Protein AF-0000000076550957 (afdb_homodimer)

InterPro domains:
  IPR011251 Luciferase-like domain [PF00296] (14-310)
  IPR024011 Natural product biosynthesis luciferase-like monooxygenase domain [TIGR04020] (5-344)
  IPR036661 Luciferase-like domain superfamily [G3DSA:3.20.20.30] (4-346)
  IPR036661 Luciferase-like domain superfamily [SSF51679] (14-345)
  IPR050766 Bacterial Luciferase Oxidoreductase [PTHR30137] (19-344)

pLDDT: mean 90.53, std 11.71, range [45.31, 98.94]

Organism: NCBI:txid570835

Secondary structure (DSSP, 8-state):
-PPEEEEE-----GGG-SS-TTHHHHHHHHHHHHTT--EEEE----SSSTTTT-S-HHHHHHHHHHH-SSSEEEEEEEEGGGS-HHHHHHHHHHHHHHTTS-EEEEEE----GGGGGGSGGGSTTHHHHHHHHHHHHHHHHTT--EEEE-TTS-EEEE--SSPPSSSS--EEEE--SHHHHHHHHHHT-EEEEETGGGTT-HHHHHHHHHHHHHHHHHHHSS---EEEEEEEEEESSHHHHHHHHHHHHHHHHHHHHHHHHHHHHHSS---SGGG--HHHHHHHHHHHHHHHHHSTT-EEEEHHHHHHHHHHHHHTT--EEEEE--SS--HHHHHHHHHHHGGG--/-PPEEEEE-----GGG-SS-TTHHHHHHHHHHHHTT--EEEE----SSSTTTT-S-HHHHHHHHHHH-SSSEEEEEEEEGGGS-HHHHHHHHHHHHHHTTS-EEEEEE----GGGGGGSGGGSTTHHHHHHHHHHHHHHHHTT--EEEE-TTS-EEEE--SSPPSSSS--EEEE--SHHHHHHHHHHT-EEEEETGGGTT-HHHHHHHHHHHHHHHHHHHSS---EEEEEEEEEESSHHHHHHHHHHHHHHHHHHHHHHHHHHHHHSS--SSGGG--HHHHHHHHHHHHHHHHHSTT-EEEEHHHHHHHHHHHHHTT--EEEEE--SS--HHHHHHHHHHHGGG--

Nearest PDB structures (foldseek):
  6ket-assembly1_B  TM=9.264E-01  e=2.697E-32  Cylindrospermum alatosporum CCALA 988
  8cbb-assembly1_A  TM=8.678E-01  e=4.699E-19  Enhygromyxa salina
  8cbb-assembly1_B  TM=8.399E-01  e=1.023E-19  Enhygromyxa salina
  8cbb-assembly2_C  TM=8.301E-01  e=1.764E-19  Enhygromyxa salina
  8cbb-assembly2_D  TM=8.377E-01  e=3.579E-19  Enhygromyxa salina

Sequence (692 aa):
MAPEISLFFFSADSSERQDHKYQLLLESSKFADEHNFSAVWTPERHFQQFGGLYGSPSVTGAALAMITKHLSIRAGSVVLPLQNPLRVAEEWAMIDNLSDGRVAIAAASGWHVNDFVLSPGTYKNRYDDMYEKIALIQRLWRGEKIPLVNGEGVTIDVGILPAPIQKELPVWITGQSDDSFLNAGKLGFNVLTANFALKHDLKEFTRKAQIYRDSIQAHHGRRGHITLMAHTFVGENAEEIKTIARPAMAKYLKVNIGMQKDHSLGAKQSKGFSQISERESEIMINIQVNNDLHSELSFIGTLDQCAHQAEFLSEHEVDEIACLIDFGIGMEDVMASLRRLSTLVTMAPEISLFFFSADSSERQDHKYQLLLESSKFADEHNFSAVWTPERHFQQFGGLYGSPSVTGAALAMITKHLSIRAGSVVLPLQNPLRVAEEWAMIDNLSDGRVAIAAASGWHVNDFVLSPGTYKNRYDDMYEKIALIQRLWRGEKIPLVNGEGVTIDVGILPAPIQKELPVWITGQSDDSFLNAGKLGFNVLTANFALKHDLKEFTRKAQIYRDSIQAHHGRRGHITLMAHTFVGENAEEIKTIARPAMAKYLKVNIGMQKDHSLGAKQSKGFSQISERESEIMINIQVNNDLHSELSFIGTLDQCAHQAEFLSEHEVDEIACLIDFGIGMEDVMASLRRLSTLVT

Radius of gyration: 26.56 Å; Cα contacts (8 Å, |Δi|>4): 1456; chains: 2; bounding box: 53×76×66 Å

Foldseek 3Di:
DFFAEAAEEWFQLCVVPPPPSCVLVLVVLLVCQVLQHAAYEAEADDDDSGRHVGNDLLVVLQVSLQRHQHHQREYPAPQQLLDDLLVVLQSVLVSLVSNVRRYAHEYELDDQQVSCVSPNPCNVVSPVSRVVSVVVSFCLLQPAWDWDQDPVRDTDTDHYDDRHNDNGHAYEYEDLDLVSLQVCLQVQHAYEYECVSNVLDLVSVLVSLVNNQVSNCVRPNDRHAYEYEAAAAADAAPVRLCVFVLVLQLVLVVVVLVSVQNSLVVPPNNPDSVPQDPVNSSVVSNVSSVCRCPRLRHNGYHLVSNLVSSVVVVVSNHNYYHHHQSSGGDSVRSVVRVVSNSVSRD/DFFAEAAEEWFQLCVVPPPPSCVLVLVVLLVCQVLFHAAYEAEADDDDSGRNVGNDLLVVLQVSLQRHQHHQREYPAPQQLLDDLLVVLQSVLVSLVSNVRRYAHEYELDDQQVSCVSPNPCNVVSPVSRVVSVVVSFCLLQPAWDWDQDPVRDTDTDHYDDRHNDNGHAYEYEDLDLVSLQVCLQVQHAYEYECVSNVLDLVSVLVSLVNNQVSNCVRPNDRHAYEYEAAAAADAAPVCLCVFVLVLQLVLVVVVLVSVQNSLVVPPNNPDSVPQDPVNSSVVSNVSSVCQCPRLCHNGYHLVSNLVSSVVVVVSNHNYYHHHQSSGGDSVRSVVRVVSNSVSHD

Solvent-accessible surface area (backbone atoms only — not comparable to full-atom values): 34092 Å² total; per-residue (Å²): 120,79,40,43,45,27,39,26,42,63,29,51,65,38,81,79,48,90,63,68,70,54,48,59,63,53,53,51,46,38,50,34,32,78,48,56,31,51,30,41,28,34,22,48,31,66,64,33,63,74,10,12,68,27,48,41,30,58,37,54,41,20,28,47,30,66,63,42,83,67,37,29,40,28,25,52,25,42,42,41,36,57,51,60,47,69,56,52,43,22,48,51,17,40,36,12,48,65,38,72,47,31,53,35,38,20,42,22,41,70,83,57,41,68,55,19,49,65,28,31,87,34,49,88,50,10,62,62,43,23,57,52,37,52,54,50,30,54,43,36,53,64,64,42,62,44,80,40,47,16,31,73,69,40,75,42,77,45,40,62,25,38,74,44,66,44,73,66,77,51,44,27,34,47,43,79,47,66,64,46,31,34,50,20,9,60,71,65,34,20,40,34,34,41,33,73,70,45,70,51,34,64,68,62,48,44,53,38,50,47,45,18,36,54,30,14,34,74,65,65,71,42,74,75,48,35,32,37,33,23,60,39,44,40,30,92,40,73,66,51,34,56,67,47,50,46,58,18,45,39,53,42,49,52,51,52,50,51,48,51,48,51,36,31,68,54,35,94,75,57,80,75,77,84,73,67,50,73,68,57,47,49,54,52,39,52,51,49,41,54,49,47,57,66,26,81,56,34,40,50,34,32,61,68,53,39,52,52,32,42,48,52,38,26,76,58,66,34,46,23,42,26,29,31,46,39,50,64,54,54,62,70,59,43,53,53,13,47,60,58,50,40,74,76,44,117,121,78,39,44,45,27,40,26,45,63,31,50,66,37,80,77,47,87,64,69,71,54,46,59,63,53,54,50,46,38,50,33,32,77,46,56,30,52,30,39,28,33,22,49,30,65,64,34,62,73,9,12,68,28,48,40,31,58,36,55,41,18,27,48,31,66,64,42,84,68,36,28,40,28,26,54,26,42,41,42,36,57,50,59,47,69,56,53,42,22,47,50,18,40,36,11,50,65,38,71,47,31,52,35,40,20,41,23,41,68,84,56,42,66,57,19,49,67,29,31,88,33,50,88,49,12,61,62,43,24,56,53,38,54,53,50,30,53,43,36,54,63,66,42,62,45,80,40,49,17,30,74,71,41,74,42,76,45,40,63,24,37,73,42,65,45,73,66,77,50,44,27,33,48,42,78,48,64,62,46,31,34,49,20,9,60,71,66,33,21,38,33,34,42,34,71,72,46,70,52,35,66,67,61,49,44,52,38,51,48,45,18,37,52,30,14,33,74,66,64,70,42,73,74,48,35,33,38,33,24,60,40,43,40,29,91,39,72,65,51,34,55,67,47,49,47,57,17,45,38,52,44,50,52,51,53,50,50,50,53,46,51,36,32,68,53,34,92,74,51,84,71,76,81,74,67,49,73,68,58,47,50,53,52,39,52,51,48,42,52,49,46,58,66,27,81,57,34,41,48,33,34,61,69,53,37,53,50,33,41,49,51,38,26,75,58,67,33,45,23,43,27,30,31,47,40,50,64,53,55,62,69,60,44,52,53,14,46,61,57,50,41,74,75,46,118

Structure (mmCIF, N/CA/C/O backbone):
data_AF-0000000076550957-model_v1
#
loop_
_entity.id
_entity.type
_entity.pdbx_description
1 polymer 'Natural product biosynthesis luciferase-like monooxygenase protein'
#
loop_
_atom_site.group_PDB
_atom_site.id
_atom_site.type_symbol
_atom_site.label_atom_id
_atom_site.label_alt_id
_atom_site.label_comp_id
_atom_site.label_asym_id
_atom_site.label_entity_id
_atom_site.label_seq_id
_atom_site.pdbx_PDB_ins_code
_atom_site.Cartn_x
_atom_site.Cartn_y
_atom_site.Cartn_z
_atom_site.occupancy
_atom_site.B_iso_or_equiv
_atom_site.auth_seq_id
_atom_site.auth_comp_id
_atom_site.auth_asym_id
_atom_site.auth_atom_id
_atom_site.pdbx_PDB_model_num
ATOM 1 N N . MET A 1 1 ? -16.297 22.234 23.984 1 67.19 1 MET A N 1
ATOM 2 C CA . MET A 1 1 ? -15.945 20.828 24.047 1 67.19 1 MET A CA 1
ATOM 3 C C . MET A 1 1 ? -14.492 20.609 23.609 1 67.19 1 MET A C 1
ATOM 5 O O . MET A 1 1 ? -13.961 21.344 22.797 1 67.19 1 MET A O 1
ATOM 9 N N . ALA A 1 2 ? -13.758 19.75 24.234 1 84.81 2 ALA A N 1
ATOM 10 C CA . ALA A 1 2 ? -12.352 19.5 23.969 1 84.81 2 ALA A CA 1
ATOM 11 C C . ALA A 1 2 ? -12.148 18.953 22.562 1 84.81 2 ALA A C 1
ATOM 13 O O . ALA A 1 2 ? -12.953 18.156 22.078 1 84.81 2 ALA A O 1
ATOM 14 N N . PRO A 1 3 ? -11.203 19.562 21.859 1 94.06 3 PRO A N 1
ATOM 15 C CA . PRO A 1 3 ? -10.938 19.062 20.516 1 94.06 3 PRO A CA 1
ATOM 16 C C . PRO A 1 3 ? -10.484 17.609 20.516 1 94.06 3 PRO A C 1
ATOM 18 O O . PRO A 1 3 ? -10 17.109 21.531 1 94.06 3 PRO A O 1
ATOM 21 N N . GLU A 1 4 ? -10.789 16.984 19.422 1 96.94 4 GLU A N 1
ATOM 22 C CA . GLU A 1 4 ? -10.172 15.672 19.234 1 96.94 4 GLU A CA 1
ATOM 23 C C . GLU A 1 4 ? -8.656 15.781 19.156 1 96.94 4 GLU A C 1
ATOM 25 O O . GLU A 1 4 ? -8.117 16.812 18.75 1 96.94 4 GLU A O 1
ATOM 30 N N . ILE A 1 5 ? -8 14.82 19.641 1 98 5 ILE A N 1
ATOM 31 C CA . ILE A 1 5 ? -6.543 14.758 19.578 1 98 5 ILE A CA 1
ATOM 32 C C . ILE A 1 5 ? -6.109 13.539 18.766 1 98 5 ILE A C 1
ATOM 34 O O . ILE A 1 5 ? -6.547 12.422 19.031 1 98 5 ILE A O 1
ATOM 38 N N . SER A 1 6 ? -5.355 13.742 17.766 1 98.44 6 SER A N 1
ATOM 39 C CA . SER A 1 6 ? -4.828 12.695 16.906 1 98.44 6 SER A CA 1
ATOM 40 C C . SER A 1 6 ? -3.316 12.812 16.75 1 98.44 6 SER A C 1
ATOM 42 O O . SER A 1 6 ? -2.709 13.766 17.25 1 98.44 6 SER A O 1
ATOM 44 N N . LEU A 1 7 ? -2.703 11.836 16.156 1 98.25 7 LEU A N 1
ATOM 45 C CA . LEU A 1 7 ? -1.274 11.859 15.867 1 98.25 7 LEU A CA 1
ATOM 46 C C . LEU A 1 7 ? -1.024 12.18 14.398 1 98.25 7 LEU A C 1
ATOM 48 O O . LEU A 1 7 ? -1.806 11.781 13.531 1 98.25 7 LEU A O 1
ATOM 52 N N . PHE A 1 8 ? 0.02 12.852 14.188 1 97.19 8 PHE A N 1
ATOM 53 C CA . PHE A 1 8 ? 0.46 13.164 12.836 1 97.19 8 PHE A CA 1
ATOM 54 C C . PHE A 1 8 ? 1.954 12.906 12.68 1 97.19 8 PHE A C 1
ATOM 56 O O . PHE A 1 8 ? 2.742 13.234 13.57 1 97.19 8 PHE A O 1
ATOM 63 N N . PHE A 1 9 ? 2.27 12.273 11.531 1 94.56 9 PHE A N 1
ATOM 64 C CA . PHE A 1 9 ? 3.666 12.031 11.195 1 94.56 9 PHE A CA 1
ATOM 65 C C . PHE A 1 9 ? 4.051 12.758 9.906 1 94.56 9 PHE A C 1
ATOM 67 O O . PHE A 1 9 ? 3.232 12.891 9 1 94.56 9 PHE A O 1
ATOM 74 N N . PHE A 1 10 ? 5.312 13.227 9.82 1 80.81 10 PHE A N 1
ATOM 75 C CA . PHE A 1 10 ? 5.77 13.945 8.641 1 80.81 10 PHE A CA 1
ATOM 76 C C . PHE A 1 10 ? 7.25 13.688 8.383 1 80.81 10 PHE A C 1
ATOM 78 O O . PHE A 1 10 ? 7.715 13.766 7.246 1 80.81 10 PHE A O 1
ATOM 85 N N . SER A 1 11 ? 8.156 13.734 9.398 1 65.81 11 SER A N 1
ATOM 86 C CA . SER A 1 11 ? 9.547 14.156 9.289 1 65.81 11 SER A CA 1
ATOM 87 C C . SER A 1 11 ? 10.492 12.977 9.484 1 65.81 11 SER A C 1
ATOM 89 O O . SER A 1 11 ? 11.703 13.102 9.273 1 65.81 11 SER A O 1
ATOM 91 N N . ALA A 1 12 ? 10.102 11.703 9.883 1 56.44 12 ALA A N 1
ATOM 92 C CA . ALA A 1 12 ? 11.148 10.969 10.602 1 56.44 12 ALA A CA 1
ATOM 93 C C . ALA A 1 12 ? 12.438 10.922 9.789 1 56.44 12 ALA A C 1
ATOM 95 O O . ALA A 1 12 ? 12.438 10.477 8.633 1 56.44 12 ALA A O 1
ATOM 96 N N . ASP A 1 13 ? 13.422 12.109 9.984 1 53.75 13 ASP A N 1
ATOM 97 C CA . ASP A 1 13 ? 14.766 11.984 9.414 1 53.75 13 ASP A CA 1
ATOM 98 C C . ASP A 1 13 ? 15.352 10.602 9.695 1 53.75 13 ASP A C 1
ATOM 100 O O . ASP A 1 13 ? 15.703 10.289 10.836 1 53.75 13 ASP A O 1
ATOM 104 N N . SER A 1 14 ? 14.711 9.578 9.211 1 54.19 14 SER A N 1
ATOM 105 C CA . SER A 1 14 ? 15.211 8.25 9.547 1 54.19 14 SER A CA 1
ATOM 106 C C . SER A 1 14 ? 16.594 8.016 8.953 1 54.19 14 SER A C 1
ATOM 108 O O . SER A 1 14 ? 17.094 6.891 8.969 1 54.19 14 SER A O 1
ATOM 110 N N . SER A 1 15 ? 17.125 9.125 8.297 1 50.94 15 SER A N 1
ATOM 111 C CA . SER A 1 15 ? 18.359 8.852 7.586 1 50.94 15 SER A CA 1
ATOM 112 C C . SER A 1 15 ? 19.422 8.289 8.523 1 50.94 15 SER A C 1
ATOM 114 O O . SER A 1 15 ? 20.344 7.582 8.086 1 50.94 15 SER A O 1
ATOM 116 N N . GLU A 1 16 ? 19.172 8.625 9.758 1 54.09 16 GLU A N 1
ATOM 117 C CA . GLU A 1 16 ? 20.312 8.188 10.555 1 54.09 16 GLU A CA 1
ATOM 118 C C . GLU A 1 16 ? 20.078 6.793 11.125 1 54.09 16 GLU A C 1
ATOM 120 O O . GLU A 1 16 ? 21.031 6.145 11.586 1 54.09 16 GLU A O 1
ATOM 125 N N . ARG A 1 17 ? 18.844 6.387 11.062 1 59.69 17 ARG A N 1
ATOM 126 C CA . ARG A 1 17 ? 18.688 5.078 11.688 1 59.69 17 ARG A CA 1
ATOM 127 C C . ARG A 1 17 ? 18.734 3.965 10.641 1 59.69 17 ARG A C 1
ATOM 129 O O . ARG A 1 17 ? 18.188 4.109 9.547 1 59.69 17 ARG A O 1
ATOM 136 N N . GLN A 1 18 ? 19.562 3.043 11.008 1 62.25 18 GLN A N 1
ATOM 137 C CA . GLN A 1 18 ? 19.703 1.893 10.117 1 62.25 18 GLN A CA 1
ATOM 138 C C . GLN A 1 18 ? 18.578 0.889 10.344 1 62.25 18 GLN A C 1
ATOM 140 O O . GLN A 1 18 ? 18.125 0.234 9.398 1 62.25 18 GLN A O 1
ATOM 145 N N . ASP A 1 19 ? 18.078 0.82 11.57 1 72.69 19 ASP A N 1
ATOM 146 C CA . ASP A 1 19 ? 17.109 -0.225 11.852 1 72.69 19 ASP A CA 1
ATOM 147 C C . ASP A 1 19 ? 15.898 0.334 12.609 1 72.69 19 ASP A C 1
ATOM 149 O O . ASP A 1 19 ? 15.945 1.458 13.109 1 72.69 19 ASP A O 1
ATOM 153 N N . HIS A 1 20 ? 14.781 -0.344 12.438 1 85.88 20 HIS A N 1
ATOM 154 C CA . HIS A 1 20 ? 13.547 -0.057 13.156 1 85.88 20 HIS A CA 1
ATOM 155 C C . HIS A 1 20 ? 13.07 1.37 12.898 1 85.88 20 HIS A C 1
ATOM 157 O O . HIS A 1 20 ? 12.719 2.088 13.836 1 85.88 20 HIS A O 1
ATOM 163 N N . LYS A 1 21 ? 13.172 1.718 11.641 1 88.56 21 LYS A N 1
ATOM 164 C CA . LYS A 1 21 ? 12.852 3.076 11.211 1 88.56 21 LYS A CA 1
ATOM 165 C C . LYS A 1 21 ? 11.414 3.443 11.578 1 88.56 21 LYS A C 1
ATOM 167 O O . LYS A 1 21 ? 11.109 4.613 11.828 1 88.56 21 LYS A O 1
ATOM 172 N N . TYR A 1 22 ? 10.586 2.434 11.703 1 94.81 22 TYR A N 1
ATOM 173 C CA . TYR A 1 22 ? 9.164 2.705 11.875 1 94.81 22 TYR A CA 1
ATOM 174 C C . TYR A 1 22 ? 8.734 2.471 13.312 1 94.81 22 TYR A C 1
ATOM 176 O O . TYR A 1 22 ? 7.539 2.479 13.625 1 94.81 22 TYR A O 1
ATOM 184 N N . GLN A 1 23 ? 9.656 2.312 14.219 1 94.12 23 GLN A N 1
ATOM 185 C CA . GLN A 1 23 ? 9.328 1.966 15.602 1 94.12 23 GLN A CA 1
ATOM 186 C C . GLN A 1 23 ? 8.484 3.055 16.25 1 94.12 23 GLN A C 1
ATOM 188 O O . GLN A 1 23 ? 7.512 2.76 16.953 1 94.12 23 GLN A O 1
ATOM 193 N N . LEU A 1 24 ? 8.828 4.312 16.031 1 94.56 24 LEU A N 1
ATOM 194 C CA . LEU A 1 24 ? 8.062 5.398 16.609 1 94.56 24 LEU A CA 1
ATOM 195 C C . LEU A 1 24 ? 6.625 5.391 16.094 1 94.56 24 LEU A C 1
ATOM 197 O O . LEU A 1 24 ? 5.68 5.527 16.875 1 94.56 24 LEU A O 1
ATOM 201 N N . LEU A 1 25 ? 6.469 5.246 14.805 1 96.44 25 LEU A N 1
ATOM 202 C CA . LEU A 1 25 ? 5.141 5.203 14.203 1 96.44 25 LEU A CA 1
ATOM 203 C C . LEU A 1 25 ? 4.301 4.09 14.82 1 96.44 25 LEU A C 1
ATOM 205 O O . LEU A 1 25 ? 3.164 4.324 15.242 1 96.44 25 LEU A O 1
ATOM 209 N N . LEU A 1 26 ? 4.875 2.914 14.906 1 97.31 26 LEU A N 1
ATOM 210 C CA . LEU A 1 26 ? 4.145 1.732 15.352 1 97.31 26 LEU A CA 1
ATOM 211 C C . LEU A 1 26 ? 3.811 1.822 16.828 1 97.31 26 LEU A C 1
ATOM 213 O O . LEU A 1 26 ? 2.656 1.65 17.234 1 97.31 26 LEU A O 1
ATOM 217 N N . GLU A 1 27 ? 4.758 2.188 17.656 1 97.38 27 GLU A N 1
ATOM 218 C CA . GLU A 1 27 ? 4.57 2.205 19.109 1 97.38 27 GLU A CA 1
ATOM 219 C C . GLU A 1 27 ? 3.645 3.344 19.531 1 97.38 27 GLU A C 1
ATOM 221 O O . GLU A 1 27 ? 2.801 3.17 20.406 1 97.38 27 GLU A O 1
ATOM 226 N N . SER A 1 28 ? 3.82 4.457 18.906 1 98 28 SER A N 1
ATOM 227 C CA . SER A 1 28 ? 2.969 5.59 19.266 1 98 28 SER A CA 1
ATOM 228 C C . SER A 1 28 ? 1.531 5.359 18.812 1 98 28 SER A C 1
ATOM 230 O O . SER A 1 28 ? 0.587 5.766 19.484 1 98 28 SER A O 1
ATOM 232 N N . SER A 1 29 ? 1.354 4.723 17.703 1 98.56 29 SER A N 1
ATOM 233 C CA . SER A 1 29 ? 0.009 4.441 17.203 1 98.56 29 SER A CA 1
ATOM 234 C C . SER A 1 29 ? -0.703 3.43 18.094 1 98.56 29 SER A C 1
ATOM 236 O O . SER A 1 29 ? -1.897 3.564 18.375 1 98.56 29 SER A O 1
ATOM 238 N N . LYS A 1 30 ? 0.014 2.391 18.5 1 98.56 30 LYS A N 1
ATOM 239 C CA . LYS A 1 30 ? -0.56 1.444 19.453 1 98.56 30 LYS A CA 1
ATOM 240 C C . LYS A 1 30 ? -0.997 2.148 20.734 1 98.56 30 LYS A C 1
ATOM 242 O O . LYS A 1 30 ? -2.096 1.908 21.234 1 98.56 30 LYS A O 1
ATOM 247 N N . PHE A 1 31 ? -0.095 3.014 21.234 1 98.62 31 PHE A N 1
ATOM 248 C CA . PHE A 1 31 ? -0.401 3.771 22.438 1 98.62 31 PHE A CA 1
ATOM 249 C C . PHE A 1 31 ? -1.648 4.625 22.234 1 98.62 31 PHE A C 1
ATOM 251 O O . PHE A 1 31 ? -2.541 4.637 23.094 1 98.62 31 PHE A O 1
ATOM 258 N N . ALA A 1 32 ? -1.662 5.344 21.125 1 98.69 32 ALA A N 1
ATOM 259 C CA . ALA A 1 32 ? -2.797 6.211 20.812 1 98.69 32 ALA A CA 1
ATOM 260 C C . ALA A 1 32 ? -4.098 5.414 20.75 1 98.69 32 ALA A C 1
ATOM 262 O O . ALA A 1 32 ? -5.137 5.875 21.219 1 98.69 32 ALA A O 1
ATOM 263 N N . ASP A 1 33 ? -4.008 4.262 20.172 1 98.62 33 ASP A N 1
ATOM 264 C CA . ASP A 1 33 ? -5.168 3.387 20.047 1 98.62 33 ASP A CA 1
ATOM 265 C C . ASP A 1 33 ? -5.699 2.973 21.406 1 98.62 33 ASP A C 1
ATOM 267 O O . ASP A 1 33 ? -6.914 2.906 21.609 1 98.62 33 ASP A O 1
ATOM 271 N N . GLU A 1 34 ? -4.828 2.713 22.328 1 97.94 34 GLU A N 1
ATOM 272 C CA . GLU A 1 34 ? -5.168 2.25 23.672 1 97.94 34 GLU A CA 1
ATOM 273 C C . GLU A 1 34 ? -5.645 3.404 24.547 1 97.94 34 GLU A C 1
ATOM 275 O O . GLU A 1 34 ? -6.242 3.184 25.594 1 97.94 34 GLU A O 1
ATOM 280 N N . HIS A 1 35 ? -5.379 4.656 24.141 1 97.88 35 HIS A N 1
ATOM 281 C CA . HIS A 1 35 ? -5.66 5.793 25.016 1 97.88 35 HIS A CA 1
ATOM 282 C C . HIS A 1 35 ? -6.648 6.754 24.359 1 97.88 35 HIS A C 1
ATOM 284 O O . HIS A 1 35 ? -6.605 7.961 24.609 1 97.88 35 HIS A O 1
ATOM 290 N N . ASN A 1 36 ? -7.422 6.297 23.359 1 96.06 36 ASN A N 1
ATOM 291 C CA . ASN A 1 36 ? -8.625 6.93 22.812 1 96.06 36 ASN A CA 1
ATOM 292 C C . ASN A 1 36 ? -8.281 8.141 21.969 1 96.06 36 ASN A C 1
ATOM 294 O O . ASN A 1 36 ? -9.07 9.086 21.875 1 96.06 36 ASN A O 1
ATOM 298 N N . PHE A 1 37 ? -7.043 8.219 21.453 1 98.38 37 PHE A N 1
ATOM 299 C CA . PHE A 1 37 ? -6.805 9.195 20.391 1 98.38 37 PHE A CA 1
ATOM 300 C C . PHE A 1 37 ? -7.73 8.945 19.203 1 98.38 37 PHE A C 1
ATOM 302 O O . PHE A 1 37 ? -8.211 7.828 19.016 1 98.38 37 PHE A O 1
ATOM 309 N N . SER A 1 38 ? -7.957 9.961 18.469 1 98.25 38 SER A N 1
ATOM 310 C CA . SER A 1 38 ? -9.016 9.875 17.469 1 98.25 38 SER A CA 1
ATOM 311 C C . SER A 1 38 ? -8.484 9.289 16.156 1 98.25 38 SER A C 1
ATOM 313 O O . SER A 1 38 ? -9.227 8.625 15.43 1 98.25 38 SER A O 1
ATOM 315 N N . ALA A 1 39 ? -7.227 9.57 15.852 1 98.81 39 ALA A N 1
ATOM 316 C CA . ALA A 1 39 ? -6.742 9.18 14.531 1 98.81 39 ALA A CA 1
ATOM 317 C C . ALA A 1 39 ? -5.219 9.203 14.477 1 98.81 39 ALA A C 1
ATOM 319 O O . ALA A 1 39 ? -4.566 9.703 15.391 1 98.81 39 ALA A O 1
ATOM 320 N N . VAL A 1 40 ? -4.676 8.602 13.484 1 98.81 40 VAL A N 1
ATOM 321 C CA . VAL A 1 40 ? -3.273 8.703 13.094 1 98.81 40 VAL A CA 1
ATOM 322 C C . VAL A 1 40 ? -3.172 9.102 11.625 1 98.81 40 VAL A C 1
ATOM 324 O O . VAL A 1 40 ? -3.805 8.477 10.766 1 98.81 40 VAL A O 1
ATOM 327 N N . TRP A 1 41 ? -2.432 10.211 11.375 1 98.69 41 TRP A N 1
ATOM 328 C CA . TRP A 1 41 ? -2.213 10.742 10.031 1 98.69 41 TRP A CA 1
ATOM 329 C C . TRP A 1 41 ? -0.808 10.406 9.539 1 98.69 41 TRP A C 1
ATOM 331 O O . TRP A 1 41 ? 0.18 10.695 10.211 1 98.69 41 TRP A O 1
ATOM 341 N N . THR A 1 42 ? -0.704 9.742 8.398 1 97.75 42 THR A N 1
ATOM 342 C CA . THR A 1 42 ? 0.594 9.539 7.77 1 97.75 42 THR A CA 1
ATOM 343 C C . THR A 1 42 ? 0.639 10.195 6.395 1 97.75 42 THR A C 1
ATOM 345 O O . THR A 1 42 ? -0.347 10.172 5.656 1 97.75 42 THR A O 1
ATOM 348 N N . PRO A 1 43 ? 1.761 10.773 6.027 1 96.25 43 PRO A N 1
ATOM 349 C CA . PRO A 1 43 ? 1.849 11.586 4.809 1 96.25 43 PRO A CA 1
ATOM 350 C C . PRO A 1 43 ? 2.258 10.766 3.588 1 96.25 43 PRO A C 1
ATOM 352 O O . PRO A 1 43 ? 2.43 9.547 3.688 1 96.25 43 PRO A O 1
ATOM 355 N N . GLU A 1 44 ? 2.254 11.367 2.479 1 96.62 44 GLU A N 1
ATOM 356 C CA . GLU A 1 44 ? 2.939 10.961 1.255 1 96.62 44 GLU A CA 1
ATOM 357 C C . GLU A 1 44 ? 4.074 11.922 0.914 1 96.62 44 GLU A C 1
ATOM 359 O O . GLU A 1 44 ? 3.84 13.094 0.625 1 96.62 44 GLU A O 1
ATOM 364 N N . ARG A 1 45 ? 5.289 11.406 0.98 1 93.06 45 ARG A N 1
ATOM 365 C CA . ARG A 1 45 ? 6.488 12.172 0.667 1 93.06 45 ARG A CA 1
ATOM 366 C C . ARG A 1 45 ? 7.426 11.375 -0.24 1 93.06 45 ARG A C 1
ATOM 368 O O . ARG A 1 45 ? 7.5 10.148 -0.142 1 93.06 45 ARG A O 1
ATOM 375 N N . HIS A 1 46 ? 8.094 12.195 -1.096 1 93.25 46 HIS A N 1
ATOM 376 C CA . HIS A 1 46 ? 8.914 11.469 -2.062 1 93.25 46 HIS A CA 1
ATOM 377 C C . HIS A 1 46 ? 10.305 12.086 -2.178 1 93.25 46 HIS A C 1
ATOM 379 O O . HIS A 1 46 ? 10.445 13.312 -2.217 1 93.25 46 HIS A O 1
ATOM 385 N N . PHE A 1 47 ? 11.32 11.25 -2.207 1 90.06 47 PHE A N 1
ATOM 386 C CA . PHE A 1 47 ? 12.648 11.445 -2.773 1 90.06 47 PHE A CA 1
ATOM 387 C C . PHE A 1 47 ? 13.453 12.422 -1.924 1 90.06 47 PHE A C 1
ATOM 389 O O . PHE A 1 47 ? 14.516 12.883 -2.344 1 90.06 47 PHE A O 1
ATOM 396 N N . GLN A 1 48 ? 12.883 12.875 -0.823 1 82.69 48 GLN A N 1
ATOM 397 C CA . GLN A 1 48 ? 13.602 13.734 0.104 1 82.69 48 GLN A CA 1
ATOM 398 C C . GLN A 1 48 ? 13.789 13.055 1.458 1 82.69 48 GLN A C 1
ATOM 400 O O . GLN A 1 48 ? 12.93 12.297 1.9 1 82.69 48 GLN A O 1
ATOM 405 N N . GLN A 1 49 ? 14.867 13.422 1.99 1 76.25 49 GLN A N 1
ATOM 406 C CA . GLN A 1 49 ? 15.195 12.805 3.273 1 76.25 49 GLN A CA 1
ATOM 407 C C . GLN A 1 49 ? 14.164 13.172 4.336 1 76.25 49 GLN A C 1
ATOM 409 O O . GLN A 1 49 ? 13.789 12.336 5.16 1 76.25 49 GLN A O 1
ATOM 414 N N . PHE A 1 50 ? 13.836 14.43 4.254 1 71.5 50 PHE A N 1
ATOM 415 C CA . PHE A 1 50 ? 12.797 14.859 5.176 1 71.5 50 PHE A CA 1
ATOM 416 C C . PHE A 1 50 ? 11.453 14.227 4.812 1 71.5 50 PHE A C 1
ATOM 418 O O . PHE A 1 50 ? 10.867 14.562 3.783 1 71.5 50 PHE A O 1
ATOM 425 N N . GLY A 1 51 ? 11.016 13.25 5.656 1 73.25 51 GLY A N 1
ATOM 426 C CA . GLY A 1 51 ? 9.797 12.508 5.379 1 73.25 51 GLY A CA 1
ATOM 427 C C . GLY A 1 51 ? 10.039 11.273 4.527 1 73.25 51 GLY A C 1
ATOM 428 O O . GLY A 1 51 ? 9.094 10.688 3.996 1 73.25 51 GLY A O 1
ATOM 429 N N . GLY A 1 52 ? 11.242 10.891 4.422 1 81.56 52 GLY A N 1
ATOM 430 C CA . GLY A 1 52 ? 11.633 9.828 3.506 1 81.56 52 GLY A CA 1
ATOM 431 C C . GLY A 1 52 ? 11.078 8.477 3.891 1 81.56 52 GLY A C 1
ATOM 432 O O . GLY A 1 52 ? 11.07 7.547 3.078 1 81.56 52 GLY A O 1
ATOM 433 N N . LEU A 1 53 ? 10.477 8.383 5.043 1 89.5 53 LEU A N 1
ATOM 434 C CA . LEU A 1 53 ? 9.906 7.117 5.508 1 89.5 53 LEU A CA 1
ATOM 435 C C . LEU A 1 53 ? 8.492 6.926 4.969 1 89.5 53 LEU A C 1
ATOM 437 O O . LEU A 1 53 ? 7.945 5.824 5.031 1 89.5 53 LEU A O 1
ATOM 441 N N . TYR A 1 54 ? 7.961 7.992 4.418 1 94.44 54 TYR A N 1
ATOM 442 C CA . TYR A 1 54 ? 6.52 7.996 4.195 1 94.44 54 TYR A CA 1
ATOM 443 C C . TYR A 1 54 ? 6.195 8.195 2.721 1 94.44 54 TYR A C 1
ATOM 445 O O . TYR A 1 54 ? 5.441 9.102 2.359 1 94.44 54 TYR A O 1
ATOM 453 N N . GLY A 1 55 ? 6.629 7.266 1.93 1 94.75 55 GLY A N 1
ATOM 454 C CA . GLY A 1 55 ? 6.418 7.359 0.494 1 94.75 55 GLY A CA 1
ATOM 455 C C . GLY A 1 55 ? 5.008 6.996 0.075 1 94.75 55 GLY A C 1
ATOM 456 O O . GLY A 1 55 ? 4.543 7.414 -0.99 1 94.75 55 GLY A O 1
ATOM 457 N N . SER A 1 56 ? 4.324 6.215 0.925 1 97.5 56 SER A N 1
ATOM 458 C CA . SER A 1 56 ? 2.988 5.734 0.585 1 97.5 56 SER A CA 1
ATOM 459 C C . SER A 1 56 ? 2.113 5.613 1.827 1 97.5 56 SER A C 1
ATOM 461 O O . SER A 1 56 ? 2.281 4.688 2.623 1 97.5 56 SER A O 1
ATOM 463 N N . PRO A 1 57 ? 1.138 6.477 1.916 1 98.31 57 PRO A N 1
ATOM 464 C CA . PRO A 1 57 ? 0.258 6.371 3.082 1 98.31 57 PRO A CA 1
ATOM 465 C C . PRO A 1 57 ? -0.593 5.105 3.068 1 98.31 57 PRO A C 1
ATOM 467 O O . PRO A 1 57 ? -1.053 4.652 4.121 1 98.31 57 PRO A O 1
ATOM 470 N N . SER A 1 58 ? -0.813 4.492 1.885 1 98.69 58 SER A N 1
ATOM 471 C CA . SER A 1 58 ? -1.555 3.234 1.846 1 98.69 58 SER A CA 1
ATOM 472 C C . SER A 1 58 ? -0.768 2.109 2.508 1 98.69 58 SER A C 1
ATOM 474 O O . SER A 1 58 ? -1.346 1.255 3.182 1 98.69 58 SER A O 1
ATOM 476 N N . VAL A 1 59 ? 0.543 2.117 2.338 1 98.69 59 VAL A N 1
ATOM 477 C CA . VAL A 1 59 ? 1.397 1.107 2.955 1 98.69 59 VAL A CA 1
ATOM 478 C C . VAL A 1 59 ? 1.364 1.26 4.473 1 98.69 59 VAL A C 1
ATOM 480 O O . VAL A 1 59 ? 1.113 0.292 5.195 1 98.69 59 VAL A O 1
ATOM 483 N N . THR A 1 60 ? 1.548 2.492 4.996 1 98.56 60 THR A N 1
ATOM 484 C CA . THR A 1 60 ? 1.491 2.697 6.441 1 98.56 60 THR A CA 1
ATOM 485 C C . THR A 1 60 ? 0.083 2.441 6.969 1 98.56 60 THR A C 1
ATOM 487 O O . THR A 1 60 ? -0.087 1.889 8.055 1 98.56 60 THR A O 1
ATOM 490 N N . GLY A 1 61 ? -0.896 2.855 6.172 1 98.88 61 GLY A N 1
ATOM 491 C CA . GLY A 1 61 ? -2.27 2.613 6.582 1 98.88 61 GLY A CA 1
ATOM 492 C C . GLY A 1 61 ? -2.588 1.141 6.766 1 98.88 61 GLY A C 1
ATOM 493 O O . GLY A 1 61 ? -3.225 0.754 7.75 1 98.88 61 GLY A O 1
ATOM 494 N N . ALA A 1 62 ? -2.129 0.349 5.824 1 98.88 62 ALA A N 1
ATOM 495 C CA . ALA A 1 62 ? -2.344 -1.094 5.91 1 98.88 62 ALA A CA 1
ATOM 496 C C . ALA A 1 62 ? -1.656 -1.678 7.141 1 98.88 62 ALA A C 1
ATOM 498 O O . ALA A 1 62 ? -2.232 -2.51 7.844 1 98.88 62 ALA A O 1
ATOM 499 N N . ALA A 1 63 ? -0.446 -1.262 7.391 1 98.88 63 ALA A N 1
ATOM 500 C CA . ALA A 1 63 ? 0.295 -1.719 8.562 1 98.88 63 ALA A CA 1
ATOM 501 C C . ALA A 1 63 ? -0.44 -1.357 9.852 1 98.88 63 ALA A C 1
ATOM 503 O O . ALA A 1 63 ? -0.638 -2.209 10.719 1 98.88 63 ALA A O 1
ATOM 504 N N . LEU A 1 64 ? -0.897 -0.122 9.93 1 98.88 64 LEU A N 1
ATOM 505 C CA . LEU A 1 64 ? -1.533 0.381 11.141 1 98.88 64 LEU A CA 1
ATOM 506 C C . LEU A 1 64 ? -2.879 -0.297 11.367 1 98.88 64 LEU A C 1
ATOM 508 O O . LEU A 1 64 ? -3.291 -0.501 12.516 1 98.88 64 LEU A O 1
ATOM 512 N N . ALA A 1 65 ? -3.537 -0.66 10.273 1 98.81 65 ALA A N 1
ATOM 513 C CA . ALA A 1 65 ? -4.816 -1.358 10.391 1 98.81 65 ALA A CA 1
ATOM 514 C C . ALA A 1 65 ? -4.664 -2.66 11.172 1 98.81 65 ALA A C 1
ATOM 516 O O . ALA A 1 65 ? -5.594 -3.096 11.852 1 98.81 65 ALA A O 1
ATOM 517 N N . MET A 1 66 ? -3.48 -3.254 11.156 1 98.69 66 MET A N 1
ATOM 518 C CA . MET A 1 66 ? -3.271 -4.574 11.742 1 98.69 66 MET A CA 1
ATOM 519 C C . MET A 1 66 ? -2.9 -4.457 13.219 1 98.69 66 MET A C 1
ATOM 521 O O . MET A 1 66 ? -2.99 -5.438 13.961 1 98.69 66 MET A O 1
ATOM 525 N N . ILE A 1 67 ? -2.531 -3.227 13.656 1 98.56 67 ILE A N 1
ATOM 526 C CA . ILE A 1 67 ? -1.997 -3.164 15.008 1 98.56 67 ILE A CA 1
ATOM 527 C C . ILE A 1 67 ? -2.83 -2.197 15.852 1 98.56 67 ILE A C 1
ATOM 529 O O . ILE A 1 67 ? -2.453 -1.857 16.969 1 98.56 67 ILE A O 1
ATOM 533 N N . THR A 1 68 ? -3.938 -1.633 15.266 1 98.69 68 THR A N 1
ATOM 534 C CA . THR A 1 68 ? -4.871 -0.773 15.984 1 98.69 68 THR A CA 1
ATOM 535 C C . THR A 1 68 ? -6.305 -1.277 15.828 1 98.69 68 THR A C 1
ATOM 537 O O . THR A 1 68 ? -6.605 -2.016 14.883 1 98.69 68 THR A O 1
ATOM 540 N N . LYS A 1 69 ? -7.16 -0.846 16.688 1 97.94 69 LYS A N 1
ATOM 541 C CA . LYS A 1 69 ? -8.531 -1.343 16.672 1 97.94 69 LYS A CA 1
ATOM 542 C C . LYS A 1 69 ? -9.531 -0.192 16.609 1 97.94 69 LYS A C 1
ATOM 544 O O . LYS A 1 69 ? -10.672 -0.372 16.172 1 97.94 69 LYS A O 1
ATOM 549 N N . HIS A 1 70 ? -9.117 0.987 17.047 1 97.75 70 HIS A N 1
ATOM 550 C CA . HIS A 1 70 ? -10.102 2.049 17.234 1 97.75 70 HIS A CA 1
ATOM 551 C C . HIS A 1 70 ? -9.719 3.301 16.453 1 97.75 70 HIS A C 1
ATOM 553 O O . HIS A 1 70 ? -10.594 4.031 15.984 1 97.75 70 HIS A O 1
ATOM 559 N N . LEU A 1 71 ? -8.438 3.529 16.281 1 98.31 71 LEU A N 1
ATOM 560 C CA . LEU A 1 71 ? -7.949 4.742 15.633 1 98.31 71 LEU A CA 1
ATOM 561 C C . LEU A 1 71 ? -8.469 4.84 14.203 1 98.31 71 LEU A C 1
ATOM 563 O O . LEU A 1 71 ? -8.484 3.848 13.469 1 98.31 71 LEU A O 1
ATOM 567 N N . SER A 1 72 ? -8.992 6.012 13.852 1 98.81 72 SER A N 1
ATOM 568 C CA . SER A 1 72 ? -9.125 6.277 12.422 1 98.81 72 SER A CA 1
ATOM 569 C C . SER A 1 72 ? -7.754 6.328 11.75 1 98.81 72 SER A C 1
ATOM 571 O O . SER A 1 72 ? -6.82 6.934 12.273 1 98.81 72 SER A O 1
ATOM 573 N N . ILE A 1 73 ? -7.617 5.609 10.695 1 98.94 73 ILE A N 1
ATOM 574 C CA . ILE A 1 73 ? -6.379 5.547 9.922 1 98.94 73 ILE A CA 1
ATOM 575 C C . ILE A 1 73 ? -6.473 6.48 8.719 1 98.94 73 ILE A C 1
ATOM 577 O O . ILE A 1 73 ? -7.246 6.234 7.789 1 98.94 73 ILE A O 1
ATOM 581 N N . ARG A 1 74 ? -5.637 7.582 8.695 1 98.94 74 ARG A N 1
ATOM 582 C CA . ARG A 1 74 ? -5.895 8.641 7.727 1 98.94 74 ARG A CA 1
ATOM 583 C C . ARG A 1 74 ? -4.637 8.977 6.938 1 98.94 74 ARG A C 1
ATOM 585 O O . ARG A 1 74 ? -3.541 9.039 7.5 1 98.94 74 ARG A O 1
ATOM 592 N N . ALA A 1 75 ? -4.836 9.117 5.617 1 98.69 75 ALA A N 1
ATOM 593 C CA . ALA A 1 75 ? -3.766 9.734 4.836 1 98.69 75 ALA A CA 1
ATOM 594 C C . ALA A 1 75 ? -3.73 11.242 5.051 1 98.69 75 ALA A C 1
ATOM 596 O O . ALA A 1 75 ? -4.738 11.93 4.859 1 98.69 75 ALA A O 1
ATOM 597 N N . GLY A 1 76 ? -2.658 11.805 5.504 1 97.44 76 GLY A N 1
ATOM 598 C CA . GLY A 1 76 ? -2.441 13.227 5.688 1 97.44 76 GLY A CA 1
ATOM 599 C C . GLY A 1 76 ? -1.184 13.734 5.004 1 97.44 76 GLY A C 1
ATOM 600 O O . GLY A 1 76 ? -0.205 14.078 5.672 1 97.44 76 GLY A O 1
ATOM 601 N N . SER A 1 77 ? -1.223 13.57 3.711 1 97.12 77 SER A N 1
ATOM 602 C CA . SER A 1 77 ? -2.293 13.508 2.721 1 97.12 77 SER A CA 1
ATOM 603 C C . SER A 1 77 ? -1.89 12.664 1.519 1 97.12 77 SER A C 1
ATOM 605 O O . SER A 1 77 ? -0.7 12.461 1.27 1 97.12 77 SER A O 1
ATOM 607 N N . VAL A 1 78 ? -2.824 12.133 0.806 1 98.44 78 VAL A N 1
ATOM 608 C CA . VAL A 1 78 ? -2.559 11.617 -0.535 1 98.44 78 VAL A CA 1
ATOM 609 C C . VAL A 1 78 ? -2.363 12.789 -1.502 1 98.44 78 VAL A C 1
ATOM 611 O O . VAL A 1 78 ? -3.211 13.68 -1.591 1 98.44 78 VAL A O 1
ATOM 614 N N . VAL A 1 79 ? -1.207 12.805 -2.199 1 98.19 79 VAL A N 1
ATOM 615 C CA . VAL A 1 79 ? -0.998 13.797 -3.248 1 98.19 79 VAL A CA 1
ATOM 616 C C . VAL A 1 79 ? -1.635 13.32 -4.551 1 98.19 79 VAL A C 1
ATOM 618 O O . VAL A 1 79 ? -0.965 12.703 -5.387 1 98.19 79 VAL A O 1
ATOM 621 N N . LEU A 1 80 ? -2.844 13.625 -4.746 1 98.56 80 LEU A N 1
ATOM 622 C CA . LEU A 1 80 ? -3.693 12.977 -5.742 1 98.56 80 LEU A CA 1
ATOM 623 C C . LEU A 1 80 ? -3.148 13.203 -7.148 1 98.56 80 LEU A C 1
ATOM 625 O O . LEU A 1 80 ? -3.176 12.297 -7.98 1 98.56 80 LEU A O 1
ATOM 629 N N . PRO A 1 81 ? -2.582 14.414 -7.453 1 98.44 81 PRO A N 1
ATOM 630 C CA . PRO A 1 81 ? -2.076 14.617 -8.812 1 98.44 81 PRO A CA 1
ATOM 631 C C . PRO A 1 81 ? -0.939 13.664 -9.172 1 98.44 81 PRO A C 1
ATOM 633 O O . PRO A 1 81 ? -0.65 13.453 -10.352 1 98.44 81 PRO A O 1
ATOM 636 N N . LEU A 1 82 ? -0.308 13.094 -8.164 1 98.06 82 LEU A N 1
ATOM 637 C CA . LEU A 1 82 ? 0.793 12.172 -8.406 1 98.06 82 LEU A CA 1
ATOM 638 C C . LEU A 1 82 ? 0.277 10.75 -8.594 1 98.06 82 LEU A C 1
ATOM 640 O O . LEU A 1 82 ? 1.045 9.844 -8.93 1 98.06 82 LEU A O 1
ATOM 644 N N . GLN A 1 83 ? -1.045 10.539 -8.414 1 97.31 83 GLN A N 1
ATOM 645 C CA . GLN A 1 83 ? -1.583 9.195 -8.266 1 97.31 83 GLN A CA 1
ATOM 646 C C . GLN A 1 83 ? -2.629 8.898 -9.344 1 97.31 83 GLN A C 1
ATOM 648 O O . GLN A 1 83 ? -3.197 9.82 -9.93 1 97.31 83 GLN A O 1
ATOM 653 N N . ASN A 1 84 ? -2.793 7.578 -9.641 1 97.12 84 ASN A N 1
ATOM 654 C CA . ASN A 1 84 ? -3.988 7.098 -10.328 1 97.12 84 ASN A CA 1
ATOM 655 C C . ASN A 1 84 ? -5.168 6.965 -9.367 1 97.12 84 ASN A C 1
ATOM 657 O O . ASN A 1 84 ? -5.098 6.215 -8.391 1 97.12 84 ASN A O 1
ATOM 661 N N . PRO A 1 85 ? -6.238 7.707 -9.633 1 97.88 85 PRO A N 1
ATOM 662 C CA . PRO A 1 85 ? -7.348 7.699 -8.68 1 97.88 85 PRO A CA 1
ATOM 663 C C . PRO A 1 85 ? -7.973 6.312 -8.516 1 97.88 85 PRO A C 1
ATOM 665 O O . PRO A 1 85 ? -8.5 5.992 -7.453 1 97.88 85 PRO A O 1
ATOM 668 N N . LEU A 1 86 ? -7.934 5.445 -9.57 1 98.06 86 LEU A N 1
ATOM 669 C CA . LEU A 1 86 ? -8.438 4.082 -9.445 1 98.06 86 LEU A CA 1
ATOM 670 C C . LEU A 1 86 ? -7.633 3.297 -8.414 1 98.06 86 LEU A C 1
ATOM 672 O O . LEU A 1 86 ? -8.203 2.58 -7.59 1 98.06 86 LEU A O 1
ATOM 676 N N . ARG A 1 87 ? -6.363 3.496 -8.461 1 98 87 ARG A N 1
ATOM 677 C CA . ARG A 1 87 ? -5.484 2.799 -7.527 1 98 87 ARG A CA 1
ATOM 678 C C . ARG A 1 87 ? -5.695 3.291 -6.102 1 98 87 ARG A C 1
ATOM 680 O O . ARG A 1 87 ? -5.723 2.494 -5.16 1 98 87 ARG A O 1
ATOM 687 N N . VAL A 1 88 ? -5.82 4.598 -5.977 1 98.69 88 VAL A N 1
ATOM 688 C CA . VAL A 1 88 ? -6.066 5.16 -4.652 1 98.69 88 VAL A CA 1
ATOM 689 C C . VAL A 1 88 ? -7.359 4.578 -4.082 1 98.69 88 VAL A C 1
ATOM 691 O O . VAL A 1 88 ? -7.391 4.133 -2.932 1 98.69 88 VAL A O 1
ATOM 694 N N . ALA A 1 89 ? -8.391 4.535 -4.883 1 98.62 89 ALA A N 1
ATOM 695 C CA . ALA A 1 89 ? -9.688 4.02 -4.434 1 98.62 89 ALA A CA 1
ATOM 696 C C . ALA A 1 89 ? -9.586 2.549 -4.047 1 98.62 89 ALA A C 1
ATOM 698 O O . ALA A 1 89 ? -10.094 2.141 -2.998 1 98.62 89 ALA A O 1
ATOM 699 N N . GLU A 1 90 ? -8.938 1.736 -4.828 1 98 90 GLU A N 1
ATOM 700 C CA . GLU A 1 90 ? -8.781 0.313 -4.543 1 98 90 GLU A CA 1
ATOM 701 C C . GLU A 1 90 ? -7.988 0.089 -3.26 1 98 90 GLU A C 1
ATOM 703 O O . GLU A 1 90 ? -8.391 -0.698 -2.402 1 98 90 GLU A O 1
ATOM 708 N N . GLU A 1 91 ? -6.887 0.782 -3.162 1 98.69 91 GLU A N 1
ATOM 709 C CA . GLU A 1 91 ? -6.008 0.597 -2.01 1 98.69 91 GLU A CA 1
ATOM 710 C C . GLU A 1 91 ? -6.715 0.975 -0.711 1 98.69 91 GLU A C 1
ATOM 712 O O . GLU A 1 91 ? -6.648 0.238 0.274 1 98.69 91 GLU A O 1
ATOM 717 N N . TRP A 1 92 ? -7.355 2.051 -0.749 1 98.81 92 TRP A N 1
ATOM 718 C CA . TRP A 1 92 ? -7.98 2.504 0.489 1 98.81 92 TRP A CA 1
ATOM 719 C C . TRP A 1 92 ? -9.258 1.716 0.775 1 98.81 92 TRP A C 1
ATOM 721 O O . TRP A 1 92 ? -9.648 1.559 1.933 1 98.81 92 TRP A O 1
ATOM 731 N N . ALA A 1 93 ? -9.914 1.194 -0.271 1 97.81 93 ALA A N 1
ATOM 732 C CA . ALA A 1 93 ? -11 0.238 -0.036 1 97.81 93 ALA A CA 1
ATOM 733 C C . ALA A 1 93 ? -10.477 -1.021 0.65 1 97.81 93 ALA A C 1
ATOM 735 O O . ALA A 1 93 ? -11.133 -1.565 1.542 1 97.81 93 ALA A O 1
ATOM 736 N N . MET A 1 94 ? -9.344 -1.506 0.231 1 97.69 94 MET A N 1
ATOM 737 C CA . MET A 1 94 ? -8.711 -2.643 0.891 1 97.69 94 MET A CA 1
ATOM 738 C C . MET A 1 94 ? -8.43 -2.334 2.357 1 97.69 94 MET A C 1
ATOM 740 O O . MET A 1 94 ? -8.742 -3.139 3.236 1 97.69 94 MET A O 1
ATOM 744 N N . ILE A 1 95 ? -7.879 -1.163 2.639 1 98.81 95 ILE A N 1
ATOM 745 C CA . ILE A 1 95 ? -7.535 -0.799 4.012 1 98.81 95 ILE A CA 1
ATOM 746 C C . ILE A 1 95 ? -8.812 -0.614 4.828 1 98.81 95 ILE A C 1
ATOM 748 O O . ILE A 1 95 ? -8.852 -0.946 6.016 1 98.81 95 ILE A O 1
ATOM 752 N N . ASP A 1 96 ? -9.812 -0.064 4.18 1 98.44 96 ASP A N 1
ATOM 753 C CA . ASP A 1 96 ? -11.109 0.049 4.832 1 98.44 96 ASP A CA 1
ATOM 754 C C . ASP A 1 96 ? -11.602 -1.314 5.316 1 98.44 96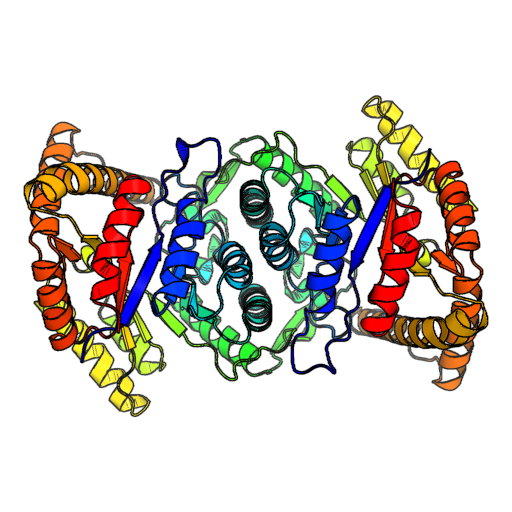 ASP A C 1
ATOM 756 O O . ASP A 1 96 ? -12.094 -1.439 6.441 1 98.44 96 ASP A O 1
ATOM 760 N N . ASN A 1 97 ? -11.461 -2.299 4.5 1 97.06 97 ASN A N 1
ATOM 761 C CA . ASN A 1 97 ? -11.852 -3.656 4.867 1 97.06 97 ASN A CA 1
ATOM 762 C C . ASN A 1 97 ? -10.922 -4.234 5.934 1 97.06 97 ASN A C 1
ATOM 764 O O . ASN A 1 97 ? -11.383 -4.875 6.883 1 97.06 97 ASN A O 1
ATOM 768 N N . LEU A 1 98 ? -9.633 -4.004 5.82 1 97.75 98 LEU A N 1
ATOM 769 C CA . LEU A 1 98 ? -8.656 -4.52 6.773 1 97.75 98 LEU A CA 1
ATOM 770 C C . LEU A 1 98 ? -8.852 -3.887 8.148 1 97.75 98 LEU A C 1
ATOM 772 O O . LEU A 1 98 ? -8.555 -4.508 9.172 1 97.75 98 LEU A O 1
ATOM 776 N N . SER A 1 99 ? -9.391 -2.648 8.203 1 98.25 99 SER A N 1
ATOM 777 C CA . SER A 1 99 ? -9.508 -1.894 9.445 1 98.25 99 SER A CA 1
ATOM 778 C C . SER A 1 99 ? -10.938 -1.915 9.969 1 98.25 99 SER A C 1
ATOM 780 O O . SER A 1 99 ? -11.234 -1.319 11.008 1 98.25 99 SER A O 1
ATOM 782 N N . ASP A 1 100 ? -11.82 -2.555 9.227 1 97 100 ASP A N 1
ATOM 783 C CA . ASP A 1 100 ? -13.234 -2.637 9.578 1 97 100 ASP A CA 1
ATOM 784 C C . ASP A 1 100 ? -13.883 -1.256 9.555 1 97 100 ASP A C 1
ATOM 786 O O . ASP A 1 100 ? -14.57 -0.872 10.508 1 97 100 ASP A O 1
ATOM 790 N N . GLY A 1 101 ? -13.547 -0.472 8.539 1 97.88 101 GLY A N 1
ATOM 791 C CA . GLY A 1 101 ? -14.266 0.761 8.258 1 97.88 101 GLY A CA 1
ATOM 792 C C . GLY A 1 101 ? -13.719 1.956 9.016 1 97.88 101 GLY A C 1
ATOM 793 O O . GLY A 1 101 ? -14.484 2.789 9.508 1 97.88 101 GLY A O 1
ATOM 794 N N . ARG A 1 102 ? -12.391 2.117 9.086 1 98.5 102 ARG A N 1
ATOM 795 C CA . ARG A 1 102 ? -11.844 3.182 9.922 1 98.5 102 ARG A CA 1
ATOM 796 C C . ARG A 1 102 ? -10.93 4.094 9.109 1 98.5 102 ARG A C 1
ATOM 798 O O . ARG A 1 102 ? -10.016 4.711 9.664 1 98.5 102 ARG A O 1
ATOM 805 N N . VAL A 1 103 ? -11.117 4.215 7.781 1 98.88 103 VAL A N 1
ATOM 806 C CA . VAL A 1 103 ? -10.141 4.957 7 1 98.88 103 VAL A CA 1
ATOM 807 C C . VAL A 1 103 ? -10.711 6.32 6.613 1 98.88 103 VAL A C 1
ATOM 809 O O . VAL A 1 103 ? -11.93 6.504 6.59 1 98.88 103 VAL A O 1
ATOM 812 N N . ALA A 1 104 ? -9.859 7.277 6.348 1 98.88 104 ALA A N 1
ATOM 813 C CA . ALA A 1 104 ? -10.133 8.57 5.73 1 98.88 104 ALA A CA 1
ATOM 814 C C . ALA A 1 104 ? -8.922 9.07 4.945 1 98.88 104 ALA A C 1
ATOM 816 O O . ALA A 1 104 ? -7.812 8.547 5.102 1 98.88 104 ALA A O 1
ATOM 817 N N . ILE A 1 105 ? -9.164 10 4.051 1 98.75 105 ILE A N 1
ATOM 818 C CA . ILE A 1 105 ? -8.016 10.531 3.326 1 98.75 105 ILE A CA 1
ATOM 819 C C . ILE A 1 105 ? -8.094 12.062 3.279 1 98.75 105 ILE A C 1
ATOM 821 O O . ILE A 1 105 ? -9.188 12.625 3.176 1 98.75 105 ILE A O 1
ATOM 825 N N . ALA A 1 106 ? -6.984 12.703 3.471 1 98.81 106 ALA A N 1
ATOM 826 C CA . ALA A 1 106 ? -6.828 14.094 3.033 1 98.81 106 ALA A CA 1
ATOM 827 C C . ALA A 1 106 ? -6.227 14.164 1.635 1 98.81 106 ALA A C 1
ATOM 829 O O . ALA A 1 106 ? -5.312 13.398 1.307 1 98.81 106 ALA A O 1
ATOM 830 N N . ALA A 1 107 ? -6.773 14.984 0.815 1 98.56 107 ALA A N 1
ATOM 831 C CA . ALA A 1 107 ? -6.262 15.211 -0.533 1 98.56 107 ALA A CA 1
ATOM 832 C C . ALA A 1 107 ? -5.375 16.453 -0.58 1 98.56 107 ALA A C 1
ATOM 834 O O . ALA A 1 107 ? -5.754 17.516 -0.081 1 98.56 107 ALA A O 1
ATOM 835 N N . ALA A 1 108 ? -4.242 16.281 -1.15 1 97.81 108 ALA A N 1
ATOM 836 C CA . ALA A 1 108 ? -3.326 17.406 -1.369 1 97.81 108 ALA A CA 1
ATOM 837 C C . ALA A 1 108 ? -3.006 17.562 -2.852 1 97.81 108 ALA A C 1
ATOM 839 O O . ALA A 1 108 ? -3.004 16.594 -3.605 1 97.81 108 ALA A O 1
ATOM 840 N N . SER A 1 109 ? -2.686 18.766 -3.242 1 96.75 109 SER A N 1
ATOM 841 C CA . SER A 1 109 ? -2.326 19.062 -4.629 1 96.75 109 SER A CA 1
ATOM 842 C C . SER A 1 109 ? -0.849 18.781 -4.887 1 96.75 109 SER A C 1
ATOM 844 O O . SER A 1 109 ? -0.441 18.562 -6.031 1 96.75 109 SER A O 1
ATOM 846 N N . GLY A 1 110 ? -0.145 18.719 -3.811 1 93.38 110 GLY A N 1
ATOM 847 C CA . GLY A 1 110 ? 1.299 18.641 -3.971 1 93.38 110 GLY A CA 1
ATOM 848 C C . GLY A 1 110 ? 1.926 19.984 -4.301 1 93.38 110 GLY A C 1
ATOM 849 O O . GLY A 1 110 ? 1.339 20.797 -5.027 1 93.38 110 GLY A O 1
ATOM 850 N N . TRP A 1 111 ? 3.191 20.25 -3.693 1 85.5 111 TRP A N 1
ATOM 851 C CA . TRP A 1 111 ? 3.809 21.562 -3.928 1 85.5 111 TRP A CA 1
ATOM 852 C C . TRP A 1 111 ? 5.238 21.406 -4.434 1 85.5 111 TRP A C 1
ATOM 854 O O . TRP A 1 111 ? 5.746 22.266 -5.16 1 85.5 111 TRP A O 1
ATOM 864 N N . HIS A 1 112 ? 5.871 20.328 -4.047 1 89.25 112 HIS A N 1
ATOM 865 C CA . HIS A 1 112 ? 7.27 20.156 -4.426 1 89.25 112 HIS A CA 1
ATOM 866 C C . HIS A 1 112 ? 7.395 19.688 -5.875 1 89.25 112 HIS A C 1
ATOM 868 O O . HIS A 1 112 ? 7.031 18.562 -6.203 1 89.25 112 HIS A O 1
ATOM 874 N N . VAL A 1 113 ? 8.008 20.5 -6.668 1 93 113 VAL A N 1
ATOM 875 C CA . VAL A 1 113 ? 8.031 20.328 -8.117 1 93 113 VAL A CA 1
ATOM 876 C C . VAL A 1 113 ? 8.734 19.016 -8.469 1 93 113 VAL A C 1
ATOM 878 O O . VAL A 1 113 ? 8.359 18.344 -9.43 1 93 113 VAL A O 1
ATOM 881 N N . ASN A 1 114 ? 9.703 18.594 -7.688 1 93 114 ASN A N 1
ATOM 882 C CA . ASN A 1 114 ? 10.492 17.391 -7.977 1 93 114 ASN A CA 1
ATOM 883 C C . ASN A 1 114 ? 9.68 16.125 -7.77 1 93 114 ASN A C 1
ATOM 885 O O . ASN A 1 114 ? 9.922 15.109 -8.422 1 93 114 ASN A O 1
ATOM 889 N N . ASP A 1 115 ? 8.672 16.156 -6.914 1 95 115 ASP A N 1
ATOM 890 C CA . ASP A 1 115 ? 7.824 14.992 -6.691 1 95 115 ASP A CA 1
ATOM 891 C C . ASP A 1 115 ? 7.051 14.625 -7.957 1 95 115 ASP A C 1
ATOM 893 O O . ASP A 1 115 ? 6.637 13.477 -8.125 1 95 115 ASP A O 1
ATOM 897 N N . PHE A 1 116 ? 6.961 15.609 -8.844 1 97.19 116 PHE A N 1
ATOM 898 C CA . PHE A 1 116 ? 6.105 15.445 -10.008 1 97.19 116 PHE A CA 1
ATOM 899 C C . PHE A 1 116 ? 6.836 14.688 -11.117 1 97.19 116 PHE A C 1
ATOM 901 O O . PHE A 1 116 ? 6.285 14.484 -12.203 1 97.19 116 PHE A O 1
ATOM 908 N N . VAL A 1 117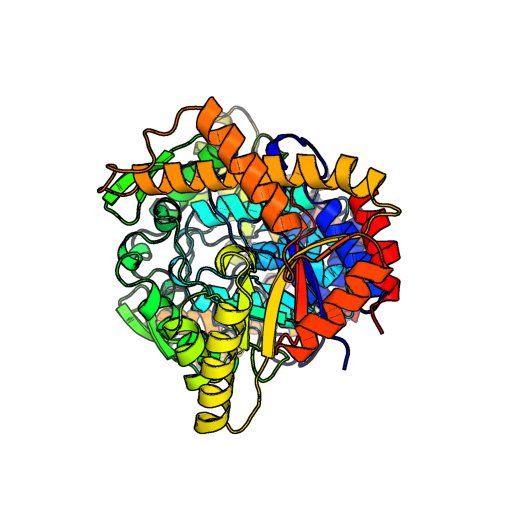 ? 8.016 14.195 -10.781 1 96.81 117 VAL A N 1
ATOM 909 C CA . VAL A 1 117 ? 8.594 13.195 -11.672 1 96.81 117 VAL A CA 1
ATOM 910 C C . VAL A 1 117 ? 7.641 12.008 -11.812 1 96.81 117 VAL A C 1
ATOM 912 O O . VAL A 1 117 ? 7.66 11.305 -12.82 1 96.81 117 VAL A O 1
ATOM 915 N N . LEU A 1 118 ? 6.758 11.828 -10.836 1 97.38 118 LEU A N 1
ATOM 916 C CA . LEU A 1 118 ? 5.766 10.758 -10.836 1 97.38 118 LEU A CA 1
ATOM 917 C C . LEU A 1 118 ? 4.633 11.07 -11.805 1 97.38 118 LEU A C 1
ATOM 919 O O . LEU A 1 118 ? 3.906 10.164 -12.234 1 97.38 118 LEU A O 1
ATOM 923 N N . SER A 1 119 ? 4.418 12.281 -12.117 1 96.62 119 SER A N 1
ATOM 924 C CA . SER A 1 119 ? 3.379 12.758 -13.031 1 96.62 119 SER A CA 1
ATOM 925 C C . SER A 1 119 ? 3.688 14.164 -13.539 1 96.62 119 SER A C 1
ATOM 927 O O . SER A 1 119 ? 2.977 15.117 -13.211 1 96.62 119 SER A O 1
ATOM 929 N N . PRO A 1 120 ? 4.645 14.312 -14.367 1 94.69 120 PRO A N 1
ATOM 930 C CA . PRO A 1 120 ? 5.117 15.641 -14.758 1 94.69 120 PRO A CA 1
ATOM 931 C C . PRO A 1 120 ? 4.027 16.484 -15.406 1 94.69 120 PRO A C 1
ATOM 933 O O . PRO A 1 120 ? 3.965 17.703 -15.18 1 94.69 120 PRO A O 1
ATOM 936 N N . GLY A 1 121 ? 3.135 15.891 -16.078 1 94.81 121 GLY A N 1
ATOM 937 C CA . GLY A 1 121 ? 2.135 16.609 -16.859 1 94.81 121 GLY A CA 1
ATOM 938 C C . GLY A 1 121 ? 1.039 17.219 -16.016 1 94.81 121 GLY A C 1
ATOM 939 O O . GLY A 1 121 ? 0.247 18.031 -16.5 1 94.81 121 GLY A O 1
ATOM 940 N N . THR A 1 122 ? 1.016 16.938 -14.75 1 96.38 122 THR A N 1
ATOM 941 C CA . THR A 1 122 ? -0.106 17.375 -13.922 1 96.38 122 THR A CA 1
ATOM 942 C C . THR A 1 122 ? 0.296 18.547 -13.031 1 96.38 122 THR A C 1
ATOM 944 O O . THR A 1 122 ? -0.55 19.141 -12.359 1 96.38 122 THR A O 1
ATOM 947 N N . TYR A 1 123 ? 1.497 18.984 -13.062 1 96.5 123 TYR A N 1
ATOM 948 C CA . TYR A 1 123 ? 1.997 19.953 -12.109 1 96.5 123 TYR A CA 1
ATOM 949 C C . TYR A 1 123 ? 1.283 21.297 -12.273 1 96.5 123 TYR A C 1
ATOM 951 O O . TYR A 1 123 ? 0.826 21.891 -11.297 1 96.5 123 TYR A O 1
ATOM 959 N N . LYS A 1 124 ? 1.141 21.734 -13.477 1 95.56 124 LYS A N 1
ATOM 960 C CA . LYS A 1 124 ? 0.579 23.047 -13.75 1 95.56 124 LYS A CA 1
ATOM 961 C C . LYS A 1 124 ? -0.882 23.125 -13.312 1 95.56 124 LYS A C 1
ATOM 963 O O . LYS A 1 124 ? -1.325 24.156 -12.789 1 95.56 124 LYS A O 1
ATOM 968 N N . ASN A 1 125 ? -1.6 22.047 -13.5 1 96.94 125 ASN A N 1
ATOM 969 C CA . ASN A 1 125 ? -3.023 22.016 -13.188 1 96.94 125 ASN A CA 1
ATOM 970 C C . ASN A 1 125 ? -3.309 21.156 -11.961 1 96.94 125 ASN A C 1
ATOM 972 O O . ASN A 1 125 ? -4.375 20.547 -11.859 1 96.94 125 ASN A O 1
ATOM 976 N N . ARG A 1 126 ? -2.365 21.125 -11.07 1 97 126 ARG A N 1
ATOM 977 C CA . ARG A 1 126 ? -2.398 20.172 -9.977 1 97 126 ARG A CA 1
ATOM 978 C C . ARG A 1 126 ? -3.605 20.406 -9.07 1 97 126 ARG A C 1
ATOM 980 O O . ARG A 1 126 ? -4.188 19.453 -8.547 1 97 126 ARG A O 1
ATOM 987 N N . TYR A 1 127 ? -4.062 21.641 -8.93 1 96.56 127 TYR A N 1
ATOM 988 C CA . TYR A 1 127 ? -5.203 21.906 -8.07 1 96.56 127 TYR A CA 1
ATOM 989 C C . TYR A 1 127 ? -6.488 21.359 -8.672 1 96.56 127 TYR A C 1
ATOM 991 O O . TYR A 1 127 ? -7.23 20.625 -8.008 1 96.56 127 TYR A O 1
ATOM 999 N N . ASP A 1 128 ? -6.707 21.656 -9.914 1 97.31 128 ASP A N 1
ATOM 1000 C CA . ASP A 1 128 ? -7.879 21.141 -10.609 1 97.31 128 ASP A CA 1
ATOM 1001 C C . ASP A 1 128 ? -7.859 19.609 -10.664 1 97.31 128 ASP A C 1
ATOM 1003 O O . ASP A 1 128 ? -8.891 18.969 -10.469 1 97.31 128 ASP A O 1
ATOM 1007 N N . ASP A 1 129 ? -6.68 19.141 -10.93 1 98.06 129 ASP A N 1
ATOM 1008 C CA . ASP A 1 129 ? -6.52 17.703 -11 1 98.06 129 ASP A CA 1
ATOM 1009 C C . ASP A 1 129 ? -6.891 17.047 -9.672 1 98.06 129 ASP A C 1
ATOM 1011 O O . ASP A 1 129 ? -7.547 15.992 -9.648 1 98.06 129 ASP A O 1
ATOM 1015 N N . MET A 1 130 ? -6.496 17.625 -8.594 1 98.31 130 MET A N 1
ATOM 1016 C CA . MET A 1 130 ? -6.805 17.094 -7.262 1 98.31 130 MET A CA 1
ATOM 1017 C C . MET A 1 130 ? -8.312 16.984 -7.059 1 98.31 130 MET A C 1
ATOM 1019 O O . MET A 1 130 ? -8.812 15.938 -6.645 1 98.31 130 MET A O 1
ATOM 1023 N N . TYR A 1 131 ? -9.062 18 -7.367 1 98 131 TYR A N 1
ATOM 1024 C CA . TYR A 1 131 ? -10.5 18.031 -7.137 1 98 131 TYR A CA 1
ATOM 1025 C C . TYR A 1 131 ? -11.219 17.062 -8.07 1 98 131 TYR A C 1
ATOM 1027 O O . TYR A 1 131 ? -12.188 16.406 -7.676 1 98 131 TYR A O 1
ATOM 1035 N N . GLU A 1 132 ? -10.734 16.938 -9.297 1 97.81 132 GLU A N 1
ATOM 1036 C CA . GLU A 1 132 ? -11.312 15.984 -10.227 1 97.81 132 GLU A CA 1
ATOM 1037 C C . GLU A 1 132 ? -11.125 14.555 -9.742 1 97.81 132 GLU A C 1
ATOM 1039 O O . GLU A 1 132 ? -12.055 13.742 -9.781 1 97.81 132 GLU A O 1
ATOM 1044 N N . LYS A 1 133 ? -9.977 14.289 -9.281 1 98.31 133 LYS A N 1
ATOM 1045 C CA . LYS A 1 133 ? -9.648 12.93 -8.852 1 98.31 133 LYS A CA 1
ATOM 1046 C C . LYS A 1 133 ? -10.398 12.562 -7.574 1 98.31 133 LYS A C 1
ATOM 1048 O O . LYS A 1 133 ? -10.844 11.422 -7.414 1 98.31 133 LYS A O 1
ATOM 1053 N N . ILE A 1 134 ? -10.5 13.484 -6.641 1 97.88 134 ILE A N 1
ATOM 1054 C CA . ILE A 1 134 ? -11.203 13.156 -5.406 1 97.88 134 ILE A CA 1
ATOM 1055 C C . ILE A 1 134 ? -12.68 12.898 -5.707 1 97.88 134 ILE A C 1
ATOM 1057 O O . ILE A 1 134 ? -13.297 12.031 -5.094 1 97.88 134 ILE A O 1
ATOM 1061 N N . ALA A 1 135 ? -13.266 13.664 -6.637 1 97.38 135 ALA A N 1
ATOM 1062 C CA . ALA A 1 135 ? -14.641 13.422 -7.051 1 97.38 135 ALA A CA 1
ATOM 1063 C C . ALA A 1 135 ? -14.805 12.016 -7.637 1 97.38 135 ALA A C 1
ATOM 1065 O O . ALA A 1 135 ? -15.766 11.312 -7.328 1 97.38 135 ALA A O 1
ATOM 1066 N N . LEU A 1 136 ? -13.883 11.68 -8.469 1 98.12 136 LEU A N 1
ATOM 1067 C CA . LEU A 1 136 ? -13.898 10.352 -9.07 1 98.12 136 LEU A CA 1
ATOM 1068 C C . LEU A 1 136 ? -13.789 9.266 -8 1 98.12 136 LEU A C 1
ATOM 1070 O O . LEU A 1 136 ? -14.523 8.273 -8.039 1 98.12 136 LEU A O 1
ATOM 1074 N N . ILE A 1 137 ? -12.922 9.43 -7.07 1 98.62 137 ILE A N 1
ATOM 1075 C CA . ILE A 1 137 ? -12.711 8.469 -5.996 1 98.62 137 ILE A CA 1
ATOM 1076 C C . ILE A 1 137 ? -14 8.297 -5.195 1 98.62 137 ILE A C 1
ATOM 1078 O O . ILE A 1 137 ? -14.375 7.18 -4.848 1 98.62 137 ILE A O 1
ATOM 1082 N N . GLN A 1 138 ? -14.68 9.359 -4.914 1 98.12 138 GLN A N 1
ATOM 1083 C CA . GLN A 1 138 ? -15.93 9.297 -4.168 1 98.12 138 GLN A CA 1
ATOM 1084 C C . GLN A 1 138 ? -16.984 8.484 -4.926 1 98.12 138 GLN A C 1
ATOM 1086 O O . GLN A 1 138 ? -17.719 7.699 -4.324 1 98.12 138 GLN A O 1
ATOM 1091 N N . ARG A 1 139 ? -17.047 8.664 -6.219 1 98.06 139 ARG A N 1
ATOM 1092 C CA . ARG A 1 139 ? -17.984 7.91 -7.039 1 98.06 139 ARG A CA 1
ATOM 1093 C C . ARG A 1 139 ? -17.656 6.422 -7.02 1 98.06 139 ARG A C 1
ATOM 1095 O O . ARG A 1 139 ? -18.547 5.59 -6.832 1 98.06 139 ARG A O 1
ATOM 1102 N N . LEU A 1 140 ? -16.438 6.137 -7.227 1 98.31 140 LEU A N 1
ATOM 1103 C CA . LEU A 1 140 ? -15.992 4.746 -7.195 1 98.31 140 LEU A CA 1
ATOM 1104 C C . LEU A 1 140 ? -16.281 4.113 -5.84 1 98.31 140 LEU A C 1
ATOM 1106 O O . LEU A 1 140 ? -16.703 2.963 -5.766 1 98.31 140 LEU A O 1
ATOM 1110 N N . TRP A 1 141 ? -16.062 4.902 -4.785 1 98.38 141 TRP A N 1
ATOM 1111 C CA . TRP A 1 141 ? -16.25 4.438 -3.418 1 98.38 141 TRP A CA 1
ATOM 1112 C C . TRP A 1 141 ? -17.703 4.02 -3.191 1 98.38 141 TRP A C 1
ATOM 1114 O O . TRP A 1 141 ? -17.969 3.029 -2.506 1 98.38 141 TRP A O 1
ATOM 1124 N N . ARG A 1 142 ? -18.609 4.68 -3.828 1 97.56 142 ARG A N 1
ATOM 1125 C CA . ARG A 1 142 ? -20.031 4.434 -3.676 1 97.56 142 ARG A CA 1
ATOM 1126 C C . ARG A 1 142 ? -20.484 3.283 -4.566 1 97.56 142 ARG A C 1
ATOM 1128 O O . ARG A 1 142 ? -21.672 2.939 -4.59 1 97.56 142 ARG A O 1
ATOM 1135 N N . GLY A 1 143 ? -19.625 2.75 -5.395 1 96.38 143 GLY A N 1
ATOM 1136 C CA . GLY A 1 143 ? -19.953 1.571 -6.18 1 96.38 143 GLY A CA 1
ATOM 1137 C C . GLY A 1 143 ? -20.25 1.889 -7.633 1 96.38 143 GLY A C 1
ATOM 1138 O O . GLY A 1 143 ? -20.594 0.997 -8.414 1 96.38 143 GLY A O 1
ATOM 1139 N N . GLU A 1 144 ? -20.062 3.131 -8.023 1 97.31 144 GLU A N 1
ATOM 1140 C CA . GLU A 1 144 ? -20.297 3.512 -9.414 1 97.31 144 GLU A CA 1
ATOM 1141 C C . GLU A 1 144 ? -19.219 2.941 -10.328 1 97.31 144 GLU A C 1
ATOM 1143 O O . GLU A 1 144 ? -18.062 2.832 -9.945 1 97.31 144 GLU A O 1
ATOM 1148 N N . LYS A 1 145 ? -19.641 2.543 -11.516 1 97.31 145 LYS A N 1
ATOM 1149 C CA . LYS A 1 145 ? -18.703 2.186 -12.586 1 97.31 145 LYS A CA 1
ATOM 1150 C C . LYS A 1 145 ? -18.516 3.35 -13.555 1 97.31 145 LYS A C 1
ATOM 1152 O O . LYS A 1 145 ? -19.453 4.078 -13.859 1 97.31 145 LYS A O 1
ATOM 1157 N N . ILE A 1 146 ? -17.328 3.508 -13.992 1 96.88 146 ILE A N 1
ATOM 1158 C CA . ILE A 1 146 ? -17.031 4.617 -14.891 1 96.88 146 ILE A CA 1
ATOM 1159 C C . ILE A 1 146 ? -16.438 4.086 -16.203 1 96.88 146 ILE A C 1
ATOM 1161 O O . ILE A 1 146 ? -15.711 3.092 -16.203 1 96.88 146 ILE A O 1
ATOM 1165 N N . PRO A 1 147 ? -16.719 4.723 -17.297 1 97.44 147 PRO A N 1
ATOM 1166 C CA . PRO A 1 147 ? -16.156 4.316 -18.578 1 97.44 147 PRO A CA 1
ATOM 1167 C C . PRO A 1 147 ? -14.688 4.73 -18.734 1 97.44 147 PRO A C 1
ATOM 1169 O O . PRO A 1 147 ? -14.344 5.891 -18.5 1 97.44 147 PRO A O 1
ATOM 1172 N N . LEU A 1 148 ? -13.859 3.789 -19.062 1 96.88 148 LEU A N 1
ATOM 1173 C CA . LEU A 1 148 ? -12.445 4.043 -19.328 1 96.88 148 LEU A CA 1
ATOM 1174 C C . LEU A 1 148 ? -11.961 3.225 -20.516 1 96.88 148 LEU A C 1
ATOM 1176 O O . LEU A 1 148 ? -12.531 2.176 -20.828 1 96.88 148 LEU A O 1
ATOM 1180 N N . VAL A 1 149 ? -10.891 3.688 -21.141 1 96.56 149 VAL A N 1
ATOM 1181 C CA . VAL A 1 149 ? -10.336 3.029 -22.312 1 96.56 149 VAL A CA 1
ATOM 1182 C C . VAL A 1 149 ? -9.305 1.981 -21.891 1 96.56 149 VAL A C 1
ATOM 1184 O O . VAL A 1 149 ? -8.383 2.283 -21.141 1 96.56 149 VAL A O 1
ATOM 1187 N N . ASN A 1 150 ? -9.461 0.771 -22.375 1 95.94 150 ASN A N 1
ATOM 1188 C CA . ASN A 1 150 ? -8.57 -0.312 -21.969 1 95.94 150 ASN A CA 1
ATOM 1189 C C . ASN A 1 150 ? -7.34 -0.391 -22.875 1 95.94 150 ASN A C 1
ATOM 1191 O O . ASN A 1 150 ? -7.051 0.548 -23.625 1 95.94 150 ASN A O 1
ATOM 1195 N N . GLY A 1 151 ? -6.617 -1.412 -22.844 1 94.75 151 GLY A N 1
ATOM 1196 C CA . GLY A 1 151 ? -5.34 -1.541 -23.531 1 94.75 151 GLY A CA 1
ATOM 1197 C C . GLY A 1 151 ? -5.477 -1.665 -25.031 1 94.75 151 GLY A C 1
ATOM 1198 O O . GLY A 1 151 ? -4.5 -1.487 -25.766 1 94.75 151 GLY A O 1
ATOM 1199 N N . GLU A 1 152 ? -6.672 -1.957 -25.469 1 95 152 GLU A N 1
ATOM 1200 C CA . GLU A 1 152 ? -6.895 -2.105 -26.906 1 95 152 GLU A CA 1
ATOM 1201 C C . GLU A 1 152 ? -7.75 -0.968 -27.453 1 95 152 GLU A C 1
ATOM 1203 O O . GLU A 1 152 ? -8.273 -1.059 -28.562 1 95 152 GLU A O 1
ATOM 1208 N N . GLY A 1 153 ? -7.969 -0.047 -26.656 1 94.5 153 GLY A N 1
ATOM 1209 C CA . GLY A 1 153 ? -8.688 1.135 -27.109 1 94.5 153 GLY A CA 1
ATOM 1210 C C . GLY A 1 153 ? -10.188 1.007 -26.984 1 94.5 153 GLY A C 1
ATOM 1211 O O . GLY A 1 153 ? -10.938 1.808 -27.547 1 94.5 153 GLY A O 1
ATOM 1212 N N . VAL A 1 154 ? -10.664 0.01 -26.297 1 94.81 154 VAL A N 1
ATOM 1213 C CA . VAL A 1 154 ? -12.086 -0.218 -26.109 1 94.81 154 VAL A CA 1
ATOM 1214 C C . VAL A 1 154 ? -12.547 0.417 -24.797 1 94.81 154 VAL A C 1
ATOM 1216 O O . VAL A 1 154 ? -11.875 0.292 -23.766 1 94.81 154 VAL A O 1
ATOM 1219 N N . THR A 1 155 ? -13.664 1.118 -24.844 1 96 155 THR A N 1
ATOM 1220 C CA . THR A 1 155 ? -14.227 1.69 -23.625 1 96 155 THR A CA 1
ATOM 1221 C C . THR A 1 155 ? -14.984 0.631 -22.844 1 96 155 THR A C 1
ATOM 1223 O O . THR A 1 155 ? -15.852 -0.057 -23.391 1 96 155 THR A O 1
ATOM 1226 N N . ILE A 1 156 ? -14.594 0.51 -21.594 1 94.38 156 ILE A N 1
ATOM 1227 C CA . ILE A 1 156 ? -15.266 -0.45 -20.719 1 94.38 156 ILE A CA 1
ATOM 1228 C C . ILE A 1 156 ? -15.672 0.231 -19.422 1 94.38 156 ILE A C 1
ATOM 1230 O O . ILE A 1 156 ? -15.062 1.229 -19.016 1 94.38 156 ILE A O 1
ATOM 1234 N N . ASP A 1 157 ? -16.688 -0.33 -18.766 1 95.38 157 ASP A N 1
ATOM 1235 C CA . ASP A 1 157 ? -17.109 0.153 -17.453 1 95.38 157 ASP A CA 1
ATOM 1236 C C . ASP A 1 157 ? -16.281 -0.493 -16.344 1 95.38 157 ASP A C 1
ATOM 1238 O O . ASP A 1 157 ? -16.219 -1.721 -16.234 1 95.38 157 ASP A O 1
ATOM 1242 N N . VAL A 1 158 ? -15.711 0.391 -15.539 1 95.31 158 VAL A N 1
ATOM 1243 C CA . VAL A 1 158 ? -14.797 -0.107 -14.516 1 95.31 158 VAL A CA 1
ATOM 1244 C C . VAL A 1 158 ? -15.266 0.336 -13.133 1 95.31 158 VAL A C 1
ATOM 1246 O O . VAL A 1 158 ? -15.641 1.494 -12.945 1 95.31 158 VAL A O 1
ATOM 1249 N N . GLY A 1 159 ? -15.344 -0.615 -12.195 1 95.56 159 GLY A N 1
ATOM 1250 C CA . GLY A 1 159 ? -15.555 -0.376 -10.781 1 95.56 159 GLY A CA 1
ATOM 1251 C C . GLY A 1 159 ? -14.461 -0.973 -9.906 1 95.56 159 GLY A C 1
ATOM 1252 O O . GLY A 1 159 ? -13.664 -1.792 -10.375 1 95.56 159 GLY A O 1
ATOM 1253 N N . ILE A 1 160 ? -14.438 -0.551 -8.688 1 95.12 160 ILE A N 1
ATOM 1254 C CA . ILE A 1 160 ? -13.328 -0.999 -7.852 1 95.12 160 ILE A CA 1
ATOM 1255 C C . ILE A 1 160 ? -13.789 -2.16 -6.973 1 95.12 160 ILE A C 1
ATOM 1257 O O . ILE A 1 160 ? -14.984 -2.334 -6.73 1 95.12 160 ILE A O 1
ATOM 1261 N N . LEU A 1 161 ? -12.891 -2.949 -6.621 1 92.75 161 LEU A N 1
ATOM 1262 C CA . LEU A 1 161 ? -13.008 -4.008 -5.625 1 92.75 161 LEU A CA 1
ATOM 1263 C C . LEU A 1 161 ? -11.828 -3.979 -4.66 1 92.75 161 LEU A C 1
ATOM 1265 O O . LEU A 1 161 ? -10.734 -3.533 -5.02 1 92.75 161 LEU A O 1
ATOM 1269 N N . PRO A 1 162 ? -12.016 -4.492 -3.41 1 93.88 162 PRO A N 1
ATOM 1270 C CA . PRO A 1 162 ? -13.281 -4.887 -2.783 1 93.88 162 PRO A CA 1
ATOM 1271 C C . PRO A 1 162 ? -14.203 -3.697 -2.521 1 93.88 162 PRO A C 1
ATOM 1273 O O . PRO A 1 162 ? -13.75 -2.555 -2.475 1 93.88 162 PRO A O 1
ATOM 1276 N N . ALA A 1 163 ? -15.422 -3.965 -2.4 1 93.69 163 ALA A N 1
ATOM 1277 C CA . ALA A 1 163 ? -16.344 -2.92 -1.945 1 93.69 163 ALA A CA 1
ATOM 1278 C C . ALA A 1 163 ? -15.969 -2.439 -0.545 1 93.69 163 ALA A C 1
ATOM 1280 O O . ALA A 1 163 ? -15.695 -3.248 0.344 1 93.69 163 ALA A O 1
ATOM 1281 N N . PRO A 1 164 ? -15.914 -1.091 -0.365 1 95.75 164 PRO A N 1
ATOM 1282 C CA . PRO A 1 164 ? -15.625 -0.575 0.975 1 95.75 164 PRO A CA 1
ATOM 1283 C C . PRO A 1 164 ? -16.703 -0.939 1.994 1 95.75 164 PRO A C 1
ATOM 1285 O O . PRO A 1 164 ? -17.828 -1.249 1.616 1 95.75 164 PRO A O 1
ATOM 1288 N N . ILE A 1 165 ? -16.328 -0.935 3.25 1 96.44 165 ILE A N 1
ATOM 1289 C CA . ILE A 1 165 ? -17.266 -1.127 4.352 1 96.44 165 ILE A CA 1
ATOM 1290 C C . ILE A 1 165 ? -18.047 0.16 4.586 1 96.44 165 ILE A C 1
ATOM 1292 O O . ILE A 1 165 ? -19.281 0.132 4.688 1 96.44 165 ILE A O 1
ATOM 1296 N N . GLN A 1 166 ? -17.312 1.261 4.633 1 97.56 166 GLN A N 1
ATOM 1297 C CA . GLN A 1 166 ? -17.969 2.551 4.844 1 97.56 166 GLN A CA 1
ATOM 1298 C C . GLN A 1 166 ? -18.766 2.971 3.615 1 97.56 166 GLN A C 1
ATOM 1300 O O . GLN A 1 166 ? -18.297 2.826 2.482 1 97.56 166 GLN A O 1
ATOM 1305 N N . LYS A 1 167 ? -19.844 3.492 3.842 1 96.94 167 LYS A N 1
ATOM 1306 C CA . LYS A 1 167 ? -20.703 3.943 2.742 1 96.94 167 LYS A CA 1
ATOM 1307 C C . LYS A 1 167 ? -20.062 5.129 2.016 1 96.94 167 LYS A C 1
ATOM 1309 O O . LYS A 1 167 ? -20.156 5.227 0.789 1 96.94 167 LYS A O 1
ATOM 1314 N N . GLU A 1 168 ? -19.5 6.051 2.832 1 97.69 168 GLU A N 1
ATOM 1315 C CA . GLU A 1 168 ? -18.812 7.223 2.305 1 97.69 168 GLU A CA 1
ATOM 1316 C C . GLU A 1 168 ? -17.375 7.289 2.814 1 97.69 168 GLU A C 1
ATOM 1318 O O . GLU A 1 168 ? -17.094 6.945 3.967 1 97.69 168 GLU A O 1
ATOM 1323 N N . LEU A 1 169 ? -16.516 7.676 1.946 1 98.5 169 LEU A N 1
ATOM 1324 C CA . LEU A 1 169 ? -15.148 7.953 2.363 1 98.5 169 LEU A CA 1
ATOM 1325 C C . LEU A 1 169 ? -15.039 9.352 2.971 1 98.5 169 LEU A C 1
ATOM 1327 O O . LEU A 1 169 ? -15.281 10.352 2.291 1 98.5 169 LEU A O 1
ATOM 1331 N N . PRO A 1 170 ? -14.711 9.469 4.262 1 98.62 170 PRO A N 1
ATOM 1332 C CA . PRO A 1 170 ? -14.43 10.812 4.785 1 98.62 170 PRO A CA 1
ATOM 1333 C C . PRO A 1 170 ? -13.219 11.461 4.129 1 98.62 170 PRO A C 1
ATOM 1335 O O . PRO A 1 170 ? -12.172 10.82 3.986 1 98.62 170 PRO A O 1
ATOM 1338 N N . VAL A 1 171 ? -13.406 12.719 3.744 1 98.69 171 VAL A N 1
ATOM 1339 C CA . VAL A 1 171 ? -12.359 13.375 2.977 1 98.69 171 VAL A CA 1
ATOM 1340 C C . VAL A 1 171 ? -12.047 14.734 3.592 1 98.69 171 VAL A C 1
ATOM 1342 O O . VAL A 1 171 ? -12.953 15.461 4.02 1 98.69 171 VAL A O 1
ATOM 1345 N N . TRP A 1 172 ? -10.789 15.023 3.705 1 98.81 172 TRP A N 1
ATOM 1346 C CA . TRP A 1 172 ? -10.258 16.344 4.012 1 98.81 172 TRP A CA 1
ATOM 1347 C C . TRP A 1 172 ? -9.57 16.953 2.793 1 98.81 172 TRP A C 1
ATOM 1349 O O . TRP A 1 172 ? -9.094 16.234 1.917 1 98.81 172 TRP A O 1
ATOM 1359 N N . ILE A 1 173 ? -9.586 18.25 2.689 1 98.44 173 ILE A N 1
ATOM 1360 C CA . ILE A 1 173 ? -8.727 18.984 1.768 1 98.44 173 ILE A CA 1
ATOM 1361 C C . ILE A 1 173 ? -7.582 19.641 2.537 1 98.44 173 ILE A C 1
ATOM 1363 O O . ILE A 1 173 ? -7.816 20.406 3.48 1 98.44 173 ILE A O 1
ATOM 1367 N N . THR A 1 174 ? -6.387 19.25 2.143 1 97.25 174 THR A N 1
ATOM 1368 C CA . THR A 1 174 ? -5.223 19.906 2.725 1 97.25 174 THR A CA 1
ATOM 1369 C C . THR A 1 174 ? -4.996 21.281 2.078 1 97.25 174 THR A C 1
ATOM 1371 O O . THR A 1 174 ? -4.844 21.375 0.859 1 97.25 174 THR A O 1
ATOM 1374 N N . GLY A 1 175 ? -5.004 22.266 2.92 1 92.19 175 GLY A N 1
ATOM 1375 C CA . GLY A 1 175 ? -4.797 23.562 2.322 1 92.19 175 GLY A CA 1
ATOM 1376 C C . GLY A 1 175 ? -4.523 24.656 3.344 1 92.19 175 GLY A C 1
ATOM 1377 O O . GLY A 1 175 ? -4.688 24.438 4.547 1 92.19 175 GLY A O 1
ATOM 1378 N N . GLN A 1 176 ? -4.055 25.797 2.75 1 90.12 176 GLN A N 1
ATOM 1379 C CA . GLN A 1 176 ? -3.742 26.953 3.582 1 90.12 176 GLN A CA 1
ATOM 1380 C C . GLN A 1 176 ? -4.293 28.25 2.969 1 90.12 176 GLN A C 1
ATOM 1382 O O . GLN A 1 176 ? -4.172 29.328 3.557 1 90.12 176 GLN A O 1
ATOM 1387 N N . SER A 1 177 ? -4.887 28.203 1.81 1 92.81 177 SER A N 1
ATOM 1388 C CA . SER A 1 177 ? -5.398 29.375 1.127 1 92.81 177 SER A CA 1
ATOM 1389 C C . SER A 1 177 ? -6.887 29.562 1.384 1 92.81 177 SER A C 1
ATOM 1391 O O . SER A 1 177 ? -7.578 28.625 1.784 1 92.81 177 SER A O 1
ATOM 1393 N N . ASP A 1 178 ? -7.297 30.797 1.146 1 95.5 178 ASP A N 1
ATOM 1394 C CA . ASP A 1 178 ? -8.734 31.062 1.228 1 95.5 178 ASP A CA 1
ATOM 1395 C C . ASP A 1 178 ? -9.516 30.156 0.278 1 95.5 178 ASP A C 1
ATOM 1397 O O . ASP A 1 178 ? -10.57 29.641 0.637 1 95.5 178 ASP A O 1
ATOM 1401 N N . ASP A 1 179 ? -8.945 29.953 -0.831 1 95.81 179 ASP A N 1
ATOM 1402 C CA . ASP A 1 179 ? -9.602 29.156 -1.855 1 95.81 179 ASP A CA 1
ATOM 1403 C C . ASP A 1 179 ? -9.758 27.703 -1.398 1 95.81 179 ASP A C 1
ATOM 1405 O O . ASP A 1 179 ? -10.797 27.078 -1.635 1 95.81 179 ASP A O 1
ATOM 1409 N N . SER A 1 180 ? -8.727 27.156 -0.798 1 95.94 180 SER A N 1
ATOM 1410 C CA . SER A 1 180 ? -8.805 25.781 -0.327 1 95.94 180 SER A CA 1
ATOM 1411 C C . SER A 1 180 ? -9.891 25.625 0.732 1 95.94 180 SER A C 1
ATOM 1413 O O . SER A 1 180 ? -10.625 24.625 0.734 1 95.94 180 SER A O 1
ATOM 1415 N N . PHE A 1 181 ? -10.016 26.641 1.639 1 97.56 181 PHE A N 1
ATOM 1416 C CA . PHE A 1 181 ? -11.055 26.594 2.664 1 97.56 181 PHE A CA 1
ATOM 1417 C C . PHE A 1 181 ? -12.438 26.734 2.043 1 97.56 181 PHE A C 1
ATOM 1419 O O . PHE A 1 181 ? -13.359 25.984 2.387 1 97.56 181 PHE A O 1
ATOM 1426 N N . LEU A 1 182 ? -12.523 27.656 1.134 1 98.12 182 LEU A N 1
ATOM 1427 C CA . LEU A 1 182 ? -13.789 27.891 0.448 1 98.12 182 LEU A CA 1
ATOM 1428 C C . LEU A 1 182 ? -14.227 26.656 -0.324 1 98.12 182 LEU A C 1
ATOM 1430 O O . LEU A 1 182 ? -15.383 26.219 -0.217 1 98.12 182 LEU A O 1
ATOM 1434 N N . ASN A 1 183 ? -13.352 26.094 -1.072 1 97.81 183 ASN A N 1
ATOM 1435 C CA . ASN A 1 183 ? -13.672 24.953 -1.933 1 97.81 183 ASN A CA 1
ATOM 1436 C C . ASN A 1 183 ? -13.969 23.703 -1.119 1 97.81 183 ASN A C 1
ATOM 1438 O O . ASN A 1 183 ? -14.812 22.891 -1.501 1 97.81 183 ASN A O 1
ATOM 1442 N N . ALA A 1 184 ? -13.242 23.5 -0.017 1 98.25 184 ALA A N 1
ATOM 1443 C CA . ALA A 1 184 ? -13.555 22.375 0.872 1 98.25 184 ALA A CA 1
ATOM 1444 C C . ALA A 1 184 ? -15.008 22.453 1.339 1 98.25 184 ALA A C 1
ATOM 1446 O O . ALA A 1 184 ? -15.734 21.453 1.276 1 98.25 184 ALA A O 1
ATOM 1447 N N . GLY A 1 185 ? -15.391 23.641 1.733 1 98.38 185 GLY A N 1
ATOM 1448 C CA . GLY A 1 185 ? -16.766 23.828 2.174 1 98.38 185 GLY A CA 1
ATOM 1449 C C . GLY A 1 185 ? -17.781 23.594 1.071 1 98.38 185 GLY A C 1
ATOM 1450 O O . GLY A 1 185 ? -18.766 22.891 1.275 1 98.38 185 GLY A O 1
ATOM 1451 N N . LYS A 1 186 ? -17.484 24.172 -0.07 1 98.06 186 LYS A N 1
ATOM 1452 C CA . LYS A 1 186 ? -18.375 24.062 -1.22 1 98.06 186 LYS A CA 1
ATOM 1453 C C . LYS A 1 186 ? -18.625 22.609 -1.603 1 98.06 186 LYS A C 1
ATOM 1455 O O . LYS A 1 186 ? -19.734 22.219 -1.962 1 98.06 186 LYS A O 1
ATOM 1460 N N . LEU A 1 187 ? -17.609 21.797 -1.464 1 97.38 187 LEU A N 1
ATOM 1461 C CA . LEU A 1 187 ? -17.672 20.422 -1.932 1 97.38 187 LEU A CA 1
ATOM 1462 C C . LEU A 1 187 ? -18.047 19.484 -0.798 1 97.38 187 LEU A C 1
ATOM 1464 O O . LEU A 1 187 ? -18.203 18.266 -1.011 1 97.38 187 LEU A O 1
ATOM 1468 N N . GLY A 1 188 ? -18.141 19.984 0.36 1 97.69 188 GLY A N 1
ATOM 1469 C CA . GLY A 1 188 ? -18.609 19.203 1.498 1 97.69 188 GLY A CA 1
ATOM 1470 C C . GLY A 1 188 ? -17.5 18.406 2.17 1 97.69 188 GLY A C 1
ATOM 1471 O O . GLY A 1 188 ? -17.75 17.406 2.824 1 97.69 188 GLY A O 1
ATOM 1472 N N . PHE A 1 189 ? -16.281 18.797 1.956 1 98.56 189 PHE A N 1
ATOM 1473 C CA . PHE A 1 189 ? -15.141 18.094 2.539 1 98.56 189 PHE A CA 1
ATOM 1474 C C . PHE A 1 189 ? -14.688 18.797 3.816 1 98.56 189 PHE A C 1
ATOM 1476 O O . PHE A 1 189 ? -15.094 19.922 4.098 1 98.56 189 PHE A O 1
ATOM 1483 N N . ASN A 1 190 ? -13.938 18.109 4.641 1 98.75 190 ASN A N 1
ATOM 1484 C CA . ASN A 1 190 ? -13.297 18.672 5.82 1 98.75 190 ASN A CA 1
ATOM 1485 C C . ASN A 1 190 ? -11.992 19.391 5.457 1 98.75 190 ASN A C 1
ATOM 1487 O O . ASN A 1 190 ? -11.562 19.359 4.305 1 98.75 190 ASN A O 1
ATOM 1491 N N . VAL A 1 191 ? -11.406 20.078 6.477 1 98.44 191 VAL A N 1
ATOM 1492 C CA . VAL A 1 191 ? -10.188 20.828 6.215 1 98.44 191 VAL A CA 1
ATOM 1493 C C . VAL A 1 191 ? -9.055 20.297 7.09 1 98.44 191 VAL A C 1
ATOM 1495 O O . VAL A 1 191 ? -9.234 20.094 8.289 1 98.44 191 VAL A O 1
ATOM 1498 N N . LEU A 1 192 ? -7.949 20 6.48 1 98.31 192 LEU A N 1
ATOM 1499 C CA . LEU A 1 192 ? -6.68 19.766 7.16 1 98.31 192 LEU A CA 1
ATOM 1500 C C . LEU A 1 192 ? -5.699 20.891 6.887 1 98.31 192 LEU A C 1
ATOM 1502 O O . LEU A 1 192 ? -5.348 21.156 5.734 1 98.31 192 LEU A O 1
ATOM 1506 N N . THR A 1 193 ? -5.234 21.594 7.875 1 95.44 193 THR A N 1
ATOM 1507 C CA . THR A 1 193 ? -4.262 22.672 7.734 1 95.44 193 THR A CA 1
ATOM 1508 C C . THR A 1 193 ? -3.188 22.578 8.812 1 95.44 193 THR A C 1
ATOM 1510 O O . THR A 1 193 ? -3.176 21.625 9.602 1 95.44 193 THR A O 1
ATOM 1513 N N . ALA A 1 194 ? -2.156 23.453 8.695 1 89.44 194 ALA A N 1
ATOM 1514 C CA . ALA A 1 194 ? -1.041 23.422 9.633 1 89.44 194 ALA A CA 1
ATOM 1515 C C . ALA A 1 194 ? -0.786 24.812 10.219 1 89.44 194 ALA A C 1
ATOM 1517 O O . ALA A 1 194 ? -0.932 25.828 9.531 1 89.44 194 ALA A O 1
ATOM 1518 N N . ASN A 1 195 ? -0.371 24.828 11.398 1 74.19 195 ASN A N 1
ATOM 1519 C CA . ASN A 1 195 ? -0.121 26.094 12.094 1 74.19 195 ASN A CA 1
ATOM 1520 C C . ASN A 1 195 ? 0.979 26.906 11.406 1 74.19 195 ASN A C 1
ATOM 1522 O O . ASN A 1 195 ? 0.84 28.109 11.219 1 74.19 195 ASN A O 1
ATOM 1526 N N . PHE A 1 196 ? 1.948 26.156 11.008 1 69.19 196 PHE A N 1
ATOM 1527 C CA . PHE A 1 196 ? 3.059 26.859 10.383 1 69.19 196 PHE A CA 1
ATOM 1528 C C . PHE A 1 196 ? 2.652 27.391 9.016 1 69.19 196 PHE A C 1
ATOM 1530 O O . PHE A 1 196 ? 3.156 28.438 8.57 1 69.19 196 PHE A O 1
ATOM 1537 N N . ALA A 1 197 ? 1.788 26.703 8.5 1 60.5 197 ALA A N 1
ATOM 1538 C CA . ALA A 1 197 ? 1.299 27.125 7.188 1 60.5 197 ALA A CA 1
ATOM 1539 C C . ALA A 1 197 ? 0.488 28.422 7.301 1 60.5 197 ALA A C 1
ATOM 1541 O O . ALA A 1 197 ? 0.408 29.188 6.344 1 60.5 197 ALA A O 1
ATOM 1542 N N . LEU A 1 198 ? 0.132 28.641 8.461 1 64.94 198 LEU A N 1
ATOM 1543 C CA . LEU A 1 198 ? -0.662 29.828 8.75 1 64.94 198 LEU A CA 1
ATOM 1544 C C . LEU A 1 198 ? 0.183 30.891 9.445 1 64.94 198 LEU A C 1
ATOM 1546 O O . LEU A 1 198 ? -0.354 31.859 9.992 1 64.94 198 LEU A O 1
ATOM 1550 N N . LYS A 1 199 ? 1.464 30.672 9.383 1 65.88 199 LYS A N 1
ATOM 1551 C CA . LYS A 1 199 ? 2.436 31.578 9.984 1 65.88 199 LYS A CA 1
ATOM 1552 C C . LYS A 1 199 ? 2.115 31.828 11.461 1 65.88 199 LYS A C 1
ATOM 1554 O O . LYS A 1 199 ? 2.301 32.938 11.961 1 65.88 199 LYS A O 1
ATOM 1559 N N . HIS A 1 200 ? 1.407 30.969 11.938 1 71.88 200 HIS A N 1
ATOM 1560 C CA . HIS A 1 200 ? 1.054 31.016 13.352 1 71.88 200 HIS A CA 1
ATOM 1561 C C . HIS A 1 200 ? 0.223 32.25 13.672 1 71.88 200 HIS A C 1
ATOM 1563 O O . HIS A 1 200 ? 0.383 32.844 14.742 1 71.88 200 HIS A O 1
ATOM 1569 N N . ASP A 1 201 ? -0.564 32.594 12.68 1 78.94 201 ASP A N 1
ATOM 1570 C CA . ASP A 1 201 ? -1.428 33.75 12.812 1 78.94 201 ASP A CA 1
ATOM 1571 C C . ASP A 1 201 ? -2.871 33.344 13.094 1 78.94 201 ASP A C 1
ATOM 1573 O O . ASP A 1 201 ? -3.604 32.969 12.18 1 78.94 201 ASP A O 1
ATOM 1577 N N . LEU A 1 202 ? -3.289 33.625 14.32 1 84.12 202 LEU A N 1
ATOM 1578 C CA . LEU A 1 202 ? -4.609 33.188 14.773 1 84.12 202 LEU A CA 1
ATOM 1579 C C . LEU A 1 202 ? -5.707 33.938 14.016 1 84.12 202 LEU A C 1
ATOM 1581 O O . LEU A 1 202 ? -6.738 33.344 13.68 1 84.12 202 LEU A O 1
ATOM 1585 N N . LYS A 1 203 ? -5.48 35.188 13.828 1 86.81 203 LYS A N 1
ATOM 1586 C CA . LYS A 1 203 ? -6.488 35.969 13.133 1 86.81 203 LYS A CA 1
ATOM 1587 C C . LYS A 1 203 ? -6.715 35.469 11.711 1 86.81 203 LYS A C 1
ATOM 1589 O O . LYS A 1 203 ? -7.855 35.344 11.258 1 86.81 203 LYS A O 1
ATOM 1594 N N . GLU A 1 204 ? -5.629 35.188 11.102 1 88.12 204 GLU A N 1
ATOM 1595 C CA . GLU A 1 204 ? -5.707 34.625 9.75 1 88.12 204 GLU A CA 1
ATOM 1596 C C . GLU A 1 204 ? -6.402 33.281 9.742 1 88.12 204 GLU A C 1
ATOM 1598 O O . GLU A 1 204 ? -7.211 33 8.859 1 88.12 204 GLU A O 1
ATOM 1603 N N . PHE A 1 205 ? -6.109 32.531 10.664 1 90.69 205 PHE A N 1
ATOM 1604 C CA . PHE A 1 205 ? -6.723 31.203 10.773 1 90.69 205 PHE A CA 1
ATOM 1605 C C . PHE A 1 205 ? -8.227 31.328 10.992 1 90.69 205 PHE A C 1
ATOM 1607 O O . PHE A 1 205 ? -9.016 30.656 10.328 1 90.69 205 PHE A O 1
ATOM 1614 N N . THR A 1 206 ? -8.586 32.188 11.898 1 91.19 206 THR A N 1
ATOM 1615 C CA . THR A 1 206 ? -9.992 32.344 12.242 1 91.19 206 THR A CA 1
ATOM 1616 C C . THR A 1 206 ? -10.797 32.844 11.047 1 91.19 206 THR A C 1
ATOM 1618 O O . THR A 1 206 ? -11.93 32.406 10.82 1 91.19 206 THR A O 1
ATOM 1621 N N . ARG A 1 207 ? -10.18 33.719 10.328 1 94.5 207 ARG A N 1
ATOM 1622 C CA . ARG A 1 207 ? -10.836 34.219 9.133 1 94.5 207 ARG A CA 1
ATOM 1623 C C . ARG A 1 207 ? -11.062 33.125 8.117 1 94.5 207 ARG A C 1
ATOM 1625 O O . ARG A 1 207 ? -12.164 33 7.57 1 94.5 207 ARG A O 1
ATOM 1632 N N . LYS A 1 208 ? -10.133 32.344 7.879 1 95.69 208 LYS A N 1
ATOM 1633 C CA . LYS A 1 208 ? -10.242 31.234 6.926 1 95.69 208 LYS A CA 1
ATOM 1634 C C . LYS A 1 208 ? -11.227 30.188 7.418 1 95.69 208 LYS A C 1
ATOM 1636 O O . LYS A 1 208 ? -11.977 29.609 6.625 1 95.69 208 LYS A O 1
ATOM 1641 N N . ALA A 1 209 ? -11.156 29.953 8.703 1 96.44 209 ALA A N 1
ATOM 1642 C CA . ALA A 1 209 ? -12.086 29 9.297 1 96.44 209 ALA A CA 1
ATOM 1643 C C . ALA A 1 209 ? -13.531 29.438 9.07 1 96.44 209 ALA A C 1
ATOM 1645 O O . ALA A 1 209 ? -14.398 28.609 8.766 1 96.44 209 ALA A O 1
ATOM 1646 N N . GLN A 1 210 ? -13.727 30.688 9.188 1 97.06 210 GLN A N 1
ATOM 1647 C CA . GLN A 1 210 ? -15.07 31.219 8.977 1 97.06 210 GLN A CA 1
ATOM 1648 C C . GLN A 1 210 ? -15.492 31.078 7.52 1 97.06 210 GLN A C 1
ATOM 1650 O O . GLN A 1 210 ? -16.656 30.781 7.23 1 97.06 210 GLN A O 1
ATOM 1655 N N . ILE A 1 211 ? -14.555 31.312 6.609 1 97.88 211 ILE A N 1
ATOM 1656 C CA . ILE A 1 211 ? -14.82 31.109 5.188 1 97.88 211 ILE A CA 1
ATOM 1657 C C . ILE A 1 211 ? -15.305 29.688 4.949 1 97.88 211 ILE A C 1
ATOM 1659 O O . ILE A 1 211 ? -16.312 29.469 4.273 1 97.88 211 ILE A O 1
ATOM 1663 N N . TYR A 1 212 ? -14.695 28.766 5.504 1 98.25 212 TYR A N 1
ATOM 1664 C CA . TYR A 1 212 ? -15.047 27.344 5.379 1 98.25 212 TYR A CA 1
ATOM 1665 C C . TYR A 1 212 ? -16.406 27.062 6.004 1 98.25 212 TYR A C 1
ATOM 1667 O O . TYR A 1 212 ? -17.266 26.438 5.379 1 98.25 212 TYR A O 1
ATOM 1675 N N . ARG A 1 213 ? -16.609 27.516 7.27 1 98.31 213 ARG A N 1
ATOM 1676 C CA . ARG A 1 213 ? -17.844 27.281 8 1 98.31 213 ARG A CA 1
ATOM 1677 C C . ARG A 1 213 ? -19.047 27.828 7.246 1 98.31 213 ARG A C 1
ATOM 1679 O O . ARG A 1 213 ? -20.078 27.156 7.117 1 98.31 213 ARG A O 1
ATOM 1686 N N . ASP A 1 214 ? -18.859 29 6.758 1 98.38 214 ASP A N 1
ATOM 1687 C CA . ASP A 1 214 ? -19.938 29.625 5.992 1 98.38 214 ASP A CA 1
ATOM 1688 C C . ASP A 1 214 ? -20.234 28.828 4.723 1 98.38 214 ASP A C 1
ATOM 1690 O O . ASP A 1 214 ? -21.391 28.609 4.383 1 98.38 214 ASP A O 1
ATOM 1694 N N . SER A 1 215 ? -19.203 28.422 4.035 1 98.5 215 SER A N 1
ATOM 1695 C CA . SER A 1 215 ? -19.344 27.719 2.76 1 98.5 215 SER A CA 1
ATOM 1696 C C . SER A 1 215 ? -20.016 26.375 2.945 1 98.5 215 SER A C 1
ATOM 1698 O O . SER A 1 215 ? -20.969 26.047 2.234 1 98.5 215 SER A O 1
ATOM 1700 N N . ILE A 1 216 ? -19.562 25.609 3.908 1 98.56 216 ILE A N 1
ATOM 1701 C CA . ILE A 1 216 ? -20.078 24.25 4.074 1 98.56 216 ILE A CA 1
ATOM 1702 C C . ILE A 1 216 ? -21.516 24.312 4.605 1 98.56 216 ILE A C 1
ATOM 1704 O O . ILE A 1 216 ? -22.359 23.484 4.246 1 98.56 216 ILE A O 1
ATOM 1708 N N . GLN A 1 217 ? -21.781 25.266 5.48 1 98.25 217 GLN A N 1
ATOM 1709 C CA . GLN A 1 217 ? -23.156 25.453 5.957 1 98.25 217 GLN A CA 1
ATOM 1710 C C . GLN A 1 217 ? -24.094 25.828 4.809 1 98.25 217 GLN A C 1
ATOM 1712 O O . GLN A 1 217 ? -25.203 25.281 4.707 1 98.25 217 GLN A O 1
ATOM 1717 N N . ALA A 1 218 ? -23.688 26.672 4.043 1 98.38 218 ALA A N 1
ATOM 1718 C CA . ALA A 1 218 ? -24.531 27.172 2.945 1 98.38 218 ALA A CA 1
ATOM 1719 C C . ALA A 1 218 ? -24.812 26.062 1.935 1 98.38 218 ALA A C 1
ATOM 1721 O O . ALA A 1 218 ? -25.906 26 1.366 1 98.38 218 ALA A O 1
ATOM 1722 N N . HIS A 1 219 ? -23.891 25.219 1.67 1 98.25 219 HIS A N 1
ATOM 1723 C CA . HIS A 1 219 ? -24.016 24.266 0.574 1 98.25 219 HIS A CA 1
ATOM 1724 C C . HIS A 1 219 ? -24.469 22.906 1.078 1 98.25 219 HIS A C 1
ATOM 1726 O O . HIS A 1 219 ? -25.094 22.141 0.334 1 98.25 219 HIS A O 1
ATOM 1732 N N . HIS A 1 220 ? -24.172 22.547 2.359 1 97.69 220 HIS A N 1
ATOM 1733 C CA . HIS A 1 220 ? -24.422 21.188 2.807 1 97.69 220 HIS A CA 1
ATOM 1734 C C . HIS A 1 220 ? -25.172 21.156 4.137 1 97.69 220 HIS A C 1
ATOM 1736 O O . HIS A 1 220 ? -25.516 20.094 4.641 1 97.69 220 HIS A O 1
ATOM 1742 N N . GLY A 1 221 ? -25.328 22.188 4.836 1 97.62 221 GLY A N 1
ATOM 1743 C CA . GLY A 1 221 ? -26.125 22.297 6.051 1 97.62 221 GLY A CA 1
ATOM 1744 C C . GLY A 1 221 ? -25.453 21.641 7.254 1 97.62 221 GLY A C 1
ATOM 1745 O O . GLY A 1 221 ? -26.141 21.078 8.117 1 97.62 221 GLY A O 1
ATOM 1746 N N . ARG A 1 222 ? -24.172 21.609 7.242 1 96.88 222 ARG A N 1
ATOM 1747 C CA . ARG A 1 222 ? -23.438 21.047 8.375 1 96.88 222 ARG A CA 1
ATOM 1748 C C . ARG A 1 222 ? -22.219 21.906 8.727 1 96.88 222 ARG A C 1
ATOM 1750 O O . ARG A 1 222 ? -21.844 22.797 7.965 1 96.88 222 ARG A O 1
ATOM 1757 N N . ARG A 1 223 ? -21.641 21.703 9.844 1 96.56 223 ARG A N 1
ATOM 1758 C CA . ARG A 1 223 ? -20.562 22.531 10.367 1 96.56 223 ARG A CA 1
ATOM 1759 C C . ARG A 1 223 ? -19.219 22.141 9.766 1 96.56 223 ARG A C 1
ATOM 1761 O O . ARG A 1 223 ? -18.328 22.969 9.609 1 96.56 223 ARG A O 1
ATOM 1768 N N . GLY A 1 224 ? -19.078 20.781 9.414 1 97.31 224 GLY A N 1
ATOM 1769 C CA . GLY A 1 224 ? -17.797 20.281 8.93 1 97.31 224 GLY A CA 1
ATOM 1770 C C . GLY A 1 224 ? -16.781 20.078 10.031 1 97.31 224 GLY A C 1
ATOM 1771 O O . GLY A 1 224 ? -17.125 20.125 11.219 1 97.31 224 GLY A O 1
ATOM 1772 N N . HIS A 1 225 ? -15.531 19.781 9.609 1 98.44 225 HIS A N 1
ATOM 1773 C CA . HIS A 1 225 ? -14.477 19.422 10.547 1 98.44 225 HIS A CA 1
ATOM 1774 C C . HIS A 1 225 ? -13.141 20.062 10.156 1 98.44 225 HIS A C 1
ATOM 1776 O O . HIS A 1 225 ? -12.688 19.891 9.023 1 98.44 225 HIS A O 1
ATOM 1782 N N . ILE A 1 226 ? -12.57 20.859 11.062 1 97.88 226 ILE A N 1
ATOM 1783 C CA . ILE A 1 226 ? -11.273 21.484 10.82 1 97.88 226 ILE A CA 1
ATOM 1784 C C . ILE A 1 226 ? -10.211 20.812 11.688 1 97.88 226 ILE A C 1
ATOM 1786 O O . ILE A 1 226 ? -10.312 20.812 12.914 1 97.88 226 ILE A O 1
ATOM 1790 N N . THR A 1 227 ? -9.227 20.219 11.062 1 98.06 227 THR A N 1
ATOM 1791 C CA . THR A 1 227 ? -8.07 19.625 11.719 1 98.06 227 THR A CA 1
ATOM 1792 C C . THR A 1 227 ? -6.848 20.531 11.586 1 98.06 227 THR A C 1
ATOM 1794 O O . THR A 1 227 ? -6.477 20.922 10.477 1 98.06 227 THR A O 1
ATOM 1797 N N . LEU A 1 228 ? -6.238 20.891 12.703 1 96.06 228 LEU A N 1
ATOM 1798 C CA . LEU A 1 228 ? -5.031 21.719 12.734 1 96.06 228 LEU A CA 1
ATOM 1799 C C . LEU A 1 228 ? -3.816 20.875 13.125 1 96.06 228 LEU A C 1
ATOM 1801 O O . LEU A 1 228 ? -3.75 20.359 14.242 1 96.06 228 LEU A O 1
ATOM 1805 N N . MET A 1 229 ? -2.945 20.719 12.203 1 94.94 229 MET A N 1
ATOM 1806 C CA . MET A 1 229 ? -1.67 20.078 12.523 1 94.94 229 MET A CA 1
ATOM 1807 C C . MET A 1 229 ? -0.78 21.031 13.32 1 94.94 229 MET A C 1
ATOM 1809 O O . MET A 1 229 ? -0.58 22.172 12.93 1 94.94 229 MET A O 1
ATOM 1813 N N . ALA A 1 230 ? -0.275 20.578 14.422 1 92.38 230 ALA A N 1
ATOM 1814 C CA . ALA A 1 230 ? 0.583 21.391 15.281 1 92.38 230 ALA A CA 1
ATOM 1815 C C . ALA A 1 230 ? 1.744 20.562 15.828 1 92.38 230 ALA A C 1
ATOM 1817 O O . ALA A 1 230 ? 1.558 19.422 16.25 1 92.38 230 ALA A O 1
ATOM 1818 N N . HIS A 1 231 ? 2.939 21.188 15.758 1 91.75 231 HIS A N 1
ATOM 1819 C CA . HIS A 1 231 ? 4.035 20.562 16.5 1 91.75 231 HIS A CA 1
ATOM 1820 C C . HIS A 1 231 ? 3.664 20.359 17.953 1 91.75 231 HIS A C 1
ATOM 1822 O O . HIS A 1 231 ? 3.129 21.266 18.609 1 91.75 231 HIS A O 1
ATOM 1828 N N . THR A 1 232 ? 3.965 19.094 18.453 1 95.06 232 THR A N 1
ATOM 1829 C CA . THR A 1 232 ? 3.455 18.797 19.781 1 95.06 232 THR A CA 1
ATOM 1830 C C . THR A 1 232 ? 4.535 18.156 20.641 1 95.06 232 THR A C 1
ATOM 1832 O O . THR A 1 232 ? 5.18 17.188 20.219 1 95.06 232 THR A O 1
ATOM 1835 N N . PHE A 1 233 ? 4.73 18.703 21.797 1 95.88 233 PHE A N 1
ATOM 1836 C CA . PHE A 1 233 ? 5.574 18.141 22.859 1 95.88 233 PHE A CA 1
ATOM 1837 C C . PHE A 1 233 ? 5.105 18.609 24.234 1 95.88 233 PHE A C 1
ATOM 1839 O O . PHE A 1 233 ? 5.125 19.812 24.516 1 95.88 233 PHE A O 1
ATOM 1846 N N . VAL A 1 234 ? 4.691 17.672 25.016 1 96.94 234 VAL A N 1
ATOM 1847 C CA . VAL A 1 234 ? 4.285 17.969 26.391 1 96.94 234 VAL A CA 1
ATOM 1848 C C . VAL A 1 234 ? 5.41 17.609 27.359 1 96.94 234 VAL A C 1
ATOM 1850 O O . VAL A 1 234 ? 5.602 16.438 27.688 1 96.94 234 VAL A O 1
ATOM 1853 N N . GLY A 1 235 ? 6.082 18.641 27.844 1 95.56 235 GLY A N 1
ATOM 1854 C CA . GLY A 1 235 ? 7.191 18.453 28.766 1 95.56 235 GLY A CA 1
ATOM 1855 C C . GLY A 1 235 ? 6.781 18.516 30.219 1 95.56 235 GLY A C 1
ATOM 1856 O O . GLY A 1 235 ? 5.668 18.953 30.547 1 95.56 235 GLY A O 1
ATOM 1857 N N . GLU A 1 236 ? 7.695 18.094 31.031 1 95 236 GLU A N 1
ATOM 1858 C CA . GLU A 1 236 ? 7.457 18.109 32.469 1 95 236 GLU A CA 1
ATOM 1859 C C . GLU A 1 236 ? 7.523 19.531 33.031 1 95 236 GLU A C 1
ATOM 1861 O O . GLU A 1 236 ? 6.812 19.875 33.969 1 95 236 GLU A O 1
ATOM 1866 N N . ASN A 1 237 ? 8.477 20.266 32.531 1 94.5 237 ASN A N 1
ATOM 1867 C CA . ASN A 1 237 ? 8.688 21.656 32.938 1 94.5 237 ASN A CA 1
ATOM 1868 C C . ASN A 1 237 ? 9.328 22.469 31.812 1 94.5 237 ASN A C 1
ATOM 1870 O O . ASN A 1 237 ? 9.68 21.922 30.766 1 94.5 237 ASN A O 1
ATOM 1874 N N . ALA A 1 238 ? 9.398 23.734 32.094 1 90.44 238 ALA A N 1
ATOM 1875 C CA . ALA A 1 238 ? 9.891 24.672 31.078 1 90.44 238 ALA A CA 1
ATOM 1876 C C . ALA A 1 238 ? 11.32 24.328 30.672 1 90.44 238 ALA A C 1
ATOM 1878 O O . ALA A 1 238 ? 11.688 24.5 29.5 1 90.44 238 ALA A O 1
ATOM 1879 N N . GLU A 1 239 ? 12.078 23.859 31.562 1 93.94 239 GLU A N 1
ATOM 1880 C CA . GLU A 1 239 ? 13.477 23.531 31.281 1 93.94 239 GLU A CA 1
ATOM 1881 C C . GLU A 1 239 ? 13.578 22.344 30.328 1 93.94 239 GLU A C 1
ATOM 1883 O O . GLU A 1 239 ? 14.391 22.344 29.406 1 93.94 239 GLU A O 1
ATOM 1888 N N . GLU A 1 240 ? 12.805 21.391 30.562 1 93.38 240 GLU A N 1
ATOM 1889 C CA . GLU A 1 240 ? 12.781 20.219 29.688 1 93.38 240 GLU A CA 1
ATOM 1890 C C . GLU A 1 240 ? 12.344 20.594 28.281 1 93.38 240 GLU A C 1
ATOM 1892 O O . GLU A 1 240 ? 12.914 20.125 27.297 1 93.38 240 GLU A O 1
ATOM 1897 N N . ILE A 1 241 ? 11.359 21.359 28.203 1 91.75 241 ILE A N 1
ATOM 1898 C CA . ILE A 1 241 ? 10.828 21.812 26.922 1 91.75 241 ILE A CA 1
ATOM 1899 C C . ILE A 1 241 ? 11.898 22.562 26.141 1 91.75 241 ILE A C 1
ATOM 1901 O O . ILE A 1 241 ? 12.109 22.312 24.953 1 91.75 241 ILE A O 1
ATOM 1905 N N . LYS A 1 242 ? 12.547 23.438 26.844 1 90 242 LYS A N 1
ATOM 1906 C CA . LYS A 1 242 ? 13.625 24.219 26.234 1 90 242 LYS A CA 1
ATOM 1907 C C . LYS A 1 242 ? 14.75 23.312 25.766 1 90 242 LYS A C 1
ATOM 1909 O O . LYS A 1 242 ? 15.305 23.5 24.672 1 90 242 LYS A O 1
ATOM 1914 N N . THR A 1 243 ? 15.039 22.312 26.516 1 93.25 243 THR A N 1
ATOM 1915 C CA . THR A 1 243 ? 16.203 21.469 26.25 1 93.25 243 THR A CA 1
ATOM 1916 C C . THR A 1 243 ? 15.891 20.453 25.156 1 93.25 243 THR A C 1
ATOM 1918 O O . THR A 1 243 ? 16.766 20.109 24.359 1 93.25 243 THR A O 1
ATOM 1921 N N . ILE A 1 244 ? 14.664 20.078 25.078 1 93.38 244 ILE A N 1
ATOM 1922 C CA . ILE A 1 244 ? 14.336 18.969 24.188 1 93.38 244 ILE A CA 1
ATOM 1923 C C . ILE A 1 244 ? 13.664 19.516 22.922 1 93.38 244 ILE A C 1
ATOM 1925 O O . ILE A 1 244 ? 14.117 19.25 21.812 1 93.38 244 ILE A O 1
ATOM 1929 N N . ALA A 1 245 ? 12.656 20.297 23.031 1 91.12 245 ALA A N 1
ATOM 1930 C CA . ALA A 1 245 ? 11.805 20.688 21.906 1 91.12 245 ALA A CA 1
ATOM 1931 C C . ALA A 1 245 ? 12.461 21.766 21.062 1 91.12 245 ALA A C 1
ATOM 1933 O O . ALA A 1 245 ? 12.336 21.766 19.828 1 91.12 245 ALA A O 1
ATOM 1934 N N . ARG A 1 246 ? 13.188 22.641 21.672 1 89.25 246 ARG A N 1
ATOM 1935 C CA . ARG A 1 246 ? 13.742 23.781 20.938 1 89.25 246 ARG A CA 1
ATOM 1936 C C . ARG A 1 246 ? 14.758 23.328 19.906 1 89.25 246 ARG A C 1
ATOM 1938 O O . ARG A 1 246 ? 14.672 23.703 18.734 1 89.25 246 ARG A O 1
ATOM 1945 N N . PRO A 1 247 ? 15.742 22.516 20.359 1 89.12 247 PRO A N 1
ATOM 1946 C CA . PRO A 1 247 ? 16.688 22.047 19.344 1 89.12 247 PRO A CA 1
ATOM 1947 C C . PRO A 1 247 ? 16.016 21.234 18.25 1 89.12 247 PRO A C 1
ATOM 1949 O O . PRO A 1 247 ? 16.422 21.297 17.078 1 89.12 247 PRO A O 1
ATOM 1952 N N . ALA A 1 248 ? 15.07 20.469 18.625 1 88.19 248 ALA A N 1
ATOM 1953 C CA . ALA A 1 248 ? 14.352 19.672 17.641 1 88.19 248 ALA A CA 1
ATOM 1954 C C . ALA A 1 248 ? 13.625 20.547 16.625 1 88.19 248 ALA A C 1
ATOM 1956 O O . ALA A 1 248 ? 13.672 20.297 15.422 1 88.19 248 ALA A O 1
ATOM 1957 N N . MET A 1 249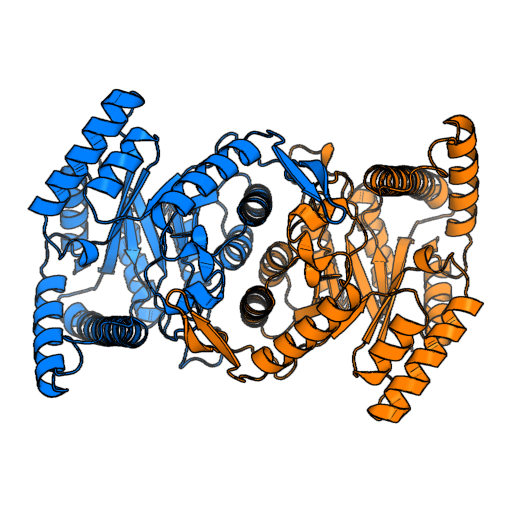 ? 13.031 21.547 17.047 1 87.06 249 MET A N 1
ATOM 1958 C CA . MET A 1 249 ? 12.305 22.469 16.188 1 87.06 249 MET A CA 1
ATOM 1959 C C . MET A 1 249 ? 13.266 23.219 15.258 1 87.06 249 MET A C 1
ATOM 1961 O O . MET A 1 249 ? 12.961 23.438 14.086 1 87.06 249 MET A O 1
ATOM 1965 N N . ALA A 1 250 ? 14.352 23.578 15.82 1 85.75 250 ALA A N 1
ATOM 1966 C CA . ALA A 1 250 ? 15.352 24.281 15.016 1 85.75 250 ALA A CA 1
ATOM 1967 C C . ALA A 1 250 ? 15.844 23.406 13.867 1 85.75 250 ALA A C 1
ATOM 1969 O O . ALA A 1 250 ? 15.984 23.875 12.734 1 85.75 250 ALA A O 1
ATOM 1970 N N . LYS A 1 251 ? 16.078 22.234 14.227 1 83.31 251 LYS A N 1
ATOM 1971 C CA . LYS A 1 251 ? 16.531 21.297 13.203 1 83.31 251 LYS A CA 1
ATOM 1972 C C . LYS A 1 251 ? 15.461 21.078 12.141 1 83.31 251 LYS A C 1
ATOM 1974 O O . LYS A 1 251 ? 15.766 21 10.945 1 83.31 251 LYS A O 1
ATOM 1979 N N . TYR A 1 252 ? 14.289 20.906 12.586 1 82 252 TYR A N 1
ATOM 1980 C CA . TYR A 1 252 ? 13.156 20.734 11.688 1 82 252 TYR A CA 1
ATOM 1981 C C . TYR A 1 252 ? 13.023 21.922 10.734 1 82 252 TYR A C 1
ATOM 1983 O O . TYR A 1 252 ? 12.836 21.734 9.531 1 82 252 TYR A O 1
ATOM 1991 N N . LEU A 1 253 ? 13.156 23.094 11.219 1 79.94 253 LEU A N 1
ATOM 1992 C CA . LEU A 1 253 ? 13.023 24.312 10.422 1 79.94 253 LEU A CA 1
ATOM 1993 C C . LEU A 1 253 ? 14.156 24.422 9.406 1 79.94 253 LEU A C 1
ATOM 1995 O O . LEU A 1 253 ? 13.945 24.875 8.281 1 79.94 253 LEU A O 1
ATOM 1999 N N . LYS A 1 254 ? 15.281 23.984 9.797 1 79.94 254 LYS A N 1
ATOM 2000 C CA . LYS A 1 254 ? 16.422 24.016 8.891 1 79.94 254 LYS A CA 1
ATOM 2001 C C . LYS A 1 254 ? 16.172 23.125 7.672 1 79.94 254 LYS A C 1
ATOM 2003 O O . LYS A 1 254 ? 16.469 23.516 6.539 1 79.94 254 LYS A O 1
ATOM 2008 N N . VAL A 1 255 ? 15.625 22.031 7.977 1 75.88 255 VAL A N 1
ATOM 2009 C CA . VAL A 1 255 ? 15.336 21.078 6.906 1 75.88 255 VAL A CA 1
ATOM 2010 C C . VAL A 1 255 ? 14.258 21.641 5.988 1 75.88 255 VAL A C 1
ATOM 2012 O O . VAL A 1 255 ? 14.344 21.5 4.766 1 75.88 255 VAL A O 1
ATOM 2015 N N . ASN A 1 256 ? 13.25 22.188 6.543 1 75.25 256 ASN A N 1
ATOM 2016 C CA . ASN A 1 256 ? 12.164 22.766 5.766 1 75.25 256 ASN A CA 1
ATOM 2017 C C . ASN A 1 256 ? 12.656 23.891 4.852 1 75.25 256 ASN A C 1
ATOM 2019 O O . ASN A 1 256 ? 12.203 24 3.709 1 75.25 256 ASN A O 1
ATOM 2023 N N . ILE A 1 257 ? 13.539 24.656 5.355 1 72.31 257 ILE A N 1
ATOM 2024 C CA . ILE A 1 257 ? 14.133 25.719 4.555 1 72.31 257 ILE A CA 1
ATOM 2025 C C . ILE A 1 257 ? 14.922 25.109 3.396 1 72.31 257 ILE A C 1
ATOM 2027 O O . ILE A 1 257 ? 14.867 25.609 2.268 1 72.31 257 ILE A O 1
ATOM 2031 N N . GLY A 1 258 ? 15.625 24.062 3.703 1 71.5 258 GLY A N 1
ATOM 2032 C CA . GLY A 1 258 ? 16.344 23.344 2.652 1 71.5 258 GLY A CA 1
ATOM 2033 C C . GLY A 1 258 ? 15.422 22.844 1.551 1 71.5 258 GLY A C 1
ATOM 2034 O O . GLY A 1 258 ? 15.758 22.938 0.368 1 71.5 258 GLY A O 1
ATOM 2035 N N . MET A 1 259 ? 14.32 22.375 1.938 1 72.19 259 MET A N 1
ATOM 2036 C CA . MET A 1 259 ? 13.352 21.891 0.967 1 72.19 259 MET A CA 1
ATOM 2037 C C . MET A 1 259 ? 12.828 23.031 0.098 1 72.19 259 MET A C 1
ATOM 2039 O O . MET A 1 259 ? 12.617 22.844 -1.104 1 72.19 259 MET A O 1
ATOM 2043 N N . GLN A 1 260 ? 12.602 24.109 0.717 1 70.62 260 GLN A N 1
ATOM 2044 C CA . GLN A 1 260 ? 12.156 25.281 -0.026 1 70.62 260 GLN A CA 1
ATOM 2045 C C . GLN A 1 260 ? 13.203 25.719 -1.04 1 70.62 260 GLN A C 1
ATOM 2047 O O . GLN A 1 260 ? 12.867 26.109 -2.16 1 70.62 260 GLN A O 1
ATOM 2052 N N . LYS A 1 261 ? 14.398 25.641 -0.645 1 71.69 261 LYS A N 1
ATOM 2053 C CA . LYS A 1 261 ? 15.492 25.969 -1.555 1 71.69 261 LYS A CA 1
ATOM 2054 C C . LYS A 1 261 ? 15.531 25 -2.738 1 71.69 261 LYS A C 1
ATOM 2056 O O . LYS A 1 261 ? 15.672 25.422 -3.887 1 71.69 261 LYS A O 1
ATOM 2061 N N . ASP A 1 262 ? 15.391 23.766 -2.43 1 71.38 262 ASP A N 1
ATOM 2062 C CA . ASP A 1 262 ? 15.383 22.734 -3.473 1 71.38 262 ASP A CA 1
ATOM 2063 C C . ASP A 1 262 ? 14.227 22.953 -4.441 1 71.38 262 ASP A C 1
ATOM 2065 O O . ASP A 1 262 ? 14.375 22.75 -5.652 1 71.38 262 ASP A O 1
ATOM 2069 N N . HIS A 1 263 ? 13.141 23.297 -3.963 1 74.06 263 HIS A N 1
ATOM 2070 C CA . HIS A 1 263 ? 11.984 23.609 -4.793 1 74.06 263 HIS A CA 1
ATOM 2071 C C . HIS A 1 263 ? 12.281 24.766 -5.742 1 74.06 263 HIS A C 1
ATOM 2073 O O . HIS A 1 263 ? 11.945 24.688 -6.926 1 74.06 263 HIS A O 1
ATOM 2079 N N . SER A 1 264 ? 12.883 25.719 -5.164 1 66.69 264 SER A N 1
ATOM 2080 C CA . SER A 1 264 ? 13.211 26.891 -5.973 1 66.69 264 SER A CA 1
ATOM 2081 C C . SER A 1 264 ? 14.18 26.531 -7.09 1 66.69 264 SER A C 1
ATOM 2083 O O . SER A 1 264 ? 14.047 27.016 -8.211 1 66.69 264 SER A O 1
ATOM 2085 N N . LEU A 1 265 ? 15.141 25.703 -6.809 1 63.62 265 LEU A N 1
ATOM 2086 C CA . LEU A 1 265 ? 16.125 25.281 -7.793 1 63.62 265 LEU A CA 1
ATOM 2087 C C . LEU A 1 265 ? 15.477 24.406 -8.875 1 63.62 265 LEU A C 1
ATOM 2089 O O . LEU A 1 265 ? 15.891 24.453 -10.031 1 63.62 265 LEU A O 1
ATOM 2093 N N . GLY A 1 266 ? 14.586 23.766 -8.398 1 65.06 266 GLY A N 1
ATOM 2094 C CA . GLY A 1 266 ? 13.883 22.922 -9.352 1 65.06 266 GLY A CA 1
ATOM 2095 C C . GLY A 1 266 ? 12.875 23.688 -10.195 1 65.06 266 GLY A C 1
ATOM 2096 O O . GLY A 1 266 ? 12.422 23.188 -11.227 1 65.06 266 GLY A O 1
ATOM 2097 N N . ALA A 1 267 ? 12.586 24.938 -9.531 1 67.81 267 ALA A N 1
ATOM 2098 C CA . ALA A 1 267 ? 11.633 25.766 -10.266 1 67.81 267 ALA A CA 1
ATOM 2099 C C . ALA A 1 267 ? 12.344 26.688 -11.258 1 67.81 267 ALA A C 1
ATOM 2101 O O . ALA A 1 267 ? 13.508 27.047 -11.055 1 67.81 267 ALA A O 1
ATOM 2102 N N . LYS A 1 268 ? 12.234 26.828 -12.406 1 60.31 268 LYS A N 1
ATOM 2103 C CA . LYS A 1 268 ? 12.867 27.656 -13.43 1 60.31 268 LYS A CA 1
ATOM 2104 C C . LYS A 1 268 ? 13.156 29.047 -12.898 1 60.31 268 LYS A C 1
ATOM 2106 O O . LYS A 1 268 ? 14.086 29.719 -13.359 1 60.31 268 LYS A O 1
ATOM 2111 N N . GLN A 1 269 ? 12.43 29.641 -11.93 1 49.47 269 GLN A N 1
ATOM 2112 C CA . GLN A 1 269 ? 12.578 31.047 -11.555 1 49.47 269 GLN A CA 1
ATOM 2113 C C . GLN A 1 269 ? 13.32 31.188 -10.227 1 49.47 269 GLN A C 1
ATOM 2115 O O . GLN A 1 269 ? 12.711 31.109 -9.156 1 49.47 269 GLN A O 1
ATOM 2120 N N . SER A 1 270 ? 14.477 30.797 -10.016 1 47.94 270 SER A N 1
ATOM 2121 C CA . SER A 1 270 ? 15.305 30.641 -8.828 1 47.94 270 SER A CA 1
ATOM 2122 C C . SER A 1 270 ? 15.648 32 -8.211 1 47.94 270 SER A C 1
ATOM 2124 O O . SER A 1 270 ? 16.828 32.312 -8.023 1 47.94 270 SER A O 1
ATOM 2126 N N . LYS A 1 271 ? 15.062 33.188 -8.32 1 47.91 271 LYS A N 1
ATOM 2127 C CA . LYS A 1 271 ? 15.812 34.406 -7.977 1 47.91 271 LYS A CA 1
ATOM 2128 C C . LYS A 1 271 ? 16.094 34.469 -6.477 1 47.91 271 LYS A C 1
ATOM 2130 O O . LYS A 1 271 ? 17.062 35.094 -6.051 1 47.91 271 LYS A O 1
ATOM 2135 N N . GLY A 1 272 ? 15.266 34.219 -5.469 1 45.31 272 GLY A N 1
ATOM 2136 C CA . GLY A 1 272 ? 15.352 34.969 -4.234 1 45.31 272 GLY A CA 1
ATOM 2137 C C . GLY A 1 272 ? 15.992 34.219 -3.1 1 45.31 272 GLY A C 1
ATOM 2138 O O . GLY A 1 272 ? 16.609 34.781 -2.209 1 45.31 272 GLY A O 1
ATOM 2139 N N . PHE A 1 273 ? 15.906 32.906 -2.793 1 51.25 273 PHE A N 1
ATOM 2140 C CA . PHE A 1 273 ? 16.266 32.312 -1.51 1 51.25 273 PHE A CA 1
ATOM 2141 C C . PHE A 1 273 ? 17.734 31.875 -1.512 1 51.25 273 PHE A C 1
ATOM 2143 O O . PHE A 1 273 ? 18.266 31.5 -0.468 1 51.25 273 PHE A O 1
ATOM 2150 N N . SER A 1 274 ? 18.375 31.922 -2.578 1 51.91 274 SER A N 1
ATOM 2151 C CA . SER A 1 274 ? 19.719 31.344 -2.715 1 51.91 274 SER A CA 1
ATOM 2152 C C . SER A 1 274 ? 20.75 32.188 -1.995 1 51.91 274 SER A C 1
ATOM 2154 O O . SER A 1 274 ? 21.875 31.734 -1.77 1 51.91 274 SER A O 1
ATOM 2156 N N . GLN A 1 275 ? 20.344 33.344 -1.48 1 56.56 275 GLN A N 1
ATOM 2157 C CA . GLN A 1 275 ? 21.453 34.219 -1.101 1 56.56 275 GLN A CA 1
ATOM 2158 C C . GLN A 1 275 ? 21.547 34.344 0.416 1 56.56 275 GLN A C 1
ATOM 2160 O O . GLN A 1 275 ? 22.312 35.188 0.923 1 56.56 275 GLN A O 1
ATOM 2165 N N . ILE A 1 276 ? 20.844 33.531 1.131 1 61.25 276 ILE A N 1
ATOM 2166 C CA . ILE A 1 276 ? 20.922 33.75 2.57 1 61.25 276 ILE A CA 1
ATOM 2167 C C . ILE A 1 276 ? 22.109 33 3.145 1 61.25 276 ILE A C 1
ATOM 2169 O O . ILE A 1 276 ? 22.266 31.797 2.914 1 61.25 276 ILE A O 1
ATOM 2173 N N . SER A 1 277 ? 23.078 33.688 3.84 1 67.44 277 SER A N 1
ATOM 2174 C CA . SER A 1 277 ? 24.234 33.062 4.488 1 67.44 277 SER A CA 1
ATOM 2175 C C . SER A 1 277 ? 23.828 32.094 5.566 1 67.44 277 SER A C 1
ATOM 2177 O O . SER A 1 277 ? 22.688 32.125 6.047 1 67.44 277 SER A O 1
ATOM 2179 N N . GLU A 1 278 ? 24.703 31.141 5.902 1 71.69 278 GLU A N 1
ATOM 2180 C CA . GLU A 1 278 ? 24.453 30.141 6.945 1 71.69 278 GLU A CA 1
ATOM 2181 C C . GLU A 1 278 ? 24.141 30.812 8.281 1 71.69 278 GLU A C 1
ATOM 2183 O O . GLU A 1 278 ? 23.266 30.344 9.016 1 71.69 278 GLU A O 1
ATOM 2188 N N . ARG A 1 279 ? 24.891 31.922 8.555 1 75.75 279 ARG A N 1
ATOM 2189 C CA . ARG A 1 279 ? 24.688 32.625 9.82 1 75.75 279 ARG A CA 1
ATOM 2190 C C . ARG A 1 279 ? 23.312 33.281 9.859 1 75.75 279 ARG A C 1
ATOM 2192 O O . ARG A 1 279 ? 22.625 33.25 10.883 1 75.75 279 ARG A O 1
ATOM 2199 N N . GLU A 1 280 ? 22.969 33.906 8.812 1 75.19 280 GLU A N 1
ATOM 2200 C CA . GLU A 1 280 ? 21.656 34.531 8.727 1 75.19 280 GLU A CA 1
ATOM 2201 C C . GLU A 1 280 ? 20.547 33.5 8.812 1 75.19 280 GLU A C 1
ATOM 2203 O O . GLU A 1 280 ? 19.516 33.75 9.445 1 75.19 280 GLU A O 1
ATOM 2208 N N . SER A 1 281 ? 20.844 32.438 8.258 1 77.75 281 SER A N 1
ATOM 2209 C CA . SER A 1 281 ? 19.859 31.359 8.312 1 77.75 281 SER A CA 1
ATOM 2210 C C . SER A 1 281 ? 19.641 30.875 9.742 1 77.75 281 SER A C 1
ATOM 2212 O O . SER A 1 281 ? 18.5 30.641 10.148 1 77.75 281 SER A O 1
ATOM 2214 N N . GLU A 1 282 ? 20.703 30.844 10.406 1 81.44 282 GLU A N 1
ATOM 2215 C CA . GLU A 1 282 ? 20.625 30.391 11.789 1 81.44 282 GLU A CA 1
ATOM 2216 C C . GLU A 1 282 ? 19.828 31.375 12.648 1 81.44 282 GLU A C 1
ATOM 2218 O O . GLU A 1 282 ? 19.047 30.953 13.5 1 81.44 282 GLU A O 1
ATOM 2223 N N . ILE A 1 283 ? 20.094 32.594 12.477 1 80.62 283 ILE A N 1
ATOM 2224 C CA . ILE A 1 283 ? 19.391 33.625 13.234 1 80.62 283 ILE A CA 1
ATOM 2225 C C . ILE A 1 283 ? 17.906 33.594 12.906 1 80.62 283 ILE A C 1
ATOM 2227 O O . ILE A 1 283 ? 17.062 33.625 13.805 1 80.62 283 ILE A O 1
ATOM 2231 N N . MET A 1 284 ? 17.609 33.438 11.719 1 80.44 284 MET A N 1
ATOM 2232 C CA . MET A 1 284 ? 16.219 33.375 11.266 1 80.44 284 MET A CA 1
ATOM 2233 C C . MET A 1 284 ? 15.508 32.156 11.867 1 80.44 284 MET A C 1
ATOM 2235 O O . MET A 1 284 ? 14.359 32.25 12.297 1 80.44 284 MET A O 1
ATOM 2239 N N . ILE A 1 285 ? 16.234 31.125 11.898 1 84.81 285 ILE A N 1
ATOM 2240 C CA . ILE A 1 285 ? 15.672 29.891 12.438 1 84.81 285 ILE A CA 1
ATOM 2241 C C . ILE A 1 285 ? 15.391 30.047 13.93 1 84.81 285 ILE A C 1
ATOM 2243 O O . ILE A 1 285 ? 14.32 29.672 14.406 1 84.81 285 ILE A O 1
ATOM 2247 N N . ASN A 1 286 ? 16.312 30.703 14.602 1 83.81 286 ASN A N 1
ATOM 2248 C CA . ASN A 1 286 ? 16.141 30.875 16.031 1 83.81 286 ASN A CA 1
ATOM 2249 C C . ASN A 1 286 ? 14.953 31.781 16.359 1 83.81 286 ASN A C 1
ATOM 2251 O O . ASN A 1 286 ? 14.219 31.547 17.312 1 83.81 286 ASN A O 1
ATOM 2255 N N . ILE A 1 287 ? 14.789 32.719 15.602 1 81.5 287 ILE A N 1
ATOM 2256 C CA . ILE A 1 287 ? 13.664 33.625 15.781 1 81.5 287 ILE A CA 1
ATOM 2257 C C . ILE A 1 287 ? 12.352 32.875 15.508 1 81.5 287 ILE A C 1
ATOM 2259 O O . ILE A 1 287 ? 11.406 33 16.281 1 81.5 287 ILE A O 1
ATOM 2263 N N . GLN A 1 288 ? 12.391 32.188 14.523 1 80.69 288 GLN A N 1
ATOM 2264 C CA . GLN A 1 288 ? 11.188 31.438 14.148 1 80.69 288 GLN A CA 1
ATOM 2265 C C . GLN A 1 288 ? 10.828 30.391 15.195 1 80.69 288 GLN A C 1
ATOM 2267 O O . GLN A 1 288 ? 9.656 30.219 15.523 1 80.69 288 GLN A O 1
ATOM 2272 N N . VAL A 1 289 ? 11.82 29.781 15.68 1 83.88 289 VAL A N 1
ATOM 2273 C CA . VAL A 1 289 ? 11.602 28.781 16.719 1 83.88 289 VAL A CA 1
ATOM 2274 C C . VAL A 1 289 ? 10.953 29.438 17.938 1 83.88 289 VAL A C 1
ATOM 2276 O O . VAL A 1 289 ? 10 28.891 18.5 1 83.88 289 VAL A O 1
ATOM 2279 N N . ASN A 1 290 ? 11.484 30.531 18.266 1 82.06 290 ASN A N 1
ATOM 2280 C CA . ASN A 1 290 ? 10.945 31.25 19.422 1 82.06 290 ASN A CA 1
ATOM 2281 C C . ASN A 1 290 ? 9.492 31.656 19.188 1 82.06 290 ASN A C 1
ATOM 2283 O O . ASN A 1 290 ? 8.656 31.547 20.078 1 82.06 290 ASN A O 1
ATOM 2287 N N . ASN A 1 291 ? 9.266 32.062 18.047 1 77.62 291 ASN A N 1
ATOM 2288 C CA . ASN A 1 291 ? 7.902 32.469 17.703 1 77.62 291 ASN A CA 1
ATOM 2289 C C . ASN A 1 291 ? 6.949 31.281 17.703 1 77.62 291 ASN A C 1
ATOM 2291 O O . ASN A 1 291 ? 5.828 31.375 18.203 1 77.62 291 ASN A O 1
ATOM 2295 N N . ASP A 1 292 ? 7.457 30.25 17.219 1 77.38 292 ASP A N 1
ATOM 2296 C CA . ASP A 1 292 ? 6.621 29.062 17.109 1 77.38 292 ASP A CA 1
ATOM 2297 C C . ASP A 1 292 ? 6.297 28.484 18.484 1 77.38 292 ASP A C 1
ATOM 2299 O O . ASP A 1 292 ? 5.168 28.062 18.734 1 77.38 292 ASP A O 1
ATOM 2303 N N . LEU A 1 293 ? 7.277 28.547 19.328 1 79 293 LEU A N 1
ATOM 2304 C CA . LEU A 1 293 ? 7.109 28 20.672 1 79 293 LEU A CA 1
ATOM 2305 C C . LEU A 1 293 ? 6.145 28.844 21.484 1 79 293 LEU A C 1
ATOM 2307 O O . LEU A 1 293 ? 5.469 28.328 22.391 1 79 293 LEU A O 1
ATOM 2311 N N . HIS A 1 294 ? 6.012 30.078 21.109 1 79.38 294 HIS A N 1
ATOM 2312 C CA . HIS A 1 294 ? 5.207 30.984 21.922 1 79.38 294 HIS A CA 1
ATOM 2313 C C . HIS A 1 294 ? 3.891 31.328 21.234 1 79.38 294 HIS A C 1
ATOM 2315 O O . HIS A 1 294 ? 3.068 32.062 21.781 1 79.38 294 HIS A O 1
ATOM 2321 N N . SER A 1 295 ? 3.754 30.766 20.078 1 78.62 295 SER A N 1
ATOM 2322 C CA . SER A 1 295 ? 2.52 31 19.328 1 78.62 295 SER A CA 1
ATOM 2323 C C . SER A 1 295 ? 1.32 30.375 20.047 1 78.62 295 SER A C 1
ATOM 2325 O O . SER A 1 295 ? 1.448 29.344 20.703 1 78.62 295 SER A O 1
ATOM 2327 N N . GLU A 1 296 ? 0.176 31.016 19.859 1 77.5 296 GLU A N 1
ATOM 2328 C CA . GLU A 1 296 ? -1.081 30.5 20.375 1 77.5 296 GLU A CA 1
ATOM 2329 C C . GLU A 1 296 ? -1.479 29.203 19.672 1 77.5 296 GLU A C 1
ATOM 2331 O O . GLU A 1 296 ? -2.324 28.453 20.172 1 77.5 296 GLU A O 1
ATOM 2336 N N . LEU A 1 297 ? -0.793 29.047 18.578 1 76.56 297 LEU A N 1
ATOM 2337 C CA . LEU A 1 297 ? -1.128 27.859 17.812 1 76.56 297 LEU A CA 1
ATOM 2338 C C . LEU A 1 297 ? -0.174 26.719 18.125 1 76.56 297 LEU A C 1
ATOM 2340 O O . LEU A 1 297 ? -0.325 25.609 17.594 1 76.56 297 LEU A O 1
ATOM 2344 N N . SER A 1 298 ? 0.686 27.078 19.062 1 79.69 298 SER A N 1
ATOM 2345 C CA . SER A 1 298 ? 1.661 26.047 19.438 1 79.69 298 SER A CA 1
ATOM 2346 C C . SER A 1 298 ? 1.048 25.016 20.375 1 79.69 298 SER A C 1
ATOM 2348 O O . SER A 1 298 ? 0.158 25.344 21.172 1 79.69 298 SER A O 1
ATOM 2350 N N . PHE A 1 299 ? 1.457 23.797 20.266 1 91.31 299 PHE A N 1
ATOM 2351 C CA . PHE A 1 299 ? 1.037 22.734 21.172 1 91.31 299 PHE A CA 1
ATOM 2352 C C . PHE A 1 299 ? 2.244 22.094 21.844 1 91.31 299 PHE A C 1
ATOM 2354 O O . PHE A 1 299 ? 2.332 20.859 21.906 1 91.31 299 PHE A O 1
ATOM 2361 N N . ILE A 1 300 ? 3.258 22.938 22.125 1 93.44 300 ILE A N 1
ATOM 2362 C CA . ILE A 1 300 ? 4.461 22.594 22.875 1 93.44 300 ILE A CA 1
ATOM 2363 C C . ILE A 1 300 ? 4.457 23.297 24.234 1 93.44 300 ILE A C 1
ATOM 2365 O O . ILE A 1 300 ? 4.379 24.531 24.297 1 93.44 300 ILE A O 1
ATOM 2369 N N . GLY A 1 301 ? 4.484 22.578 25.281 1 94.19 301 GLY A N 1
ATOM 2370 C CA . GLY A 1 301 ? 4.426 23.156 26.609 1 94.19 301 GLY A CA 1
ATOM 2371 C C . GLY A 1 301 ? 4.164 22.141 27.703 1 94.19 301 GLY A C 1
ATOM 2372 O O . GLY A 1 301 ? 4.242 20.938 27.453 1 94.19 301 GLY A O 1
ATOM 2373 N N . THR A 1 302 ? 3.934 22.672 28.875 1 94.5 302 THR A N 1
ATOM 2374 C CA . THR A 1 302 ? 3.521 21.797 29.969 1 94.5 302 THR A CA 1
ATOM 2375 C C . THR A 1 302 ? 2.1 21.297 29.766 1 94.5 302 THR A C 1
ATOM 2377 O O . THR A 1 302 ? 1.389 21.781 28.875 1 94.5 302 THR A O 1
ATOM 2380 N N . LEU A 1 303 ? 1.735 20.328 30.547 1 96 303 LEU A N 1
ATOM 2381 C CA . LEU A 1 303 ? 0.396 19.766 30.438 1 96 303 LEU A CA 1
ATOM 2382 C C . LEU A 1 303 ? -0.667 20.844 30.609 1 96 303 LEU A C 1
ATOM 2384 O O . LEU A 1 303 ? -1.633 20.891 29.844 1 96 303 LEU A O 1
ATOM 2388 N N . ASP A 1 304 ? -0.47 21.672 31.594 1 95 304 ASP A N 1
ATOM 2389 C CA . ASP A 1 304 ? -1.427 22.734 31.859 1 95 304 ASP A CA 1
ATOM 2390 C C . ASP A 1 304 ? -1.513 23.703 30.688 1 95 304 ASP A C 1
ATOM 2392 O O . ASP A 1 304 ? -2.604 24.141 30.312 1 95 304 ASP A O 1
ATOM 2396 N N . GLN A 1 305 ? -0.419 24.047 30.172 1 92.88 305 GLN A N 1
ATOM 2397 C CA . GLN A 1 305 ? -0.379 24.938 29.031 1 92.88 305 GLN A CA 1
ATOM 2398 C C . GLN A 1 305 ? -1.084 24.328 27.812 1 92.88 305 GLN A C 1
ATOM 2400 O O . GLN A 1 305 ? -1.854 25 27.141 1 92.88 305 GLN A O 1
ATOM 2405 N N . CYS A 1 306 ? -0.799 23.094 27.531 1 94.62 306 CYS A N 1
ATOM 2406 C CA . CYS A 1 306 ? -1.402 22.422 26.391 1 94.62 306 CYS A CA 1
ATOM 2407 C C . CYS A 1 306 ? -2.906 22.266 26.578 1 94.62 306 CYS A C 1
ATOM 2409 O O . CYS A 1 306 ? -3.67 22.359 25.609 1 94.62 306 CYS A O 1
ATOM 2411 N N . ALA A 1 307 ? -3.326 22.031 27.781 1 94.88 307 ALA A N 1
ATOM 2412 C CA . ALA A 1 307 ? -4.758 21.953 28.078 1 94.88 307 ALA A CA 1
ATOM 2413 C C . ALA A 1 307 ? -5.441 23.281 27.75 1 94.88 307 ALA A C 1
ATOM 2415 O O . ALA A 1 307 ? -6.52 23.297 27.141 1 94.88 307 ALA A O 1
ATOM 2416 N N . HIS A 1 308 ? -4.805 24.312 28.203 1 93.19 308 HIS A N 1
ATOM 2417 C CA . HIS A 1 308 ? -5.332 25.641 27.922 1 93.19 308 HIS A CA 1
ATOM 2418 C C . HIS A 1 308 ? -5.367 25.922 26.422 1 93.19 308 HIS A C 1
ATOM 2420 O O . HIS A 1 308 ? -6.34 26.484 25.922 1 93.19 308 HIS A O 1
ATOM 2426 N N . GLN A 1 309 ? -4.297 25.547 25.797 1 92 309 GLN A N 1
ATOM 2427 C CA . GLN A 1 309 ? -4.215 25.75 24.344 1 92 309 GLN A CA 1
ATOM 2428 C C . GLN A 1 309 ? -5.289 24.953 23.625 1 92 309 GLN A C 1
ATOM 2430 O O . GLN A 1 309 ? -5.859 25.422 22.641 1 92 309 GLN A O 1
ATOM 2435 N N . ALA A 1 310 ? -5.5 23.781 24.016 1 93.94 310 ALA A N 1
ATOM 2436 C CA . ALA A 1 310 ? -6.531 22.938 23.391 1 93.94 310 ALA A CA 1
ATOM 2437 C C . ALA A 1 310 ? -7.902 23.609 23.5 1 93.94 310 ALA A C 1
ATOM 2439 O O . ALA A 1 310 ? -8.656 23.641 22.516 1 93.94 310 ALA A O 1
ATOM 2440 N N . GLU A 1 311 ? -8.227 24.094 24.656 1 93.06 311 GLU A N 1
ATOM 2441 C CA . GLU A 1 311 ? -9.492 24.797 24.859 1 93.06 311 GLU A CA 1
ATOM 2442 C C . GLU A 1 311 ? -9.57 26.047 23.984 1 93.06 311 GLU A C 1
ATOM 2444 O O . GLU A 1 311 ? -10.609 26.312 23.375 1 93.06 311 GLU A O 1
ATOM 2449 N N . PHE A 1 312 ? -8.477 26.75 24 1 91.75 312 PHE A N 1
ATOM 2450 C CA . PHE A 1 312 ? -8.398 27.984 23.234 1 91.75 312 PHE A CA 1
ATOM 2451 C C . PHE A 1 312 ? -8.609 27.703 21.75 1 91.75 312 PHE A C 1
ATOM 2453 O O . PHE A 1 312 ? -9.383 28.391 21.078 1 91.75 312 PHE A O 1
ATOM 2460 N N . LEU A 1 313 ? -7.949 26.688 21.234 1 91.81 313 LEU A N 1
ATOM 2461 C CA . LEU A 1 313 ? -8.055 26.328 19.828 1 91.81 313 LEU A CA 1
ATOM 2462 C C . LEU A 1 313 ? -9.461 25.859 19.484 1 91.81 313 LEU A C 1
ATOM 2464 O O . LEU A 1 313 ? -9.984 26.141 18.406 1 91.81 313 LEU A O 1
ATOM 2468 N N . SER A 1 314 ? -10.008 25.156 20.375 1 93.06 314 SER A N 1
ATOM 2469 C CA . SER A 1 314 ? -11.383 24.703 20.172 1 93.06 314 SER A CA 1
ATOM 2470 C C . SER A 1 314 ? -12.336 25.891 20.062 1 93.06 314 SER A C 1
ATOM 2472 O O . SER A 1 314 ? -13.242 25.875 19.219 1 93.06 314 SER A O 1
ATOM 2474 N N . GLU A 1 315 ? -12.117 26.875 20.875 1 93.06 315 GLU A N 1
ATOM 2475 C CA . GLU A 1 315 ? -12.938 28.094 20.844 1 93.06 315 GLU A CA 1
ATOM 2476 C C . GLU A 1 315 ? -12.742 28.859 19.531 1 93.06 315 GLU A C 1
ATOM 2478 O O . GLU A 1 315 ? -13.578 29.688 19.156 1 93.06 315 GLU A O 1
ATOM 2483 N N . HIS A 1 316 ? -11.625 28.531 18.938 1 91.69 316 HIS A N 1
ATOM 2484 C CA . HIS A 1 316 ? -11.312 29.219 17.688 1 91.69 316 HIS A CA 1
ATOM 2485 C C . HIS A 1 316 ? -11.438 28.281 16.5 1 91.69 316 HIS A C 1
ATOM 2487 O O . HIS A 1 316 ? -10.562 28.25 15.625 1 91.69 316 HIS A O 1
ATOM 2493 N N . GLU A 1 317 ? -12.383 27.406 16.547 1 93.69 317 GLU A N 1
ATOM 2494 C CA . GLU A 1 317 ? -12.93 26.688 15.406 1 93.69 317 GLU A CA 1
ATOM 2495 C C . GLU A 1 317 ? -12.133 25.422 15.109 1 93.69 317 GLU A C 1
ATOM 2497 O O . GLU A 1 317 ? -12.414 24.719 14.133 1 93.69 317 GLU A O 1
ATOM 2502 N N . VAL A 1 318 ? -11.156 25.078 15.922 1 95.31 318 VAL A N 1
ATOM 2503 C CA . VAL A 1 318 ? -10.414 23.828 15.711 1 95.31 318 VAL A CA 1
ATOM 2504 C C . VAL A 1 318 ? -11.195 22.656 16.297 1 95.31 318 VAL A C 1
ATOM 2506 O O . VAL A 1 318 ? -11.531 22.656 17.484 1 95.31 318 VAL A O 1
ATOM 2509 N N . ASP A 1 319 ? -11.477 21.688 15.453 1 97.5 319 ASP A N 1
ATOM 2510 C CA . ASP A 1 319 ? -12.219 20.516 15.906 1 97.5 319 ASP A CA 1
ATOM 2511 C C . ASP A 1 319 ? -11.273 19.406 16.328 1 97.5 319 ASP A C 1
ATOM 2513 O O . ASP A 1 319 ? -11.641 18.547 17.141 1 97.5 319 ASP A O 1
ATOM 2517 N N . GLU A 1 320 ? -10.078 19.406 15.781 1 97.56 320 GLU A N 1
ATOM 2518 C CA . GLU A 1 320 ? -9.094 18.359 15.984 1 97.56 320 GLU A CA 1
ATOM 2519 C C . GLU A 1 320 ? -7.672 18.906 15.914 1 97.56 320 GLU A C 1
ATOM 2521 O O . GLU A 1 320 ? -7.336 19.641 14.984 1 97.56 320 GLU A O 1
ATOM 2526 N N . ILE A 1 321 ? -6.914 18.625 16.953 1 96.88 321 ILE A N 1
ATOM 2527 C CA . ILE A 1 321 ? -5.484 18.922 16.922 1 96.88 321 ILE A CA 1
ATOM 2528 C C . ILE A 1 321 ? -4.715 17.672 16.5 1 96.88 321 ILE A C 1
ATOM 2530 O O . ILE A 1 321 ? -4.699 16.656 17.203 1 96.88 321 ILE A O 1
ATOM 2534 N N . ALA A 1 322 ? -4.18 17.703 15.32 1 97.5 322 ALA A N 1
ATOM 2535 C CA . ALA A 1 322 ? -3.305 16.641 14.836 1 97.5 322 ALA A CA 1
ATOM 2536 C C . ALA A 1 322 ? -1.865 16.875 15.289 1 97.5 322 ALA A C 1
ATOM 2538 O O . ALA A 1 322 ? -1.156 17.703 14.727 1 97.5 322 ALA A O 1
ATOM 2539 N N . CYS A 1 323 ? -1.405 16.109 16.219 1 96.88 323 CYS A N 1
ATOM 2540 C CA . CYS A 1 323 ? -0.146 16.328 16.922 1 96.88 323 CYS A CA 1
ATOM 2541 C C . CYS A 1 323 ? 1.029 15.781 16.109 1 96.88 323 CYS A C 1
ATOM 2543 O O . CYS A 1 323 ? 1.251 14.57 16.078 1 96.88 323 CYS A O 1
ATOM 2545 N N . LEU A 1 324 ? 1.746 16.672 15.523 1 94.88 324 LEU A N 1
ATOM 2546 C CA . LEU A 1 324 ? 2.994 16.281 14.867 1 94.88 324 LEU A CA 1
ATOM 2547 C C . LEU A 1 324 ? 4.074 15.969 15.898 1 94.88 324 LEU A C 1
ATOM 2549 O O . LEU A 1 324 ? 4.613 16.875 16.531 1 94.88 324 LEU A O 1
ATOM 2553 N N . ILE A 1 325 ? 4.473 14.703 15.992 1 93.81 325 ILE A N 1
ATOM 2554 C CA . ILE A 1 325 ? 5.289 14.312 17.141 1 93.81 325 ILE A CA 1
ATOM 2555 C C . ILE A 1 325 ? 6.684 13.914 16.672 1 93.81 325 ILE A C 1
ATOM 2557 O O . ILE A 1 325 ? 7.602 13.766 17.469 1 93.81 325 ILE A O 1
ATOM 2561 N N . ASP A 1 326 ? 6.879 13.695 15.328 1 90.81 326 ASP A N 1
ATOM 2562 C CA . ASP A 1 326 ? 8.164 13.195 14.844 1 90.81 326 ASP A CA 1
ATOM 2563 C C . ASP A 1 326 ? 8.961 14.305 14.156 1 90.81 326 ASP A C 1
ATOM 2565 O O . ASP A 1 326 ? 9.453 14.117 13.039 1 90.81 326 ASP A O 1
ATOM 2569 N N . PHE A 1 327 ? 9.156 15.414 14.898 1 87 327 PHE A N 1
ATOM 2570 C CA . PHE A 1 327 ? 9.867 16.531 14.297 1 87 327 PHE A CA 1
ATOM 2571 C C . PHE A 1 327 ? 11.281 16.641 14.844 1 87 327 PHE A C 1
ATOM 2573 O O . PHE A 1 327 ? 11.867 17.719 14.883 1 87 327 PHE A O 1
ATOM 2580 N N . GLY A 1 328 ? 11.797 15.477 15.367 1 85.62 328 GLY A N 1
ATOM 2581 C CA . GLY A 1 328 ? 13.203 15.477 15.742 1 85.62 328 GLY A CA 1
ATOM 2582 C C . GLY A 1 328 ? 13.43 15.109 17.188 1 85.62 328 GLY A C 1
ATOM 2583 O O . GLY A 1 328 ? 14.578 15.039 17.656 1 85.62 328 GLY A O 1
ATOM 2584 N N . ILE A 1 329 ? 12.438 14.875 17.906 1 89.75 329 ILE A N 1
ATOM 2585 C CA . ILE A 1 329 ? 12.531 14.477 19.312 1 89.75 329 ILE A CA 1
ATOM 2586 C C . ILE A 1 329 ? 12.727 12.961 19.391 1 89.75 329 ILE A C 1
ATOM 2588 O O . ILE A 1 329 ? 12.133 12.211 18.625 1 89.75 329 ILE A O 1
ATOM 2592 N N . GLY A 1 330 ? 13.594 12.508 20.328 1 90.12 330 GLY A N 1
ATOM 2593 C CA . GLY A 1 330 ? 13.844 11.094 20.531 1 90.12 330 GLY A CA 1
ATOM 2594 C C . GLY A 1 330 ? 12.602 10.32 20.953 1 90.12 330 GLY A C 1
ATOM 2595 O O . GLY A 1 330 ? 11.711 10.867 21.594 1 90.12 330 GLY A O 1
ATOM 2596 N N . MET A 1 331 ? 12.562 9.117 20.625 1 91.88 331 MET A N 1
ATOM 2597 C CA . MET A 1 331 ? 11.383 8.273 20.812 1 91.88 331 MET A CA 1
ATOM 2598 C C . MET A 1 331 ? 10.969 8.242 22.281 1 91.88 331 MET A C 1
ATOM 2600 O O . MET A 1 331 ? 9.789 8.359 22.609 1 91.88 331 MET A O 1
ATOM 2604 N N . GLU A 1 332 ? 11.938 8.086 23.188 1 95.12 332 GLU A N 1
ATOM 2605 C CA . GLU A 1 332 ? 11.617 8.008 24.609 1 95.12 332 GLU A CA 1
ATOM 2606 C C . GLU A 1 332 ? 10.914 9.273 25.094 1 95.12 332 GLU A C 1
ATOM 2608 O O . GLU A 1 332 ? 9.922 9.195 25.828 1 95.12 332 GLU A O 1
ATOM 2613 N N . ASP A 1 333 ? 11.422 10.375 24.672 1 95.94 333 ASP A N 1
ATOM 2614 C CA . ASP A 1 333 ? 10.836 11.656 25.062 1 95.94 333 ASP A CA 1
ATOM 2615 C C . ASP A 1 333 ? 9.461 11.844 24.422 1 95.94 333 ASP A C 1
ATOM 2617 O O . ASP A 1 333 ? 8.555 12.398 25.062 1 95.94 333 ASP A O 1
ATOM 2621 N N . VAL A 1 334 ? 9.305 11.406 23.188 1 96.06 334 VAL A N 1
ATOM 2622 C CA . VAL A 1 334 ? 8.016 11.5 22.5 1 96.06 334 VAL A CA 1
ATOM 2623 C C . VAL A 1 334 ? 6.977 10.664 23.234 1 96.06 334 VAL A C 1
ATOM 2625 O O . VAL A 1 334 ? 5.863 11.125 23.5 1 96.06 334 VAL A O 1
ATOM 2628 N N . MET A 1 335 ? 7.371 9.469 23.609 1 97.56 335 MET A N 1
ATOM 2629 C CA . MET A 1 335 ? 6.438 8.578 24.297 1 97.56 335 MET A CA 1
ATOM 2630 C C . MET A 1 335 ? 6.066 9.133 25.672 1 97.56 335 MET A C 1
ATOM 2632 O O . MET A 1 335 ? 4.918 9.031 26.109 1 97.56 335 MET A O 1
ATOM 2636 N N . ALA A 1 336 ? 7.027 9.695 26.375 1 97.44 336 ALA A N 1
ATOM 2637 C CA . ALA A 1 336 ? 6.738 10.344 27.656 1 97.44 336 ALA A CA 1
ATOM 2638 C C . ALA A 1 336 ? 5.762 11.5 27.469 1 97.44 336 ALA A C 1
ATOM 2640 O O . ALA A 1 336 ? 4.84 11.672 28.266 1 97.44 336 ALA A O 1
ATOM 2641 N N . SER A 1 337 ? 6.012 12.273 26.438 1 97.75 337 SER A N 1
ATOM 2642 C CA . SER A 1 337 ? 5.117 13.367 26.078 1 97.75 337 SER A CA 1
ATOM 2643 C C . SER A 1 337 ? 3.701 12.859 25.812 1 97.75 337 SER A C 1
ATOM 2645 O O . SER A 1 337 ? 2.729 13.461 26.266 1 97.75 337 SER A O 1
ATOM 2647 N N . LEU A 1 338 ? 3.578 11.797 25.109 1 98.06 338 LEU A N 1
ATOM 2648 C CA . LEU A 1 338 ? 2.275 11.227 24.766 1 98.06 338 LEU A CA 1
ATOM 2649 C C . LEU A 1 338 ? 1.551 10.742 26.016 1 98.06 338 LEU A C 1
ATOM 2651 O O . LEU A 1 338 ? 0.328 10.867 26.125 1 98.06 338 LEU A O 1
ATOM 2655 N N . ARG A 1 339 ? 2.27 10.164 26.938 1 97.88 339 ARG A N 1
ATOM 2656 C CA . ARG A 1 339 ? 1.664 9.727 28.188 1 97.88 339 ARG A CA 1
ATOM 2657 C C . ARG A 1 339 ? 1.043 10.906 28.938 1 97.88 339 ARG A C 1
ATOM 2659 O O . ARG A 1 339 ? -0.061 10.797 29.469 1 97.88 339 ARG A O 1
ATOM 2666 N N . ARG A 1 340 ? 1.738 12.008 28.938 1 97.5 340 ARG A N 1
ATOM 2667 C CA . ARG A 1 340 ? 1.194 13.203 29.578 1 97.5 340 ARG A CA 1
ATOM 2668 C C . ARG A 1 340 ? -0.002 13.742 28.797 1 97.5 340 ARG A C 1
ATOM 2670 O O . ARG A 1 340 ? -1.044 14.047 29.391 1 97.5 340 ARG A O 1
ATOM 2677 N N . LEU A 1 341 ? 0.15 13.766 27.484 1 97.19 341 LEU A N 1
ATOM 2678 C CA . LEU A 1 341 ? -0.887 14.305 26.609 1 97.19 341 LEU A CA 1
ATOM 2679 C C . LEU A 1 341 ? -2.17 13.492 26.719 1 97.19 341 LEU A C 1
ATOM 2681 O O . LEU A 1 341 ? -3.27 14.039 26.625 1 97.19 341 LEU A O 1
ATOM 2685 N N . SER A 1 342 ? -1.993 12.195 26.906 1 96.88 342 SER A N 1
ATOM 2686 C CA . SER A 1 342 ? -3.131 11.273 26.891 1 96.88 342 SER A CA 1
ATOM 2687 C C . SER A 1 342 ? -4.125 11.625 28 1 96.88 342 SER A C 1
ATOM 2689 O O . SER A 1 342 ? -5.297 11.258 27.922 1 96.88 342 SER A O 1
ATOM 2691 N N . THR A 1 343 ? -3.701 12.359 28.984 1 94.44 343 THR A N 1
ATOM 2692 C CA . THR A 1 343 ? -4.578 12.742 30.094 1 94.44 343 THR A CA 1
ATOM 2693 C C . THR A 1 343 ? -5.586 13.797 29.641 1 94.44 343 THR A C 1
ATOM 2695 O O . THR A 1 343 ? -6.598 14.023 30.312 1 94.44 343 THR A O 1
ATOM 2698 N N . LEU A 1 344 ? -5.301 14.406 28.5 1 92.06 344 LEU A N 1
ATOM 2699 C CA . LEU A 1 344 ? -6.207 15.406 27.938 1 92.06 344 LEU A CA 1
ATOM 2700 C C . LEU A 1 344 ? -7.242 14.758 27.031 1 92.06 344 LEU A C 1
ATOM 2702 O O . LEU A 1 344 ? -8.195 15.406 26.594 1 92.06 344 LEU A O 1
ATOM 2706 N N . VAL A 1 345 ? -7.02 13.477 26.703 1 87.5 345 VAL A N 1
ATOM 2707 C CA . VAL A 1 345 ? -7.867 12.773 25.75 1 87.5 345 VAL A CA 1
ATOM 2708 C C . VAL A 1 345 ? -9.016 12.086 26.484 1 87.5 345 VAL A C 1
ATOM 2710 O O . VAL A 1 345 ? -8.797 11.391 27.484 1 87.5 345 VAL A O 1
ATOM 2713 N N . THR A 1 346 ? -10.25 12.43 26.328 1 74.56 346 THR A N 1
ATOM 2714 C CA . THR A 1 346 ? -11.406 11.844 27 1 74.56 346 THR A CA 1
ATOM 2715 C C . THR A 1 346 ? -11.992 10.703 26.172 1 74.56 346 THR A C 1
ATOM 2717 O O . THR A 1 346 ? -11.906 10.711 24.938 1 74.56 346 THR A O 1
ATOM 2720 N N . MET B 1 1 ? 15.773 -33.188 -1.549 1 67.19 1 MET B N 1
ATOM 2721 C CA . MET B 1 1 ? 15.367 -32.344 -0.424 1 67.19 1 MET B CA 1
ATOM 2722 C C . MET B 1 1 ? 13.945 -31.828 -0.606 1 67.19 1 MET B C 1
ATOM 2724 O O . MET B 1 1 ? 13.484 -31.641 -1.734 1 67.19 1 MET B O 1
ATOM 2728 N N . ALA B 1 2 ? 13.133 -31.766 0.396 1 84.94 2 ALA B N 1
ATOM 2729 C CA . ALA B 1 2 ? 11.734 -31.359 0.337 1 84.94 2 ALA B CA 1
ATOM 2730 C C . ALA B 1 2 ? 11.602 -29.922 -0.125 1 84.94 2 ALA B C 1
ATOM 2732 O O . ALA B 1 2 ? 12.406 -29.062 0.253 1 84.94 2 ALA B O 1
ATOM 2733 N N . PRO B 1 3 ? 10.727 -29.719 -1.098 1 94.12 3 PRO B N 1
ATOM 2734 C CA . PRO B 1 3 ? 10.531 -28.344 -1.556 1 94.12 3 PRO B CA 1
ATOM 2735 C C . PRO B 1 3 ? 10.031 -27.422 -0.447 1 94.12 3 PRO B C 1
ATOM 2737 O O . PRO B 1 3 ? 9.477 -27.891 0.551 1 94.12 3 PRO B O 1
ATOM 2740 N N . GLU B 1 4 ? 10.383 -26.188 -0.607 1 96.94 4 GLU B N 1
ATOM 2741 C CA . GLU B 1 4 ? 9.75 -25.203 0.263 1 96.94 4 GLU B CA 1
ATOM 2742 C C . GLU B 1 4 ? 8.234 -25.172 0.046 1 96.94 4 GLU B C 1
ATOM 2744 O O . GLU B 1 4 ? 7.754 -25.484 -1.045 1 96.94 4 GLU B O 1
ATO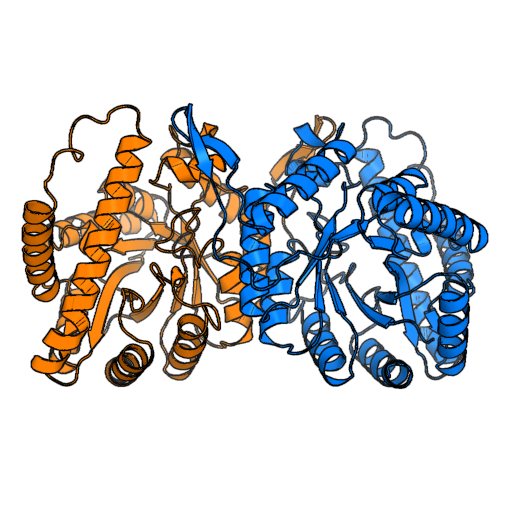M 2749 N N . ILE B 1 5 ? 7.523 -24.938 1.058 1 98 5 ILE B N 1
ATOM 2750 C CA . ILE B 1 5 ? 6.07 -24.812 0.982 1 98 5 ILE B CA 1
ATOM 2751 C C . ILE B 1 5 ? 5.648 -23.406 1.401 1 98 5 ILE B C 1
ATOM 2753 O O . ILE B 1 5 ? 6.043 -22.922 2.467 1 98 5 ILE B O 1
ATOM 2757 N N . SER B 1 6 ? 4.957 -22.734 0.582 1 98.44 6 SER B N 1
ATOM 2758 C CA . SER B 1 6 ? 4.453 -21.391 0.833 1 98.44 6 SER B CA 1
ATOM 2759 C C . SER B 1 6 ? 2.955 -21.297 0.55 1 98.44 6 SER B C 1
ATOM 2761 O O . SER B 1 6 ? 2.348 -22.266 0.083 1 98.44 6 SER B O 1
ATOM 2763 N N . LEU B 1 7 ? 2.352 -20.203 0.912 1 98.25 7 LEU B N 1
ATOM 2764 C CA . LEU B 1 7 ? 0.943 -19.953 0.628 1 98.25 7 LEU B CA 1
ATOM 2765 C C . LEU B 1 7 ? 0.79 -19 -0.551 1 98.25 7 LEU B C 1
ATOM 2767 O O . LEU B 1 7 ? 1.608 -18.094 -0.734 1 98.25 7 LEU B O 1
ATOM 2771 N N . PHE B 1 8 ? -0.223 -19.219 -1.263 1 97.12 8 PHE B N 1
ATOM 2772 C CA . PHE B 1 8 ? -0.573 -18.344 -2.375 1 97.12 8 PHE B CA 1
ATOM 2773 C C . PHE B 1 8 ? -2.062 -18.031 -2.363 1 97.12 8 PHE B C 1
ATOM 2775 O O . PHE B 1 8 ? -2.891 -18.906 -2.115 1 97.12 8 PHE B O 1
ATOM 2782 N N . PHE B 1 9 ? -2.326 -16.719 -2.598 1 94.56 9 PHE B N 1
ATOM 2783 C CA . PHE B 1 9 ? -3.707 -16.266 -2.695 1 94.56 9 PHE B CA 1
ATOM 2784 C C . PHE B 1 9 ? -3.998 -15.711 -4.082 1 94.56 9 PHE B C 1
ATOM 2786 O O . PHE B 1 9 ? -3.125 -15.109 -4.711 1 94.56 9 PHE B O 1
ATOM 2793 N N . PHE B 1 10 ? -5.227 -15.883 -4.598 1 80.75 10 PHE B N 1
ATOM 2794 C CA . PHE B 1 10 ? -5.598 -15.398 -5.922 1 80.75 10 PHE B CA 1
ATOM 2795 C C . PHE B 1 10 ? -7.062 -14.992 -5.953 1 80.75 10 PHE B C 1
ATOM 2797 O O . PHE B 1 10 ? -7.457 -14.141 -6.758 1 80.75 10 PHE B O 1
ATOM 2804 N N . SER B 1 11 ? -8.07 -15.82 -5.449 1 65.81 11 SER B N 1
ATOM 2805 C CA . SER B 1 11 ? -9.453 -15.93 -5.91 1 65.81 11 SER B CA 1
ATOM 2806 C C . SER B 1 11 ? -10.422 -15.328 -4.898 1 65.81 11 SER B C 1
ATOM 2808 O O . SER B 1 11 ? -11.633 -15.328 -5.117 1 65.81 11 SER B O 1
ATOM 2810 N N . ALA B 1 12 ? -10.117 -14.742 -3.629 1 56.16 12 ALA B N 1
ATOM 2811 C CA . ALA B 1 12 ? -11.211 -14.867 -2.666 1 56.16 12 ALA B CA 1
ATOM 2812 C C . ALA B 1 12 ? -12.484 -14.211 -3.195 1 56.16 12 ALA B C 1
ATOM 2814 O O . ALA B 1 12 ? -12.477 -13.031 -3.551 1 56.16 12 ALA B O 1
ATOM 2815 N N . ASP B 1 13 ? -13.391 -15.094 -4.07 1 53.28 13 ASP B N 1
ATOM 2816 C CA . ASP B 1 13 ? -14.711 -14.555 -4.363 1 53.28 13 ASP B CA 1
ATOM 2817 C C . ASP B 1 13 ? -15.344 -13.93 -3.119 1 53.28 13 ASP B C 1
ATOM 2819 O O . ASP B 1 13 ? -15.836 -14.648 -2.244 1 53.28 13 ASP B O 1
ATOM 2823 N N . SER B 1 14 ? -14.664 -13 -2.521 1 54.28 14 SER B N 1
ATOM 2824 C CA . SER B 1 14 ? -15.25 -12.484 -1.287 1 54.28 14 SER B CA 1
ATOM 2825 C C . SER B 1 14 ? -16.531 -11.703 -1.565 1 54.28 14 SER B C 1
ATOM 2827 O O . SER B 1 14 ? -17.031 -10.984 -0.697 1 54.28 14 SER B O 1
ATOM 2829 N N . SER B 1 15 ? -16.922 -11.781 -2.896 1 51.06 15 SER B N 1
ATOM 2830 C CA . SER B 1 15 ? -18.094 -10.945 -3.195 1 51.06 15 SER B CA 1
ATOM 2831 C C . SER B 1 15 ? -19.266 -11.281 -2.277 1 51.06 15 SER B C 1
ATOM 2833 O O . SER B 1 15 ? -20.141 -10.445 -2.053 1 51.06 15 SER B O 1
ATOM 2835 N N . GLU B 1 16 ? -19.141 -12.469 -1.793 1 54.5 16 GLU B N 1
ATOM 2836 C CA . GLU B 1 16 ? -20.359 -12.766 -1.053 1 54.5 16 GLU B CA 1
ATOM 2837 C C . GLU B 1 16 ? -20.219 -12.383 0.416 1 54.5 16 GLU B C 1
ATOM 2839 O O . GLU B 1 16 ? -21.219 -12.281 1.133 1 54.5 16 GLU B O 1
ATOM 2844 N N . ARG B 1 17 ? -19 -12.148 0.78 1 60 17 ARG B N 1
ATOM 2845 C CA . ARG B 1 17 ? -18.922 -11.828 2.203 1 60 17 ARG B CA 1
ATOM 2846 C C . ARG B 1 17 ? -18.938 -10.32 2.426 1 60 17 ARG B C 1
ATOM 2848 O O . ARG B 1 17 ? -18.312 -9.57 1.673 1 60 17 ARG B O 1
ATOM 2855 N N . GLN B 1 18 ? -19.797 -10.016 3.322 1 61.88 18 GLN B N 1
ATOM 2856 C CA . GLN B 1 18 ? -19.906 -8.602 3.664 1 61.88 18 GLN B CA 1
ATOM 2857 C C . GLN B 1 18 ? -18.812 -8.18 4.637 1 61.88 18 GLN B C 1
ATOM 2859 O O . GLN B 1 18 ? -18.328 -7.051 4.582 1 61.88 18 GLN B O 1
ATOM 2864 N N . ASP B 1 19 ? -18.422 -9.125 5.48 1 72.19 19 ASP B N 1
ATOM 2865 C CA . ASP B 1 19 ? -17.469 -8.719 6.516 1 72.19 19 ASP B CA 1
ATOM 2866 C C . ASP B 1 19 ? -16.312 -9.711 6.617 1 72.19 19 ASP B C 1
ATOM 2868 O O . ASP B 1 19 ? -16.375 -10.812 6.055 1 72.19 19 ASP B O 1
ATOM 2872 N N . HIS B 1 20 ? -15.195 -9.203 7.098 1 85.69 20 HIS B N 1
ATOM 2873 C CA . HIS B 1 20 ? -14.008 -10 7.391 1 85.69 20 HIS B CA 1
ATOM 2874 C C . HIS B 1 20 ? -13.484 -10.695 6.137 1 85.69 20 HIS B C 1
ATOM 2876 O O . HIS B 1 20 ? -13.172 -11.891 6.176 1 85.69 20 HIS B O 1
ATOM 2882 N N . LYS B 1 21 ? -13.5 -9.93 5.074 1 88.44 21 LYS B N 1
ATOM 2883 C CA . LYS B 1 21 ? -13.125 -10.453 3.764 1 88.44 21 LYS B CA 1
ATOM 2884 C C . LYS B 1 21 ? -11.703 -11.008 3.783 1 88.44 21 LYS B C 1
ATOM 2886 O O . LYS B 1 21 ? -11.383 -11.938 3.041 1 88.44 21 LYS B O 1
ATOM 2891 N N . TYR B 1 22 ? -10.914 -10.5 4.695 1 94.75 22 TYR B N 1
ATOM 2892 C CA . TYR B 1 22 ? -9.5 -10.844 4.672 1 94.75 22 TYR B CA 1
ATOM 2893 C C . TYR B 1 22 ? -9.156 -11.836 5.773 1 94.75 22 TYR B C 1
ATOM 2895 O O . TYR B 1 22 ? -7.984 -12.109 6.031 1 94.75 22 TYR B O 1
ATOM 2903 N N . GLN B 1 23 ? -10.133 -12.414 6.414 1 94.12 23 GLN B N 1
ATOM 2904 C CA . GLN B 1 23 ? -9.891 -13.281 7.562 1 94.12 23 GLN B CA 1
ATOM 2905 C C . GLN B 1 23 ? -9.055 -14.5 7.164 1 94.12 23 GLN B C 1
ATOM 2907 O O . GLN B 1 23 ? -8.133 -14.883 7.887 1 94.12 23 GLN B O 1
ATOM 2912 N N . LEU B 1 24 ? -9.359 -15.094 6.027 1 94.56 24 LEU B N 1
ATOM 2913 C CA . LEU B 1 24 ? -8.594 -16.25 5.59 1 94.56 24 LEU B CA 1
ATOM 2914 C C . LEU B 1 24 ? -7.129 -15.891 5.359 1 94.56 24 LEU B C 1
ATOM 2916 O O . LEU B 1 24 ? -6.23 -16.609 5.793 1 94.56 24 LEU B O 1
ATOM 2920 N N . LEU B 1 25 ? -6.902 -14.789 4.68 1 96.44 25 LEU B N 1
ATOM 2921 C CA . LEU B 1 25 ? -5.543 -14.336 4.414 1 96.44 25 LEU B CA 1
ATOM 2922 C C . LEU B 1 25 ? -4.77 -14.148 5.719 1 96.44 25 LEU B C 1
ATOM 2924 O O . LEU B 1 25 ? -3.656 -14.656 5.863 1 96.44 25 LEU B O 1
ATOM 2928 N N . LEU B 1 26 ? -5.391 -13.469 6.656 1 97.31 26 LEU B N 1
ATOM 2929 C CA . LEU B 1 26 ? -4.715 -13.094 7.895 1 97.31 26 LEU B CA 1
ATOM 2930 C C . LEU B 1 26 ? -4.469 -14.32 8.773 1 97.31 26 LEU B C 1
ATOM 2932 O O . LEU B 1 26 ? -3.346 -14.555 9.219 1 97.31 26 LEU B O 1
ATOM 2936 N N . GLU B 1 27 ? -5.457 -15.156 8.938 1 97.38 27 GLU B N 1
ATOM 2937 C CA . GLU B 1 27 ? -5.352 -16.312 9.836 1 97.38 27 GLU B CA 1
ATOM 2938 C C . GLU B 1 27 ? -4.418 -17.375 9.266 1 97.38 27 GLU B C 1
ATOM 2940 O O . GLU B 1 27 ? -3.633 -17.969 10 1 97.38 27 GLU B O 1
ATOM 2945 N N . SER B 1 28 ? -4.523 -17.578 8.008 1 98 28 SER B N 1
ATOM 2946 C CA . SER B 1 28 ? -3.664 -18.578 7.391 1 98 28 SER B CA 1
ATOM 2947 C C . SER B 1 28 ? -2.209 -18.125 7.371 1 98 28 SER B C 1
ATOM 2949 O O . SER B 1 28 ? -1.295 -18.938 7.535 1 98 28 SER B O 1
ATOM 2951 N N . SER B 1 29 ? -1.983 -16.859 7.191 1 98.56 29 SER B N 1
ATOM 2952 C CA . SER B 1 29 ? -0.621 -16.344 7.188 1 98.56 29 SER B CA 1
ATOM 2953 C C . SER B 1 29 ? 0.008 -16.422 8.578 1 98.56 29 SER B C 1
ATOM 2955 O O . SER B 1 29 ? 1.188 -16.766 8.711 1 98.56 29 SER B O 1
ATOM 2957 N N . LYS B 1 30 ? -0.769 -16.062 9.586 1 98.56 30 LYS B N 1
ATOM 2958 C CA . LYS B 1 30 ? -0.279 -16.234 10.953 1 98.56 30 LYS B CA 1
ATOM 2959 C C . LYS B 1 30 ? 0.105 -17.688 11.227 1 98.56 30 LYS B C 1
ATOM 2961 O O . LYS B 1 30 ? 1.167 -17.953 11.789 1 98.56 30 LYS B O 1
ATOM 2966 N N . PHE B 1 31 ? -0.801 -18.594 10.805 1 98.62 31 PHE B N 1
ATOM 2967 C CA . PHE B 1 31 ? -0.544 -20.016 10.984 1 98.62 31 PHE B CA 1
ATOM 2968 C C . PHE B 1 31 ? 0.739 -20.438 10.266 1 98.62 31 PHE B C 1
ATOM 2970 O O . PHE B 1 31 ? 1.579 -21.125 10.844 1 98.62 31 PHE B O 1
ATOM 2977 N N . ALA B 1 32 ? 0.847 -20 9.008 1 98.69 32 ALA B N 1
ATOM 2978 C CA . ALA B 1 32 ? 2.023 -20.328 8.203 1 98.69 32 ALA B CA 1
ATOM 2979 C C . ALA B 1 32 ? 3.299 -19.828 8.867 1 98.69 32 ALA B C 1
ATOM 2981 O O . ALA B 1 32 ? 4.324 -20.5 8.859 1 98.69 32 ALA B O 1
ATOM 2982 N N . ASP B 1 33 ? 3.213 -18.656 9.398 1 98.62 33 ASP B N 1
ATOM 2983 C CA . ASP B 1 33 ? 4.352 -18.031 10.07 1 98.62 33 ASP B CA 1
ATOM 2984 C C . ASP B 1 33 ? 4.793 -18.859 11.281 1 98.62 33 ASP B C 1
ATOM 2986 O O . ASP B 1 33 ? 5.988 -19.016 11.531 1 98.62 33 ASP B O 1
ATOM 2990 N N . GLU B 1 34 ? 3.863 -19.391 11.992 1 97.94 34 GLU B N 1
ATOM 2991 C CA . GLU B 1 34 ? 4.109 -20.156 13.211 1 97.94 34 GLU B CA 1
ATOM 2992 C C . GLU B 1 34 ? 4.57 -21.578 12.883 1 97.94 34 GLU B C 1
ATOM 2994 O O . GLU B 1 34 ? 5.09 -22.281 13.75 1 97.94 34 GLU B O 1
ATOM 2999 N N . HIS B 1 35 ? 4.367 -22.031 11.641 1 97.88 35 HIS B N 1
ATOM 3000 C CA . HIS B 1 35 ? 4.633 -23.438 11.305 1 97.88 35 HIS B CA 1
ATOM 3001 C C . HIS B 1 35 ? 5.688 -23.547 10.211 1 97.88 35 HIS B C 1
ATOM 3003 O O . HIS B 1 35 ? 5.668 -24.484 9.422 1 97.88 35 HIS B O 1
ATOM 3009 N N . ASN B 1 36 ? 6.496 -22.5 10 1 96.12 36 ASN B N 1
ATOM 3010 C CA . ASN B 1 36 ? 7.742 -22.516 9.242 1 96.12 36 ASN B CA 1
ATOM 3011 C C . ASN B 1 36 ? 7.488 -22.594 7.742 1 96.12 36 ASN B C 1
ATOM 3013 O O . ASN B 1 36 ? 8.312 -23.125 6.996 1 96.12 36 ASN B O 1
ATOM 3017 N N . PHE B 1 37 ? 6.289 -22.203 7.293 1 98.38 37 PHE B N 1
ATOM 3018 C CA . PHE B 1 37 ? 6.141 -21.984 5.859 1 98.38 37 PHE B CA 1
ATOM 3019 C C . PHE B 1 37 ? 7.121 -20.938 5.363 1 98.38 37 PHE B C 1
ATOM 3021 O O . PHE B 1 37 ? 7.582 -20.094 6.141 1 98.38 37 PHE B O 1
ATOM 3028 N N . SER B 1 38 ? 7.426 -20.984 4.129 1 98.25 38 SER B N 1
ATOM 3029 C CA . SER B 1 38 ? 8.531 -20.172 3.627 1 98.25 38 SER B CA 1
ATOM 3030 C C . SER B 1 38 ? 8.07 -18.766 3.24 1 98.25 38 SER B C 1
ATOM 3032 O O . SER B 1 38 ? 8.828 -17.812 3.342 1 98.25 38 SER B O 1
ATOM 3034 N N . ALA B 1 39 ? 6.824 -18.688 2.754 1 98.81 39 ALA B N 1
ATOM 3035 C CA . ALA B 1 39 ? 6.406 -17.391 2.209 1 98.81 39 ALA B CA 1
ATOM 3036 C C . ALA B 1 39 ? 4.887 -17.328 2.066 1 98.81 39 ALA B C 1
ATOM 3038 O O . ALA B 1 39 ? 4.199 -18.344 2.211 1 98.81 39 ALA B O 1
ATOM 3039 N N . VAL B 1 40 ? 4.387 -16.156 1.888 1 98.81 40 VAL B N 1
ATOM 3040 C CA . VAL B 1 40 ? 3.014 -15.883 1.482 1 98.81 40 VAL B CA 1
ATOM 3041 C C . VAL B 1 40 ? 3.01 -14.977 0.256 1 98.81 40 VAL B C 1
ATOM 3043 O O . VAL B 1 40 ? 3.672 -13.938 0.243 1 98.81 40 VAL B O 1
ATOM 3046 N N . TRP B 1 41 ? 2.314 -15.453 -0.809 1 98.69 41 TRP B N 1
ATOM 3047 C CA . TRP B 1 41 ? 2.188 -14.727 -2.068 1 98.69 41 TRP B CA 1
ATOM 3048 C C . TRP B 1 41 ? 0.805 -14.094 -2.197 1 98.69 41 TRP B C 1
ATOM 3050 O O . TRP B 1 41 ? -0.212 -14.781 -2.055 1 98.69 41 TRP B O 1
ATOM 3060 N N . THR B 1 42 ? 0.75 -12.789 -2.406 1 97.75 42 THR B N 1
ATOM 3061 C CA . THR B 1 42 ? -0.514 -12.133 -2.713 1 97.75 42 THR B CA 1
ATOM 3062 C C . THR B 1 42 ? -0.462 -11.477 -4.09 1 97.75 42 THR B C 1
ATOM 3064 O O . THR B 1 42 ? 0.565 -10.914 -4.477 1 97.75 42 THR B O 1
ATOM 3067 N N . PRO B 1 43 ? -1.541 -11.516 -4.824 1 96.19 43 PRO B N 1
ATOM 3068 C CA . PRO B 1 43 ? -1.537 -11.055 -6.219 1 96.19 43 PRO B CA 1
ATOM 3069 C C . PRO B 1 43 ? -1.896 -9.578 -6.359 1 96.19 43 PRO B C 1
ATOM 3071 O O . PRO B 1 43 ? -2.104 -8.891 -5.355 1 96.19 43 PRO B O 1
ATOM 3074 N N . GLU B 1 44 ? -1.818 -9.094 -7.523 1 96.62 44 GLU B N 1
ATOM 3075 C CA . GLU B 1 44 ? -2.441 -7.867 -8.008 1 96.62 44 GLU B CA 1
ATOM 3076 C C . GLU B 1 44 ? -3.529 -8.164 -9.031 1 96.62 44 GLU B C 1
ATOM 3078 O O . GLU B 1 44 ? -3.244 -8.688 -10.109 1 96.62 44 GLU B O 1
ATOM 3083 N N . ARG B 1 45 ? -4.754 -7.848 -8.656 1 93.06 45 ARG B N 1
ATOM 3084 C CA . ARG B 1 45 ? -5.914 -8.047 -9.523 1 93.06 45 ARG B CA 1
ATOM 3085 C C . ARG B 1 45 ? -6.816 -6.82 -9.516 1 93.06 45 ARG B C 1
ATOM 3087 O O . ARG B 1 45 ? -6.941 -6.137 -8.492 1 93.06 45 ARG B O 1
ATOM 3094 N N . HIS B 1 46 ? -7.406 -6.637 -10.727 1 93.31 46 HIS B N 1
ATOM 3095 C CA . HIS B 1 46 ? -8.188 -5.41 -10.812 1 93.31 46 HIS B CA 1
ATOM 3096 C C . HIS B 1 46 ? -9.555 -5.664 -11.445 1 93.31 46 HIS B C 1
ATOM 3098 O O . HIS B 1 46 ? -9.656 -6.395 -12.43 1 93.31 46 HIS B O 1
ATOM 3104 N N . PHE B 1 47 ? -10.578 -5.086 -10.867 1 90.12 47 PHE B N 1
ATOM 3105 C CA . PHE B 1 47 ? -11.867 -4.734 -11.453 1 90.12 47 PHE B CA 1
ATOM 3106 C C . PHE B 1 47 ? -12.695 -5.984 -11.727 1 90.12 47 PHE B C 1
ATOM 3108 O O . PHE B 1 47 ? -13.727 -5.914 -12.406 1 90.12 47 PHE B O 1
ATOM 3115 N N . GLN B 1 48 ? -12.172 -7.141 -11.352 1 82.75 48 GLN B N 1
ATOM 3116 C CA . GLN B 1 48 ? -12.922 -8.383 -11.492 1 82.75 48 GLN B CA 1
ATOM 3117 C C . GLN B 1 48 ? -13.203 -9.016 -10.133 1 82.75 48 GLN B C 1
ATOM 3119 O O . GLN B 1 48 ? -12.383 -8.914 -9.219 1 82.75 48 GLN B O 1
ATOM 3124 N N . GLN B 1 49 ? -14.297 -9.625 -10.156 1 76.12 49 GLN B N 1
ATOM 3125 C CA . GLN B 1 49 ? -14.711 -10.227 -8.898 1 76.12 49 GLN B CA 1
ATOM 3126 C C . GLN B 1 49 ? -13.734 -11.312 -8.453 1 76.12 49 GLN B C 1
ATOM 3128 O O . GLN B 1 49 ? -13.438 -11.438 -7.266 1 76.12 49 GLN B O 1
ATOM 3133 N N . PHE B 1 50 ? -13.383 -12.062 -9.477 1 72.19 50 PHE B N 1
ATOM 3134 C CA . PHE B 1 50 ? -12.383 -13.078 -9.18 1 72.19 50 PHE B CA 1
ATOM 3135 C C . PHE B 1 50 ? -11.047 -12.438 -8.836 1 72.19 50 PHE B C 1
ATOM 3137 O O . PHE B 1 50 ? -10.391 -11.852 -9.703 1 72.19 50 PHE B O 1
ATOM 3144 N N . GLY B 1 51 ? -10.672 -12.492 -7.512 1 73.62 51 GLY B N 1
ATOM 3145 C CA . GLY B 1 51 ? -9.461 -11.836 -7.027 1 73.62 51 GLY B CA 1
ATOM 3146 C C . GLY B 1 51 ? -9.688 -10.398 -6.613 1 73.62 51 GLY B C 1
ATOM 3147 O O . GLY B 1 51 ? -8.734 -9.641 -6.426 1 73.62 51 GLY B O 1
ATOM 3148 N N . GLY B 1 52 ? -10.898 -10.039 -6.469 1 81.88 52 GLY B N 1
ATOM 3149 C CA . GLY B 1 52 ? -11.266 -8.648 -6.227 1 81.88 52 GLY B CA 1
ATOM 3150 C C . GLY B 1 52 ? -10.766 -8.125 -4.895 1 81.88 52 GLY B C 1
ATOM 3151 O O . GLY B 1 52 ? -10.742 -6.91 -4.672 1 81.88 52 GLY B O 1
ATOM 3152 N N . LEU B 1 53 ? -10.242 -8.984 -4.074 1 89.5 53 LEU B N 1
ATOM 3153 C CA . LEU B 1 53 ? -9.742 -8.586 -2.764 1 89.5 53 LEU B CA 1
ATOM 3154 C C . LEU B 1 53 ? -8.305 -8.086 -2.865 1 89.5 53 LEU B C 1
ATOM 3156 O O . LEU B 1 53 ? -7.793 -7.465 -1.93 1 89.5 53 LEU B O 1
ATOM 3160 N N . TYR B 1 54 ? -7.711 -8.336 -4.008 1 94.5 54 TYR B N 1
ATOM 3161 C CA . TYR B 1 54 ? -6.258 -8.203 -4.062 1 94.5 54 TYR B CA 1
ATOM 3162 C C . TYR B 1 54 ? -5.844 -7.184 -5.117 1 94.5 54 TYR B C 1
ATOM 3164 O O . TYR B 1 54 ? -5.043 -7.492 -6.004 1 94.5 54 TYR B O 1
ATOM 3172 N N . GLY B 1 55 ? -6.258 -5.977 -4.91 1 94.75 55 GLY B N 1
ATOM 3173 C CA . GLY B 1 55 ? -5.957 -4.918 -5.859 1 94.75 55 GLY B CA 1
ATOM 3174 C C . GLY B 1 55 ? -4.535 -4.406 -5.754 1 94.75 55 GLY B C 1
ATOM 3175 O O . GLY B 1 55 ? -3.998 -3.844 -6.711 1 94.75 55 GLY B O 1
ATOM 3176 N N . SER B 1 56 ? -3.926 -4.613 -4.59 1 97.56 56 SER B N 1
ATOM 3177 C CA . SER B 1 56 ? -2.586 -4.086 -4.352 1 97.56 56 SER B CA 1
ATOM 3178 C C . SER B 1 56 ? -1.789 -5.004 -3.43 1 97.56 56 SER B C 1
ATOM 3180 O O . SER B 1 56 ? -2.027 -5.039 -2.221 1 97.56 56 SER B O 1
ATOM 3182 N N . PRO B 1 57 ? -0.803 -5.637 -3.982 1 98.31 57 PRO B N 1
ATOM 3183 C CA . PRO B 1 57 ? 0.004 -6.508 -3.125 1 98.31 57 PRO B CA 1
ATOM 3184 C C . PRO B 1 57 ? 0.82 -5.727 -2.096 1 98.31 57 PRO B C 1
ATOM 3186 O O . PRO B 1 57 ? 1.209 -6.281 -1.062 1 98.31 57 PRO B O 1
ATOM 3189 N N . SER B 1 58 ? 1.094 -4.422 -2.348 1 98.69 58 SER B N 1
ATOM 3190 C CA . SER B 1 58 ? 1.799 -3.625 -1.35 1 98.69 58 SER B CA 1
ATOM 3191 C C . SER B 1 58 ? 0.945 -3.418 -0.104 1 98.69 58 SER B C 1
ATOM 3193 O O . SER B 1 58 ? 1.459 -3.426 1.017 1 98.69 58 SER B O 1
ATOM 3195 N N . VAL B 1 59 ? -0.356 -3.266 -0.291 1 98.69 59 VAL B N 1
ATOM 3196 C CA . VAL B 1 59 ? -1.273 -3.092 0.831 1 98.69 59 VAL B CA 1
ATOM 3197 C C . VAL B 1 59 ? -1.324 -4.375 1.659 1 98.69 59 VAL B C 1
ATOM 3199 O O . VAL B 1 59 ? -1.143 -4.34 2.879 1 98.69 59 VAL B O 1
ATOM 3202 N N . THR B 1 60 ? -1.497 -5.539 1.014 1 98.56 60 THR B N 1
ATOM 3203 C CA . THR B 1 60 ? -1.521 -6.797 1.753 1 98.56 60 THR B CA 1
ATOM 3204 C C . THR B 1 60 ? -0.153 -7.09 2.363 1 98.56 60 THR B C 1
ATOM 3206 O O . THR B 1 60 ? -0.063 -7.602 3.48 1 98.56 60 THR B O 1
ATOM 3209 N N . GLY B 1 61 ? 0.882 -6.758 1.607 1 98.88 61 GLY B N 1
ATOM 3210 C CA . GLY B 1 61 ? 2.221 -6.969 2.131 1 98.88 61 GLY B CA 1
ATOM 3211 C C . GLY B 1 61 ? 2.488 -6.203 3.414 1 98.88 61 GLY B C 1
ATOM 3212 O O . GLY B 1 61 ? 3.057 -6.746 4.363 1 98.88 61 GLY B O 1
ATOM 3213 N N . ALA B 1 62 ? 2.061 -4.957 3.418 1 98.88 62 ALA B N 1
ATOM 3214 C CA . ALA B 1 62 ? 2.23 -4.129 4.609 1 98.88 62 ALA B CA 1
ATOM 3215 C C . ALA B 1 62 ? 1.455 -4.707 5.793 1 98.88 62 ALA B C 1
ATOM 3217 O O . ALA B 1 62 ? 1.966 -4.754 6.914 1 98.88 62 ALA B O 1
ATOM 3218 N N . ALA B 1 63 ? 0.245 -5.129 5.551 1 98.88 63 ALA B N 1
ATOM 3219 C CA . ALA B 1 63 ? -0.576 -5.738 6.594 1 98.88 63 ALA B CA 1
ATOM 3220 C C . ALA B 1 63 ? 0.092 -6.988 7.156 1 98.88 63 ALA B C 1
ATOM 3222 O O . ALA B 1 63 ? 0.214 -7.145 8.375 1 98.88 63 ALA B O 1
ATOM 3223 N N . LEU B 1 64 ? 0.581 -7.828 6.266 1 98.88 64 LEU B N 1
ATOM 3224 C CA . LEU B 1 64 ? 1.16 -9.109 6.664 1 98.88 64 LEU B CA 1
ATOM 3225 C C . LEU B 1 64 ? 2.473 -8.898 7.414 1 98.88 64 LEU B C 1
ATOM 3227 O O . LEU B 1 64 ? 2.809 -9.68 8.312 1 98.88 64 LEU B O 1
ATOM 3231 N N . ALA B 1 65 ? 3.178 -7.844 7.059 1 98.81 65 ALA B N 1
ATOM 3232 C CA . ALA B 1 65 ? 4.426 -7.531 7.746 1 98.81 65 ALA B CA 1
ATOM 3233 C C . ALA B 1 65 ? 4.191 -7.324 9.242 1 98.81 65 ALA B C 1
ATOM 3235 O O . ALA B 1 65 ? 5.07 -7.609 10.055 1 98.81 65 ALA B O 1
ATOM 3236 N N . MET B 1 66 ? 2.998 -6.906 9.617 1 98.69 66 MET B N 1
ATOM 3237 C CA . MET B 1 66 ? 2.717 -6.539 11.008 1 98.69 66 MET B CA 1
ATOM 3238 C C . MET B 1 66 ? 2.268 -7.754 11.812 1 98.69 66 MET B C 1
ATOM 3240 O O . MET B 1 66 ? 2.293 -7.73 13.047 1 98.69 66 MET B O 1
ATOM 3244 N N . ILE B 1 67 ? 1.904 -8.852 11.094 1 98.56 67 ILE B N 1
ATOM 3245 C CA . ILE B 1 67 ? 1.297 -9.93 11.867 1 98.56 67 ILE B CA 1
ATOM 3246 C C . ILE B 1 67 ? 2.111 -11.211 11.688 1 98.56 67 ILE B C 1
ATOM 3248 O O . ILE B 1 67 ? 1.685 -12.289 12.102 1 98.56 67 ILE B O 1
ATOM 3252 N N . THR B 1 68 ? 3.266 -11.141 10.945 1 98.69 68 THR B N 1
ATOM 3253 C CA . THR B 1 68 ? 4.18 -12.266 10.773 1 98.69 68 THR B CA 1
ATOM 3254 C C . THR B 1 68 ? 5.605 -11.859 11.156 1 98.69 68 THR B C 1
ATOM 3256 O O . THR B 1 68 ? 5.941 -10.68 11.164 1 98.69 68 THR B O 1
ATOM 3259 N N . LYS B 1 69 ? 6.418 -12.828 11.398 1 97.94 69 LYS B N 1
ATOM 3260 C CA . LYS B 1 69 ? 7.773 -12.547 11.867 1 97.94 69 LYS B CA 1
ATOM 3261 C C . LYS B 1 69 ? 8.812 -13.25 10.992 1 97.94 69 LYS B C 1
ATOM 3263 O O . LYS B 1 69 ? 9.969 -12.82 10.922 1 97.94 69 LYS B O 1
ATOM 3268 N N . HIS B 1 70 ? 8.398 -14.305 10.312 1 97.75 70 HIS B N 1
ATOM 3269 C CA . HIS B 1 70 ? 9.398 -15.148 9.664 1 97.75 70 HIS B CA 1
ATOM 3270 C C . HIS B 1 70 ? 9.102 -15.305 8.172 1 97.75 70 HIS B C 1
ATOM 3272 O O . HIS B 1 70 ? 10.016 -15.414 7.359 1 97.75 70 HIS B O 1
ATOM 3278 N N . LEU B 1 71 ? 7.836 -15.281 7.805 1 98.31 71 LEU B N 1
ATOM 3279 C CA . LEU B 1 71 ? 7.426 -15.516 6.426 1 98.31 71 LEU B CA 1
ATOM 3280 C C . LEU B 1 71 ? 8.039 -14.477 5.492 1 98.31 71 LEU B C 1
ATOM 3282 O O . LEU B 1 71 ? 8.062 -13.289 5.812 1 98.31 71 LEU B O 1
ATOM 3286 N N . SER B 1 72 ? 8.609 -14.945 4.391 1 98.81 72 SER B N 1
ATOM 3287 C CA . SER B 1 72 ? 8.828 -14 3.301 1 98.81 72 SER B CA 1
ATOM 3288 C C . SER B 1 72 ? 7.508 -13.469 2.758 1 98.81 72 SER B C 1
ATOM 3290 O O . SER B 1 72 ? 6.562 -14.234 2.551 1 98.81 72 SER B O 1
ATOM 3292 N N . ILE B 1 73 ? 7.406 -12.195 2.656 1 98.94 73 ILE B N 1
ATOM 3293 C CA . ILE B 1 73 ? 6.215 -11.523 2.154 1 98.94 73 ILE B CA 1
ATOM 3294 C C . ILE B 1 73 ? 6.402 -11.172 0.681 1 98.94 73 ILE B C 1
ATOM 3296 O O . ILE B 1 73 ? 7.223 -10.312 0.341 1 98.94 73 ILE B O 1
ATOM 3300 N N . ARG B 1 74 ? 5.598 -11.805 -0.23 1 98.94 74 ARG B N 1
ATOM 3301 C CA . ARG B 1 74 ? 5.941 -11.711 -1.646 1 98.94 74 ARG B CA 1
ATOM 3302 C C . ARG B 1 74 ? 4.738 -11.273 -2.473 1 98.94 74 ARG B C 1
ATOM 3304 O O . ARG B 1 74 ? 3.615 -11.719 -2.23 1 98.94 74 ARG B O 1
ATOM 3311 N N . ALA B 1 75 ? 5.023 -10.352 -3.393 1 98.69 75 ALA B N 1
ATOM 3312 C CA . ALA B 1 75 ? 4.016 -10.094 -4.422 1 98.69 75 ALA B CA 1
ATOM 3313 C C . ALA B 1 75 ? 4.012 -11.203 -5.473 1 98.69 75 ALA B C 1
ATOM 3315 O O . ALA B 1 75 ? 5.051 -11.5 -6.07 1 98.69 75 ALA B O 1
ATOM 3316 N N . GLY B 1 76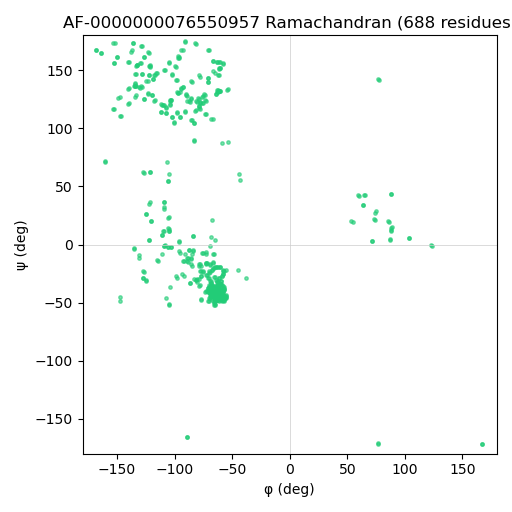 ? 2.945 -11.867 -5.691 1 97.44 76 GLY B N 1
ATOM 3317 C CA . GLY B 1 76 ? 2.758 -12.891 -6.707 1 97.44 76 GLY B CA 1
ATOM 3318 C C . GLY B 1 76 ? 1.551 -12.641 -7.59 1 97.44 76 GLY B C 1
ATOM 3319 O O . GLY B 1 76 ? 0.547 -13.352 -7.496 1 97.44 76 GLY B O 1
ATOM 3320 N N . SER B 1 77 ? 1.645 -11.523 -8.273 1 97.12 77 SER B N 1
ATOM 3321 C CA . SER B 1 77 ? 2.773 -10.75 -8.773 1 97.12 77 SER B CA 1
ATOM 3322 C C . SER B 1 77 ? 2.42 -9.273 -8.891 1 97.12 77 SER B C 1
ATOM 3324 O O . SER B 1 77 ? 1.241 -8.914 -8.969 1 97.12 77 SER B O 1
ATOM 3326 N N . VAL B 1 78 ? 3.377 -8.398 -8.867 1 98.44 78 VAL B N 1
ATOM 3327 C CA . VAL B 1 78 ? 3.178 -7.023 -9.32 1 98.44 78 VAL B CA 1
ATOM 3328 C C . VAL B 1 78 ? 3.072 -6.992 -10.844 1 98.44 78 VAL B C 1
ATOM 3330 O O . VAL B 1 78 ? 3.949 -7.504 -11.539 1 98.44 78 VAL B O 1
ATOM 3333 N N . VAL B 1 79 ? 1.955 -6.438 -11.359 1 98.19 79 VAL B N 1
ATOM 3334 C CA . VAL B 1 79 ? 1.838 -6.227 -12.797 1 98.19 79 VAL B CA 1
ATOM 3335 C C . VAL B 1 79 ? 2.537 -4.926 -13.188 1 98.19 79 VAL B C 1
ATOM 3337 O O . VAL B 1 79 ? 1.903 -3.873 -13.273 1 98.19 79 VAL B O 1
ATOM 3340 N N . LEU B 1 80 ? 3.766 -4.996 -13.492 1 98.56 80 LEU B N 1
ATOM 3341 C CA . LEU B 1 80 ? 4.656 -3.84 -13.562 1 98.56 80 LEU B CA 1
ATOM 3342 C C . LEU B 1 80 ? 4.199 -2.867 -14.641 1 98.56 80 LEU B C 1
ATOM 3344 O O . LEU B 1 80 ? 4.25 -1.65 -14.453 1 98.56 80 LEU B O 1
ATOM 3348 N N . PRO B 1 81 ? 3.678 -3.373 -15.797 1 98.44 81 PRO B N 1
ATOM 3349 C CA . PRO B 1 81 ? 3.258 -2.424 -16.828 1 98.44 81 PRO B CA 1
ATOM 3350 C C . PRO B 1 81 ? 2.119 -1.518 -16.375 1 98.44 81 PRO B C 1
ATOM 3352 O O . PRO B 1 81 ? 1.889 -0.46 -16.969 1 98.44 81 PRO B O 1
ATOM 3355 N N . LEU B 1 82 ? 1.419 -1.925 -15.344 1 98.06 82 LEU B N 1
ATOM 3356 C CA . LEU B 1 82 ? 0.309 -1.127 -14.836 1 98.06 82 LEU B CA 1
ATOM 3357 C C . LEU B 1 82 ? 0.797 -0.109 -13.805 1 98.06 82 LEU B C 1
ATOM 3359 O O . LEU B 1 82 ? 0.028 0.744 -13.359 1 98.06 82 LEU B O 1
ATOM 3363 N N . GLN B 1 83 ? 2.1 -0.156 -13.461 1 97.31 83 GLN B N 1
ATOM 3364 C CA . GLN B 1 83 ? 2.592 0.554 -12.289 1 97.31 83 GLN B CA 1
ATOM 3365 C C . GLN B 1 83 ? 3.691 1.544 -12.656 1 97.31 83 GLN B C 1
ATOM 3367 O O . GLN B 1 83 ? 4.32 1.411 -13.711 1 97.31 83 GLN B O 1
ATOM 3372 N N . ASN B 1 84 ? 3.83 2.607 -11.812 1 97.12 84 ASN B N 1
ATOM 3373 C CA . ASN B 1 84 ? 5.051 3.408 -11.797 1 97.12 84 ASN B CA 1
ATOM 3374 C C . ASN B 1 84 ? 6.168 2.711 -11.023 1 97.12 84 ASN B C 1
ATOM 3376 O O . ASN B 1 84 ? 6.02 2.418 -9.836 1 97.12 84 ASN B O 1
ATOM 3380 N N . PRO B 1 85 ? 7.273 2.418 -11.703 1 97.94 85 PRO B N 1
ATOM 3381 C CA . PRO B 1 85 ? 8.328 1.648 -11.039 1 97.94 85 PRO B CA 1
ATOM 3382 C C . PRO B 1 85 ? 8.906 2.367 -9.82 1 97.94 85 PRO B C 1
ATOM 3384 O O . PRO B 1 85 ? 9.359 1.718 -8.875 1 97.94 85 PRO B O 1
ATOM 3387 N N . LEU B 1 86 ? 8.906 3.727 -9.797 1 98.06 86 LEU B N 1
ATOM 3388 C CA . LEU B 1 86 ? 9.359 4.469 -8.625 1 98.06 86 LEU B CA 1
ATOM 3389 C C . LEU B 1 86 ? 8.477 4.172 -7.418 1 98.06 86 LEU B C 1
ATOM 3391 O O . LEU B 1 86 ? 8.977 3.961 -6.312 1 98.06 86 LEU B O 1
ATOM 3395 N N . ARG B 1 87 ? 7.207 4.117 -7.676 1 98 87 ARG B N 1
ATOM 3396 C CA . ARG B 1 87 ? 6.254 3.85 -6.602 1 98 87 ARG B CA 1
ATOM 3397 C C . ARG B 1 87 ? 6.398 2.422 -6.086 1 98 87 ARG B C 1
ATOM 3399 O O . ARG B 1 87 ? 6.352 2.186 -4.879 1 98 87 ARG B O 1
ATOM 3406 N N . VAL B 1 88 ? 6.551 1.512 -7.023 1 98.69 88 VAL B N 1
ATOM 3407 C CA . VAL B 1 88 ? 6.738 0.121 -6.625 1 98.69 88 VAL B CA 1
ATOM 3408 C C . VAL B 1 88 ? 7.977 -0 -5.742 1 98.69 88 VAL B C 1
ATOM 3410 O O . VAL B 1 88 ? 7.93 -0.619 -4.676 1 98.69 88 VAL B O 1
ATOM 3413 N N . ALA B 1 89 ? 9.062 0.624 -6.148 1 98.56 89 ALA B N 1
ATOM 3414 C CA . ALA B 1 89 ? 10.305 0.561 -5.391 1 98.56 89 ALA B CA 1
ATOM 3415 C C . ALA B 1 89 ? 10.141 1.176 -4.008 1 98.56 89 ALA B C 1
ATOM 3417 O O . ALA B 1 89 ? 10.578 0.598 -3.008 1 98.56 89 ALA B O 1
ATOM 3418 N N . GLU B 1 90 ? 9.516 2.314 -3.893 1 98 90 GLU B N 1
ATOM 3419 C CA . GLU B 1 90 ? 9.297 2.984 -2.613 1 98 90 GLU B CA 1
ATOM 3420 C C . GLU B 1 90 ? 8.43 2.141 -1.688 1 98 90 GLU B C 1
ATOM 3422 O O . GLU B 1 90 ? 8.758 1.949 -0.517 1 98 90 GLU B O 1
ATOM 3427 N N . GLU B 1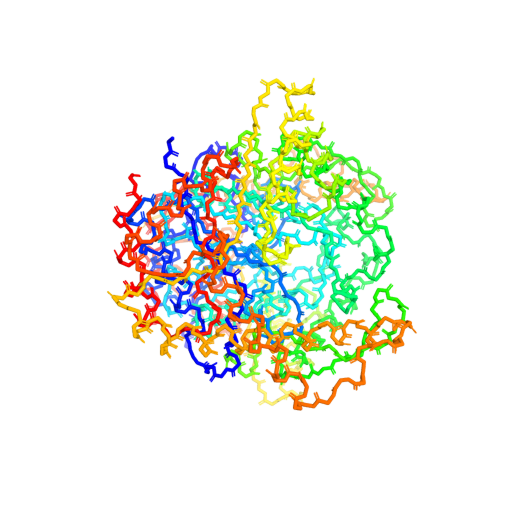 91 ? 7.34 1.657 -2.236 1 98.69 91 GLU B N 1
ATOM 3428 C CA . GLU B 1 91 ? 6.391 0.896 -1.429 1 98.69 91 GLU B CA 1
ATOM 3429 C C . GLU B 1 91 ? 7.031 -0.373 -0.875 1 98.69 91 GLU B C 1
ATOM 3431 O O . GLU B 1 91 ? 6.887 -0.682 0.309 1 98.69 91 GLU B O 1
ATOM 3436 N N . TRP B 1 92 ? 7.703 -1.03 -1.698 1 98.81 92 TRP B N 1
ATOM 3437 C CA . TRP B 1 92 ? 8.266 -2.297 -1.246 1 98.81 92 TRP B CA 1
ATOM 3438 C C . TRP B 1 92 ? 9.5 -2.064 -0.379 1 98.81 92 TRP B C 1
ATOM 3440 O O . TRP B 1 92 ? 9.82 -2.883 0.486 1 98.81 92 TRP B O 1
ATOM 3450 N N . ALA B 1 93 ? 10.211 -0.94 -0.583 1 97.88 93 ALA B N 1
ATOM 3451 C CA . ALA B 1 93 ? 11.25 -0.557 0.373 1 97.88 93 ALA B CA 1
ATOM 3452 C C . ALA B 1 93 ? 10.648 -0.293 1.753 1 97.88 93 ALA B C 1
ATOM 3454 O O . ALA B 1 93 ? 11.234 -0.668 2.771 1 97.88 93 ALA B O 1
ATOM 3455 N N . MET B 1 94 ? 9.531 0.367 1.801 1 97.75 94 MET B N 1
ATOM 3456 C CA . MET B 1 94 ? 8.828 0.581 3.062 1 97.75 94 MET B CA 1
ATOM 3457 C C . MET B 1 94 ? 8.469 -0.75 3.717 1 97.75 94 MET B C 1
ATOM 3459 O O . MET B 1 94 ? 8.711 -0.944 4.91 1 97.75 94 MET B O 1
ATOM 3463 N N . ILE B 1 95 ? 7.938 -1.688 2.945 1 98.81 95 ILE B N 1
ATOM 3464 C CA . ILE B 1 95 ? 7.527 -2.977 3.494 1 98.81 95 ILE B CA 1
ATOM 3465 C C . ILE B 1 95 ? 8.758 -3.766 3.932 1 98.81 95 ILE B C 1
ATOM 3467 O O . ILE B 1 95 ? 8.719 -4.488 4.934 1 98.81 95 ILE B O 1
ATOM 3471 N N . ASP B 1 96 ? 9.812 -3.629 3.156 1 98.44 96 ASP B N 1
ATOM 3472 C CA . ASP B 1 96 ? 11.07 -4.246 3.551 1 98.44 96 ASP B CA 1
ATOM 3473 C C . ASP B 1 96 ? 11.5 -3.789 4.945 1 98.44 96 ASP B C 1
ATOM 3475 O O . ASP B 1 96 ? 11.914 -4.602 5.77 1 98.44 96 ASP B O 1
ATOM 3479 N N . ASN B 1 97 ? 11.367 -2.537 5.199 1 97.12 97 ASN B N 1
ATOM 3480 C CA . ASN B 1 97 ? 11.703 -1.99 6.512 1 97.12 97 ASN B CA 1
ATOM 3481 C C . ASN B 1 97 ? 10.703 -2.434 7.574 1 97.12 97 ASN B C 1
ATOM 3483 O O . ASN B 1 97 ? 11.086 -2.791 8.688 1 97.12 97 ASN B O 1
ATOM 3487 N N . LEU B 1 98 ? 9.422 -2.445 7.242 1 97.81 98 LEU B N 1
ATOM 3488 C CA . LEU B 1 98 ? 8.375 -2.84 8.18 1 97.81 98 LEU B CA 1
ATOM 3489 C C . LEU B 1 98 ? 8.508 -4.312 8.555 1 97.81 98 LEU B C 1
ATOM 3491 O O . LEU B 1 98 ? 8.133 -4.715 9.656 1 97.81 98 LEU B O 1
ATOM 3495 N N . SER B 1 99 ? 9.078 -5.137 7.664 1 98.25 99 SER B N 1
ATOM 3496 C CA . SER B 1 99 ? 9.148 -6.578 7.859 1 98.25 99 SER B CA 1
ATOM 3497 C C . SER B 1 99 ? 10.547 -7.016 8.289 1 98.25 99 SER B C 1
ATOM 3499 O O . SER B 1 99 ? 10.797 -8.203 8.492 1 98.25 99 SER B O 1
ATOM 3501 N N . ASP B 1 100 ? 11.445 -6.066 8.367 1 97 100 ASP B N 1
ATOM 3502 C CA . ASP B 1 100 ? 12.828 -6.328 8.734 1 97 100 ASP B CA 1
ATOM 3503 C C . ASP B 1 100 ? 13.523 -7.191 7.684 1 97 100 ASP B C 1
ATOM 3505 O O . ASP B 1 100 ? 14.164 -8.188 8.016 1 97 100 ASP B O 1
ATOM 3509 N N . GLY B 1 101 ? 13.273 -6.879 6.418 1 97.88 101 GLY B N 1
ATOM 3510 C CA . GLY B 1 101 ? 14.047 -7.449 5.32 1 97.88 101 GLY B CA 1
ATOM 3511 C C . GLY B 1 101 ? 13.484 -8.773 4.828 1 97.88 101 GLY B C 1
ATOM 3512 O O . GLY B 1 101 ? 14.25 -9.695 4.527 1 97.88 101 GLY B O 1
ATOM 3513 N N . ARG B 1 102 ? 12.164 -8.883 4.664 1 98.56 102 ARG B N 1
ATOM 3514 C CA . ARG B 1 102 ? 11.602 -10.18 4.32 1 98.56 102 ARG B CA 1
ATOM 3515 C C . ARG B 1 102 ? 10.758 -10.102 3.055 1 98.56 102 ARG B C 1
ATOM 3517 O O . ARG B 1 102 ? 9.836 -10.898 2.859 1 98.56 102 ARG B O 1
ATOM 3524 N N . VAL B 1 103 ? 11.023 -9.141 2.145 1 98.88 103 VAL B N 1
ATOM 3525 C CA . VAL B 1 103 ? 10.109 -8.977 1.02 1 98.88 103 VAL B CA 1
ATOM 3526 C C . VAL B 1 103 ? 10.742 -9.539 -0.25 1 98.88 103 VAL B C 1
ATOM 3528 O O . VAL B 1 103 ? 11.969 -9.664 -0.335 1 98.88 103 VAL B O 1
ATOM 3531 N N . ALA B 1 104 ? 9.938 -9.898 -1.211 1 98.88 104 ALA B N 1
ATOM 3532 C CA . ALA B 1 104 ? 10.281 -10.234 -2.59 1 98.88 104 ALA B CA 1
ATOM 3533 C C . ALA B 1 104 ? 9.133 -9.898 -3.539 1 98.88 104 ALA B C 1
ATOM 3535 O O . ALA B 1 104 ? 8 -9.68 -3.1 1 98.88 104 ALA B O 1
ATOM 3536 N N . ILE B 1 105 ? 9.453 -9.789 -4.816 1 98.69 105 ILE B N 1
ATOM 3537 C CA . ILE B 1 105 ? 8.359 -9.523 -5.746 1 98.69 105 ILE B CA 1
ATOM 3538 C C . ILE B 1 105 ? 8.484 -10.438 -6.961 1 98.69 105 ILE B C 1
ATOM 3540 O O . ILE B 1 105 ? 9.594 -10.742 -7.406 1 98.69 105 ILE B O 1
ATOM 3544 N N . ALA B 1 106 ? 7.391 -10.953 -7.414 1 98.81 106 ALA B N 1
ATOM 3545 C CA . ALA B 1 106 ? 7.297 -11.477 -8.773 1 98.81 106 ALA B CA 1
ATOM 3546 C C . ALA B 1 106 ? 6.777 -10.406 -9.734 1 98.81 106 ALA B C 1
ATOM 3548 O O . ALA B 1 106 ? 5.867 -9.648 -9.398 1 98.81 106 ALA B O 1
ATOM 3549 N N . ALA B 1 107 ? 7.395 -10.305 -10.844 1 98.5 107 ALA B N 1
ATOM 3550 C CA . ALA B 1 107 ? 6.965 -9.375 -11.891 1 98.5 107 ALA B CA 1
ATOM 3551 C C . ALA B 1 107 ? 6.121 -10.094 -12.945 1 98.5 107 ALA B C 1
ATOM 3553 O O . ALA B 1 107 ? 6.508 -11.156 -13.445 1 98.5 107 ALA B O 1
ATOM 3554 N N . ALA B 1 108 ? 5.02 -9.508 -13.234 1 97.75 108 ALA B N 1
ATOM 3555 C CA . ALA B 1 108 ? 4.148 -10.008 -14.297 1 97.75 108 ALA B CA 1
ATOM 3556 C C . ALA B 1 108 ? 3.922 -8.945 -15.367 1 97.75 108 ALA B C 1
ATOM 3558 O O . ALA B 1 108 ? 3.941 -7.746 -15.07 1 97.75 108 ALA B O 1
ATOM 3559 N N . SER B 1 109 ? 3.648 -9.383 -16.578 1 96.75 109 SER B N 1
ATOM 3560 C CA . SER B 1 109 ? 3.377 -8.461 -17.672 1 96.75 109 SER B CA 1
ATOM 3561 C C . SER B 1 109 ? 1.911 -8.047 -17.703 1 96.75 109 SER B C 1
ATOM 3563 O O . SER B 1 109 ? 1.565 -7.012 -18.281 1 96.75 109 SER B O 1
ATOM 3565 N N . GLY B 1 110 ? 1.15 -8.82 -17.016 1 93.31 110 GLY B N 1
ATOM 3566 C CA . GLY B 1 110 ? -0.283 -8.609 -17.156 1 93.31 110 GLY B CA 1
ATOM 3567 C C . GLY B 1 110 ? -0.849 -9.172 -18.438 1 93.31 110 GLY B C 1
ATOM 3568 O O . GLY B 1 110 ? -0.197 -9.125 -19.484 1 93.31 110 GLY B O 1
ATOM 3569 N N . TRP B 1 111 ? -2.145 -9.773 -18.344 1 85.5 111 TRP B N 1
ATOM 3570 C CA . TRP B 1 111 ? -2.707 -10.383 -19.547 1 85.5 111 TRP B CA 1
ATOM 3571 C C . TRP B 1 111 ? -4.109 -9.852 -19.828 1 85.5 111 TRP B C 1
ATOM 3573 O O . TRP B 1 111 ? -4.551 -9.812 -20.969 1 85.5 111 TRP B O 1
ATOM 3583 N N . HIS B 1 112 ? -4.789 -9.469 -18.781 1 89.38 112 HIS B N 1
ATOM 3584 C CA . HIS B 1 112 ? -6.168 -9.023 -18.953 1 89.38 112 HIS B CA 1
ATOM 3585 C C . HIS B 1 112 ? -6.223 -7.602 -19.5 1 89.38 112 HIS B C 1
ATOM 3587 O O . HIS B 1 112 ? -5.879 -6.648 -18.797 1 89.38 112 HIS B O 1
ATOM 3593 N N . VAL B 1 113 ? -6.762 -7.465 -20.656 1 93.06 113 VAL B N 1
ATOM 3594 C CA . VAL B 1 113 ? -6.711 -6.227 -21.438 1 93.06 113 VAL B CA 1
ATOM 3595 C C . VAL B 1 113 ? -7.434 -5.117 -20.672 1 93.06 113 VAL B C 1
ATOM 3597 O O . VAL B 1 113 ? -7.02 -3.955 -20.719 1 93.06 113 VAL B O 1
ATOM 3600 N N . ASN B 1 114 ? -8.453 -5.434 -19.906 1 93.06 114 ASN B N 1
ATOM 3601 C CA . ASN B 1 114 ? -9.258 -4.445 -19.203 1 93.06 114 ASN B CA 1
ATOM 3602 C C . ASN B 1 114 ? -8.5 -3.836 -18.031 1 93.06 114 ASN B C 1
ATOM 3604 O O . ASN B 1 114 ? -8.742 -2.686 -17.656 1 93.06 114 ASN B O 1
ATOM 3608 N N . ASP B 1 115 ? -7.539 -4.551 -17.469 1 95.06 115 ASP B N 1
ATOM 3609 C CA . ASP B 1 115 ? -6.742 -4.023 -16.375 1 95.06 115 ASP B CA 1
ATOM 3610 C C . ASP B 1 115 ? -5.902 -2.83 -16.828 1 95.06 115 ASP B C 1
ATOM 3612 O O . ASP B 1 115 ? -5.516 -1.988 -16.016 1 95.06 115 ASP B O 1
ATOM 3616 N N . PHE B 1 116 ? -5.734 -2.752 -18.141 1 97.19 116 PHE B N 1
ATOM 3617 C CA . PHE B 1 116 ? -4.812 -1.763 -18.672 1 97.19 116 PHE B CA 1
ATOM 3618 C C . PHE B 1 116 ? -5.492 -0.406 -18.812 1 97.19 116 PHE B C 1
ATOM 3620 O O . PHE B 1 116 ? -4.883 0.555 -19.297 1 97.19 116 PHE B O 1
ATOM 3627 N N . VAL B 1 117 ? -6.707 -0.322 -18.297 1 96.88 117 VAL B N 1
ATOM 3628 C CA . VAL B 1 117 ? -7.262 1.015 -18.109 1 96.88 117 VAL B CA 1
ATOM 3629 C C . VAL B 1 117 ? -6.34 1.832 -17.203 1 96.88 117 VAL B C 1
ATOM 3631 O O . VAL B 1 117 ? -6.316 3.062 -17.281 1 96.88 117 VAL B O 1
ATOM 3634 N N . LEU B 1 118 ? -5.52 1.154 -16.406 1 97.44 118 LEU B N 1
ATOM 3635 C CA . LEU B 1 118 ? -4.559 1.79 -15.516 1 97.44 118 LEU B CA 1
ATOM 3636 C C . LEU B 1 118 ? -3.363 2.326 -16.297 1 97.44 118 LEU B C 1
ATOM 3638 O O . LEU B 1 118 ? -2.641 3.199 -15.812 1 97.44 118 LEU B O 1
ATOM 3642 N N . SER B 1 119 ? -3.102 1.801 -17.422 1 96.69 119 SER B N 1
ATOM 3643 C CA . SER B 1 119 ? -1.999 2.188 -18.297 1 96.69 119 SER B CA 1
ATOM 3644 C C . SER B 1 119 ? -2.236 1.713 -19.734 1 96.69 119 SER B C 1
ATOM 3646 O O . SER B 1 119 ? -1.52 0.843 -20.234 1 96.69 119 SER B O 1
ATOM 3648 N N . PRO B 1 120 ? -3.133 2.297 -20.422 1 94.69 120 PRO B N 1
ATOM 3649 C CA . PRO B 1 120 ? -3.543 1.782 -21.734 1 94.69 120 PRO B CA 1
ATOM 3650 C C . PRO B 1 120 ? -2.391 1.726 -22.734 1 94.69 120 PRO B C 1
ATOM 3652 O O . PRO B 1 120 ? -2.307 0.789 -23.531 1 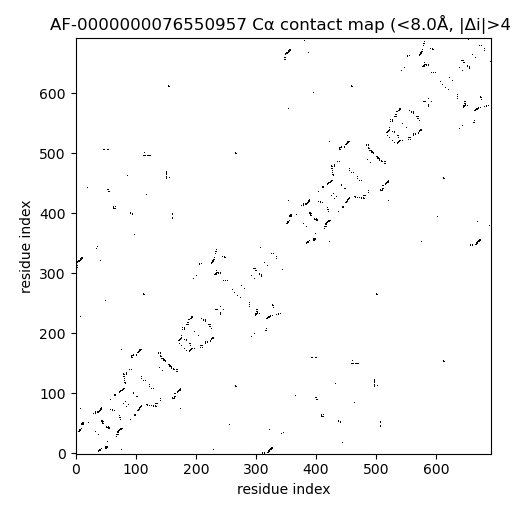94.69 120 PRO B O 1
ATOM 3655 N N . GLY B 1 121 ? -1.479 2.611 -22.625 1 94.88 121 GLY B N 1
ATOM 3656 C CA . GLY B 1 121 ? -0.416 2.75 -23.609 1 94.88 121 GLY B CA 1
ATOM 3657 C C . GLY B 1 121 ? 0.646 1.673 -23.5 1 94.88 121 GLY B C 1
ATOM 3658 O O . GLY B 1 121 ? 1.489 1.529 -24.391 1 94.88 121 GLY B O 1
ATOM 3659 N N . THR B 1 122 ? 0.585 0.856 -22.5 1 96.38 122 THR B N 1
ATOM 3660 C CA . THR B 1 122 ? 1.668 -0.091 -22.25 1 96.38 122 THR B CA 1
ATOM 3661 C C . THR B 1 122 ? 1.248 -1.505 -22.641 1 96.38 122 THR B C 1
ATOM 3663 O O . THR B 1 122 ? 2.07 -2.424 -22.656 1 96.38 122 THR B O 1
ATOM 3666 N N . TYR B 1 123 ? 0.058 -1.722 -23.078 1 96.56 123 TYR B N 1
ATOM 3667 C CA . TYR B 1 123 ? -0.472 -3.064 -23.281 1 96.56 123 TYR B CA 1
ATOM 3668 C C . TYR B 1 123 ? 0.285 -3.787 -24.391 1 96.56 123 TYR B C 1
ATOM 3670 O O . TYR B 1 123 ? 0.701 -4.934 -24.219 1 96.56 123 TYR B O 1
ATOM 3678 N N . LYS B 1 124 ? 0.51 -3.111 -25.469 1 95.62 124 LYS B N 1
ATOM 3679 C CA . LYS B 1 124 ? 1.122 -3.738 -26.641 1 95.62 124 LYS B CA 1
ATOM 3680 C C . LYS B 1 124 ? 2.557 -4.172 -26.344 1 95.62 124 LYS B C 1
ATOM 3682 O O . LYS B 1 124 ? 2.994 -5.234 -26.781 1 95.62 124 LYS B O 1
ATOM 3687 N N . ASN B 1 125 ? 3.262 -3.381 -25.578 1 96.94 125 ASN B N 1
ATOM 3688 C CA . ASN B 1 125 ? 4.664 -3.648 -25.281 1 96.94 125 ASN B CA 1
ATOM 3689 C C . ASN B 1 125 ? 4.855 -4.07 -23.828 1 96.94 125 ASN B C 1
ATOM 3691 O O . ASN B 1 125 ? 5.898 -3.799 -23.219 1 96.94 125 ASN B O 1
ATOM 3695 N N . ARG B 1 126 ? 3.865 -4.727 -23.312 1 96.94 126 ARG B N 1
ATOM 3696 C CA . ARG B 1 126 ? 3.809 -4.98 -21.875 1 96.94 126 ARG B CA 1
ATOM 3697 C C . ARG B 1 126 ? 4.969 -5.863 -21.422 1 96.94 126 ARG B C 1
ATOM 3699 O O . ARG B 1 126 ? 5.492 -5.703 -20.328 1 96.94 126 ARG B O 1
ATOM 3706 N N . TYR B 1 127 ? 5.449 -6.754 -22.281 1 96.56 127 TYR B N 1
ATOM 3707 C CA . TYR B 1 127 ? 6.547 -7.629 -21.891 1 96.56 127 TYR B CA 1
ATOM 3708 C C . TYR B 1 127 ? 7.852 -6.848 -21.766 1 96.56 127 TYR B C 1
ATOM 3710 O O . TYR B 1 127 ? 8.539 -6.934 -20.734 1 96.56 127 TYR B O 1
ATOM 3718 N N . ASP B 1 128 ? 8.148 -6.07 -22.75 1 97.19 128 ASP B N 1
ATOM 3719 C CA . ASP B 1 128 ? 9.344 -5.238 -22.719 1 97.19 128 ASP B CA 1
ATOM 3720 C C . ASP B 1 128 ? 9.281 -4.246 -21.547 1 97.19 128 ASP B C 1
ATOM 3722 O O . ASP B 1 128 ? 10.281 -4.027 -20.859 1 97.19 128 ASP B O 1
ATOM 3726 N N . ASP B 1 129 ? 8.102 -3.717 -21.422 1 98.06 129 ASP B N 1
ATOM 3727 C CA . ASP B 1 129 ? 7.906 -2.758 -20.344 1 98.06 129 ASP B CA 1
ATOM 3728 C C . ASP B 1 129 ? 8.18 -3.398 -18.984 1 98.06 129 ASP B C 1
ATOM 3730 O O . ASP B 1 129 ? 8.805 -2.783 -18.109 1 98.06 129 ASP B O 1
ATOM 3734 N N . MET B 1 130 ? 7.742 -4.59 -18.781 1 98.31 130 MET B N 1
ATOM 3735 C CA . MET B 1 130 ? 7.957 -5.312 -17.531 1 98.31 130 MET B CA 1
ATOM 3736 C C . MET B 1 130 ? 9.445 -5.449 -17.234 1 98.31 130 MET B C 1
ATOM 3738 O O . MET B 1 130 ? 9.891 -5.133 -16.125 1 98.31 130 MET B O 1
ATOM 3742 N N . TYR B 1 131 ? 10.25 -5.855 -18.188 1 98 131 TYR B N 1
ATOM 3743 C CA . TYR B 1 131 ? 11.672 -6.09 -17.969 1 98 131 TYR B CA 1
ATOM 3744 C C . TYR B 1 131 ? 12.414 -4.777 -17.75 1 98 131 TYR B C 1
ATOM 3746 O O . TYR B 1 131 ? 13.336 -4.707 -16.938 1 98 131 TYR B O 1
ATOM 3754 N N . GLU B 1 132 ? 12.008 -3.732 -18.453 1 97.81 132 GLU B N 1
ATOM 3755 C CA . GLU B 1 132 ? 12.609 -2.42 -18.25 1 97.81 132 GLU B CA 1
ATOM 3756 C C . GLU B 1 132 ? 12.344 -1.904 -16.828 1 97.81 132 GLU B C 1
ATOM 3758 O O . GLU B 1 132 ? 13.258 -1.395 -16.172 1 97.81 132 GLU B O 1
ATOM 3763 N N . LYS B 1 133 ? 11.164 -2.068 -16.406 1 98.31 133 LYS B N 1
ATOM 3764 C CA . LYS B 1 133 ? 10.773 -1.547 -15.102 1 98.31 133 LYS B CA 1
ATOM 3765 C C . LYS B 1 133 ? 11.438 -2.34 -13.977 1 98.31 133 LYS B C 1
ATOM 3767 O O . LYS B 1 133 ? 11.844 -1.769 -12.961 1 98.31 133 LYS B O 1
ATOM 3772 N N . ILE B 1 134 ? 11.508 -3.646 -14.102 1 97.88 134 ILE B N 1
ATOM 3773 C CA . ILE B 1 134 ? 12.125 -4.422 -13.039 1 97.88 134 ILE B CA 1
ATOM 3774 C C . ILE B 1 134 ? 13.609 -4.07 -12.938 1 97.88 134 ILE B C 1
ATOM 3776 O O . ILE B 1 134 ? 14.172 -4.027 -11.844 1 97.88 134 ILE B O 1
ATOM 3780 N N . ALA B 1 135 ? 14.273 -3.838 -14.086 1 97.38 135 ALA B N 1
ATOM 3781 C CA . ALA B 1 135 ? 15.672 -3.404 -14.07 1 97.38 135 ALA B CA 1
ATOM 3782 C C . ALA B 1 135 ? 15.82 -2.076 -13.336 1 97.38 135 ALA B C 1
ATOM 3784 O O . ALA B 1 135 ? 16.75 -1.906 -12.531 1 97.38 135 ALA B O 1
ATOM 3785 N N . LEU B 1 136 ? 14.945 -1.184 -13.633 1 98.12 136 LEU B N 1
ATOM 3786 C CA . LEU B 1 136 ? 14.961 0.116 -12.969 1 98.12 136 LEU B CA 1
ATOM 3787 C C . LEU B 1 136 ? 14.758 -0.036 -11.461 1 98.12 136 LEU B C 1
ATOM 3789 O O . LEU B 1 136 ? 15.461 0.591 -10.672 1 98.12 136 LEU B O 1
ATOM 3793 N N . ILE B 1 137 ? 13.836 -0.852 -11.07 1 98.62 137 ILE B N 1
ATOM 3794 C CA . ILE B 1 137 ? 13.539 -1.083 -9.664 1 98.62 137 ILE B CA 1
ATOM 3795 C C . ILE B 1 137 ? 14.773 -1.636 -8.953 1 98.62 137 ILE B C 1
ATOM 3797 O O . ILE B 1 137 ? 15.094 -1.221 -7.84 1 98.62 137 ILE B O 1
ATOM 3801 N N . GLN B 1 138 ? 15.469 -2.533 -9.57 1 98.12 138 GLN B N 1
ATOM 3802 C CA . GLN B 1 138 ? 16.672 -3.111 -8.977 1 98.12 138 GLN B CA 1
ATOM 3803 C C . GLN B 1 138 ? 17.734 -2.047 -8.758 1 98.12 138 GLN B C 1
ATOM 3805 O O . GLN B 1 138 ? 18.422 -2.045 -7.73 1 98.12 138 GLN B O 1
ATOM 3810 N N . ARG B 1 139 ? 17.891 -1.157 -9.703 1 98.06 139 ARG B N 1
ATOM 3811 C CA . ARG B 1 139 ? 18.859 -0.074 -9.578 1 98.06 139 ARG B CA 1
ATOM 3812 C C . ARG B 1 139 ? 18.484 0.851 -8.422 1 98.06 139 ARG B C 1
ATOM 3814 O O . ARG B 1 139 ? 19.344 1.197 -7.602 1 98.06 139 ARG B O 1
ATOM 3821 N N . LEU B 1 140 ? 17.266 1.228 -8.391 1 98.38 140 LEU B N 1
ATOM 3822 C CA . LEU B 1 140 ? 16.781 2.084 -7.309 1 98.38 140 LEU B CA 1
ATOM 3823 C C . LEU B 1 140 ? 16.969 1.411 -5.953 1 98.38 140 LEU B C 1
ATOM 3825 O O . LEU B 1 140 ? 17.359 2.061 -4.984 1 98.38 140 LEU B O 1
ATOM 3829 N N . TRP B 1 141 ? 16.703 0.109 -5.934 1 98.38 141 TRP B N 1
ATOM 3830 C CA . TRP B 1 141 ? 16.812 -0.677 -4.711 1 98.38 141 TRP B CA 1
ATOM 3831 C C . TRP B 1 141 ? 18.219 -0.632 -4.156 1 98.38 141 TRP B C 1
ATOM 3833 O O . TRP B 1 141 ? 18.422 -0.558 -2.941 1 98.38 141 TRP B O 1
ATOM 3843 N N . ARG B 1 142 ? 19.188 -0.575 -5.008 1 97.56 142 ARG B N 1
ATOM 3844 C CA . ARG B 1 142 ? 20.594 -0.583 -4.637 1 97.56 142 ARG B CA 1
ATOM 3845 C C . ARG B 1 142 ? 21.078 0.818 -4.27 1 97.56 142 ARG B C 1
ATOM 3847 O O . ARG B 1 142 ? 22.25 1.015 -3.943 1 97.56 142 ARG B O 1
ATOM 3854 N N . GLY B 1 143 ? 20.234 1.828 -4.422 1 96.31 143 GLY B N 1
ATOM 3855 C CA . GLY B 1 143 ? 20.578 3.17 -3.973 1 96.31 143 GLY B CA 1
ATOM 3856 C C . GLY B 1 143 ? 20.969 4.098 -5.109 1 96.31 143 GLY B C 1
ATOM 3857 O O . GLY B 1 143 ? 21.328 5.25 -4.875 1 96.31 143 GLY B O 1
ATOM 3858 N N . GLU B 1 144 ? 20.844 3.629 -6.328 1 97.31 144 GLU B N 1
ATOM 3859 C CA . GLU B 1 144 ? 21.172 4.469 -7.477 1 97.31 144 GLU B CA 1
ATOM 3860 C C . GLU B 1 144 ? 20.125 5.574 -7.664 1 97.31 144 GLU B C 1
ATOM 3862 O O . GLU B 1 144 ? 18.953 5.375 -7.387 1 97.31 144 GLU B O 1
ATOM 3867 N N . LYS B 1 145 ? 20.594 6.734 -8.078 1 97.31 145 LYS B N 1
ATOM 3868 C CA . LYS B 1 145 ? 19.719 7.816 -8.516 1 97.31 145 LYS B CA 1
ATOM 3869 C C . LYS B 1 145 ? 19.609 7.852 -10.039 1 97.31 145 LYS B C 1
ATOM 3871 O O . LYS B 1 145 ? 20.594 7.609 -10.742 1 97.31 145 LYS B O 1
ATOM 3876 N N . ILE B 1 146 ? 18.453 8.133 -10.5 1 96.88 146 ILE B N 1
ATOM 3877 C CA . ILE B 1 146 ? 18.234 8.148 -11.945 1 96.88 146 ILE B CA 1
ATOM 3878 C C . ILE B 1 146 ? 17.719 9.523 -12.367 1 96.88 146 ILE B C 1
ATOM 3880 O O . ILE B 1 146 ? 16.969 10.164 -11.641 1 96.88 146 ILE B O 1
ATOM 3884 N N . PRO B 1 147 ? 18.094 9.969 -13.539 1 97.44 147 PRO B N 1
ATOM 3885 C CA . PRO B 1 147 ? 17.594 11.242 -14.055 1 97.44 147 PRO B CA 1
ATOM 3886 C C . PRO B 1 147 ? 16.156 11.148 -14.555 1 97.44 147 PRO B C 1
ATOM 3888 O O . PRO B 1 147 ? 15.82 10.25 -15.328 1 97.44 147 PRO B O 1
ATOM 3891 N N . LEU B 1 148 ? 15.32 12.031 -14.07 1 96.88 148 LEU B N 1
ATOM 3892 C CA . LEU B 1 148 ? 13.93 12.117 -14.508 1 96.88 148 LEU B CA 1
ATOM 3893 C C . LEU B 1 148 ? 13.492 13.57 -14.633 1 96.88 148 LEU B C 1
ATOM 3895 O O . LEU B 1 148 ? 14.055 14.453 -13.984 1 96.88 148 LEU B O 1
ATOM 3899 N N . VAL B 1 149 ? 12.469 13.789 -15.438 1 96.56 149 VAL B N 1
ATOM 3900 C CA . VAL B 1 149 ? 11.969 15.141 -15.688 1 96.56 149 VAL B CA 1
ATOM 3901 C C . VAL B 1 149 ? 10.891 15.484 -14.664 1 96.56 149 VAL B C 1
ATOM 3903 O O . VAL B 1 149 ? 9.93 14.734 -14.477 1 96.56 149 VAL B O 1
ATOM 3906 N N . ASN B 1 150 ? 11.031 16.609 -14.008 1 95.94 150 ASN B N 1
ATOM 3907 C CA . ASN B 1 150 ? 10.094 17 -12.961 1 95.94 150 ASN B CA 1
ATOM 3908 C C . ASN B 1 150 ? 8.914 17.797 -13.531 1 95.94 150 ASN B C 1
ATOM 3910 O O . ASN B 1 150 ? 8.688 17.797 -14.742 1 95.94 150 ASN B O 1
ATOM 3914 N N . GLY B 1 151 ? 8.164 18.438 -12.758 1 94.75 151 GLY B N 1
ATOM 3915 C CA . GLY B 1 151 ? 6.922 19.078 -13.156 1 94.75 151 GLY B CA 1
ATOM 3916 C C . GLY B 1 151 ? 7.137 20.328 -13.992 1 94.75 151 GLY B C 1
ATOM 3917 O O . GLY B 1 151 ? 6.211 20.812 -14.641 1 94.75 151 GLY B O 1
ATOM 3918 N N . GLU B 1 152 ? 8.344 20.812 -13.953 1 94.94 152 GLU B N 1
ATOM 3919 C CA . GLU B 1 152 ? 8.641 22.016 -14.719 1 94.94 152 GLU B CA 1
ATOM 3920 C C . GLU B 1 152 ? 9.562 21.719 -15.898 1 94.94 152 GLU B C 1
ATOM 3922 O O . GLU B 1 152 ? 10.141 22.625 -16.484 1 94.94 152 GLU B O 1
ATOM 3927 N N . GLY B 1 153 ? 9.773 20.5 -16.109 1 94.5 153 GLY B N 1
ATOM 3928 C CA . GLY B 1 153 ? 10.539 20.109 -17.266 1 94.5 153 GLY B CA 1
ATOM 3929 C C . GLY B 1 153 ? 12.039 20.062 -17 1 94.5 153 GLY B C 1
ATOM 3930 O O . GLY B 1 153 ? 12.836 19.984 -17.938 1 94.5 153 GLY B O 1
ATOM 3931 N N . VAL B 1 154 ? 12.445 20.125 -15.773 1 94.81 154 VAL B N 1
ATOM 3932 C CA . VAL B 1 154 ? 13.852 20.078 -15.398 1 94.81 154 VAL B CA 1
ATOM 3933 C C . VAL B 1 154 ? 14.25 18.641 -15.062 1 94.81 154 VAL B C 1
ATOM 3935 O O . VAL B 1 154 ? 13.516 17.938 -14.367 1 94.81 154 VAL B O 1
ATOM 3938 N N . THR B 1 155 ? 15.383 18.219 -15.586 1 95.94 155 THR B N 1
ATOM 3939 C CA . THR B 1 155 ? 15.891 16.891 -15.25 1 95.94 155 THR B CA 1
ATOM 3940 C C . THR B 1 155 ? 16.562 16.906 -13.883 1 95.94 155 THR B C 1
ATOM 3942 O O . THR B 1 155 ? 17.453 17.734 -13.633 1 95.94 155 THR B O 1
ATOM 3945 N N . ILE B 1 156 ? 16.094 16.016 -13.031 1 94.31 156 ILE B N 1
ATOM 3946 C CA . ILE B 1 156 ? 16.688 15.914 -11.703 1 94.31 156 ILE B CA 1
ATOM 3947 C C . ILE B 1 156 ? 17.047 14.461 -11.398 1 94.31 156 ILE B C 1
ATOM 3949 O O . ILE B 1 156 ? 16.453 13.539 -11.969 1 94.31 156 ILE B O 1
ATOM 3953 N N . ASP B 1 157 ? 18 14.266 -10.484 1 95.38 157 ASP B N 1
ATOM 3954 C CA . ASP B 1 157 ? 18.359 12.93 -10.023 1 95.38 157 ASP B CA 1
ATOM 3955 C C . ASP B 1 157 ? 17.453 12.484 -8.875 1 95.38 157 ASP B C 1
ATOM 3957 O O . ASP B 1 157 ? 17.344 13.172 -7.855 1 95.38 157 ASP B O 1
ATOM 3961 N N . VAL B 1 158 ? 16.859 11.32 -9.102 1 95.31 158 VAL B N 1
ATOM 3962 C CA . VAL B 1 158 ? 15.867 10.867 -8.133 1 95.31 158 VAL B CA 1
ATOM 3963 C C . VAL B 1 158 ? 16.266 9.492 -7.594 1 95.31 158 VAL B C 1
ATOM 3965 O O . VAL B 1 158 ? 16.656 8.609 -8.359 1 95.31 158 VAL B O 1
ATOM 3968 N N . GLY B 1 159 ? 16.281 9.352 -6.262 1 95.62 159 GLY B N 1
ATOM 3969 C CA . GLY B 1 159 ? 16.406 8.094 -5.551 1 95.62 159 GLY B CA 1
ATOM 3970 C C . GLY B 1 159 ? 15.25 7.816 -4.605 1 95.62 159 GLY B C 1
ATOM 3971 O O . GLY B 1 159 ? 14.469 8.719 -4.293 1 95.62 159 GLY B O 1
ATOM 3972 N N . ILE B 1 160 ? 15.164 6.594 -4.188 1 95.19 160 ILE B N 1
ATOM 3973 C CA . ILE B 1 160 ? 14 6.25 -3.379 1 95.19 160 ILE B CA 1
ATOM 3974 C C . ILE B 1 160 ? 14.375 6.277 -1.897 1 95.19 160 ILE B C 1
ATOM 3976 O O . ILE B 1 160 ? 15.547 6.164 -1.545 1 95.19 160 ILE B O 1
ATOM 3980 N N . LEU B 1 161 ? 13.438 6.523 -1.107 1 92.81 161 LEU B N 1
ATOM 3981 C CA . LEU B 1 161 ? 13.461 6.402 0.346 1 92.81 161 LEU B CA 1
ATOM 3982 C C . LEU B 1 161 ? 12.227 5.668 0.853 1 92.81 161 LEU B C 1
ATOM 3984 O O . LEU B 1 161 ? 11.172 5.707 0.215 1 92.81 161 LEU B O 1
ATOM 3988 N N . PRO B 1 162 ? 12.328 5.008 2.041 1 94.06 162 PRO B N 1
ATOM 3989 C CA . PRO B 1 162 ? 13.539 4.723 2.811 1 94.06 162 PRO B CA 1
ATOM 3990 C C . PRO B 1 162 ? 14.477 3.752 2.1 1 94.06 162 PRO B C 1
ATOM 3992 O O . PRO B 1 162 ? 14.047 3.012 1.21 1 94.06 162 PRO B O 1
ATOM 3995 N N . ALA B 1 163 ? 15.68 3.789 2.455 1 93.69 163 ALA B N 1
ATOM 3996 C CA . ALA B 1 163 ? 16.594 2.754 1.973 1 93.69 163 ALA B CA 1
ATOM 3997 C C . ALA B 1 163 ? 16.156 1.371 2.445 1 93.69 163 ALA B C 1
ATOM 3999 O O . ALA B 1 163 ? 15.797 1.19 3.613 1 93.69 163 ALA B O 1
ATOM 4000 N N . PRO B 1 164 ? 16.125 0.391 1.5 1 95.81 164 PRO B N 1
ATOM 4001 C CA . PRO B 1 164 ? 15.781 -0.97 1.913 1 95.81 164 PRO B CA 1
ATOM 4002 C C . PRO B 1 164 ? 16.781 -1.567 2.895 1 95.81 164 PRO B C 1
ATOM 4004 O O . PRO B 1 164 ? 17.922 -1.108 2.969 1 95.81 164 PRO B O 1
ATOM 4007 N N . ILE B 1 165 ? 16.344 -2.541 3.652 1 96.5 165 ILE B N 1
ATOM 4008 C CA . ILE B 1 165 ? 17.203 -3.309 4.539 1 96.5 165 ILE B CA 1
ATOM 4009 C C . ILE B 1 165 ? 18.016 -4.316 3.723 1 96.5 165 ILE B C 1
ATOM 4011 O O . ILE B 1 165 ? 19.234 -4.406 3.875 1 96.5 165 ILE B O 1
ATOM 4015 N N . GLN B 1 166 ? 17.312 -5.016 2.852 1 97.62 166 GLN B N 1
ATOM 4016 C CA . GLN B 1 166 ? 17.984 -6.004 2.012 1 97.62 166 GLN B CA 1
ATOM 4017 C C . GLN B 1 166 ? 18.859 -5.328 0.965 1 97.62 166 GLN B C 1
ATOM 4019 O O . GLN B 1 166 ? 18.469 -4.34 0.347 1 97.62 166 GLN B O 1
ATOM 4024 N N . LYS B 1 167 ? 19.953 -5.863 0.759 1 96.94 167 LYS B N 1
ATOM 4025 C CA . LYS B 1 167 ? 20.875 -5.309 -0.23 1 96.94 167 LYS B CA 1
ATOM 4026 C C . LYS B 1 167 ? 20.328 -5.465 -1.644 1 96.94 167 LYS B C 1
ATOM 4028 O O . LYS B 1 167 ? 20.469 -4.57 -2.479 1 96.94 167 LYS B O 1
ATOM 4033 N N . GLU B 1 168 ? 19.719 -6.656 -1.881 1 97.69 168 GLU B N 1
ATOM 4034 C CA . GLU B 1 168 ? 19.094 -6.957 -3.164 1 97.69 168 GLU B CA 1
ATOM 4035 C C . GLU B 1 168 ? 17.641 -7.355 -2.984 1 97.69 168 GLU B C 1
ATOM 4037 O O . GLU B 1 168 ? 17.281 -8.031 -2.016 1 97.69 168 GLU B O 1
ATOM 4042 N N . LEU B 1 169 ? 16.859 -6.895 -3.883 1 98.5 169 LEU B N 1
ATOM 4043 C CA . LEU B 1 169 ? 15.469 -7.355 -3.92 1 98.5 169 LEU B CA 1
ATOM 4044 C C . LEU B 1 169 ? 15.359 -8.695 -4.641 1 98.5 169 LEU B C 1
ATOM 4046 O O . LEU B 1 169 ? 15.672 -8.789 -5.832 1 98.5 169 LEU B O 1
ATOM 4050 N N . PRO B 1 170 ? 14.969 -9.781 -3.941 1 98.62 170 PRO B N 1
ATOM 4051 C CA . PRO B 1 170 ? 14.695 -11.016 -4.676 1 98.62 170 PRO B CA 1
ATOM 4052 C C . PRO B 1 170 ? 13.539 -10.875 -5.664 1 98.62 170 PRO B C 1
ATOM 4054 O O . PRO B 1 170 ? 12.484 -10.336 -5.309 1 98.62 170 PRO B O 1
ATOM 4057 N N . VAL B 1 171 ? 13.781 -11.352 -6.879 1 98.69 171 VAL B N 1
ATOM 4058 C CA . VAL B 1 171 ? 12.797 -11.133 -7.93 1 98.69 171 VAL B CA 1
ATOM 4059 C C . VAL B 1 171 ? 12.484 -12.453 -8.633 1 98.69 171 VAL B C 1
ATOM 4061 O O . VAL B 1 171 ? 13.391 -13.258 -8.883 1 98.69 171 VAL B O 1
ATOM 4064 N N . TRP B 1 172 ? 11.234 -12.688 -8.844 1 98.81 172 TRP B N 1
ATOM 4065 C CA . TRP B 1 172 ? 10.727 -13.742 -9.719 1 98.81 172 TRP B CA 1
ATOM 4066 C C . TRP B 1 172 ? 10.133 -13.148 -10.992 1 98.81 172 TRP B C 1
ATOM 4068 O O . TRP B 1 172 ? 9.688 -12 -11 1 98.81 172 TRP B O 1
ATOM 4078 N N . ILE B 1 173 ? 10.195 -13.875 -12.078 1 98.44 173 ILE B N 1
ATOM 4079 C CA . ILE B 1 173 ? 9.414 -13.594 -13.273 1 98.44 173 ILE B CA 1
ATOM 4080 C C . ILE B 1 173 ? 8.25 -14.57 -13.375 1 98.44 173 ILE B C 1
ATOM 4082 O O . ILE B 1 173 ? 8.453 -15.789 -13.367 1 98.44 173 ILE B O 1
ATOM 4086 N N . THR B 1 174 ? 7.066 -13.984 -13.383 1 97.25 174 THR B N 1
ATOM 4087 C CA . THR B 1 174 ? 5.887 -14.82 -13.602 1 97.25 174 THR B CA 1
ATOM 4088 C C . THR B 1 174 ? 5.738 -15.164 -15.086 1 97.25 174 THR B C 1
ATOM 4090 O O . THR B 1 174 ? 5.664 -14.273 -15.93 1 97.25 174 THR B O 1
ATOM 4093 N N . GLY B 1 175 ? 5.719 -16.438 -15.328 1 92.12 175 GLY B N 1
ATOM 4094 C CA . GLY B 1 175 ? 5.582 -16.781 -16.734 1 92.12 175 GLY B CA 1
ATOM 4095 C C . GLY B 1 175 ? 5.277 -18.25 -16.969 1 92.12 175 GLY B C 1
ATOM 4096 O O . GLY B 1 175 ? 5.355 -19.062 -16.031 1 92.12 175 GLY B O 1
ATOM 4097 N N . GLN B 1 176 ? 4.883 -18.484 -18.25 1 89.94 176 GLN B N 1
ATOM 4098 C CA . GLN B 1 176 ? 4.555 -19.844 -18.656 1 89.94 176 GLN B CA 1
ATOM 4099 C C . GLN B 1 176 ? 5.18 -20.188 -20.016 1 89.94 176 GLN B C 1
ATOM 4101 O O . GLN B 1 176 ? 5.062 -21.312 -20.484 1 89.94 176 GLN B O 1
ATOM 4106 N N . SER B 1 177 ? 5.824 -19.266 -20.656 1 92.75 177 SER B N 1
ATOM 4107 C CA . SER B 1 177 ? 6.41 -19.484 -21.984 1 92.75 177 SER B CA 1
ATOM 4108 C C . SER B 1 177 ? 7.887 -19.844 -21.875 1 92.75 177 SER B C 1
ATOM 4110 O O . SER B 1 177 ? 8.523 -19.578 -20.859 1 92.75 177 SER B O 1
ATOM 4112 N N . ASP B 1 178 ? 8.352 -20.438 -22.969 1 95.5 178 ASP B N 1
ATOM 4113 C CA . ASP B 1 178 ? 9.781 -20.703 -23.031 1 95.5 178 ASP B CA 1
ATOM 4114 C C . ASP B 1 178 ? 10.594 -19.422 -22.875 1 95.5 178 ASP B C 1
ATOM 4116 O O . ASP B 1 178 ? 11.617 -19.422 -22.188 1 95.5 178 ASP B O 1
ATOM 4120 N N . ASP B 1 179 ? 10.094 -18.406 -23.438 1 95.75 179 ASP B N 1
ATOM 4121 C CA . ASP B 1 179 ? 10.781 -17.125 -23.422 1 95.75 179 ASP B CA 1
ATOM 4122 C C . ASP B 1 179 ? 10.875 -16.594 -21.984 1 95.75 179 ASP B C 1
ATOM 4124 O O . ASP B 1 179 ? 11.906 -16.047 -21.594 1 95.75 179 ASP B O 1
ATOM 4128 N N . SER B 1 180 ? 9.781 -16.688 -21.25 1 95.94 180 SER B N 1
ATOM 4129 C CA . SER B 1 180 ? 9.797 -16.203 -19.875 1 95.94 180 SER B CA 1
ATOM 4130 C C . SER B 1 180 ? 10.812 -16.953 -19.031 1 95.94 180 SER B C 1
ATOM 4132 O O . SER B 1 180 ? 11.516 -16.359 -18.219 1 95.94 180 SER B O 1
ATOM 4134 N N . PHE B 1 181 ? 10.914 -18.297 -19.25 1 97.56 181 PHE B N 1
ATOM 4135 C CA . PHE B 1 181 ? 11.883 -19.109 -18.531 1 97.56 181 PHE B CA 1
ATOM 4136 C C . PHE B 1 181 ? 13.305 -18.75 -18.938 1 97.56 181 PHE B C 1
ATOM 4138 O O . PHE B 1 181 ? 14.18 -18.562 -18.094 1 97.56 181 PHE B O 1
ATOM 4145 N N . LEU B 1 182 ? 13.477 -18.609 -20.219 1 98.19 182 LEU B N 1
ATOM 4146 C CA . LEU B 1 182 ? 14.781 -18.266 -20.75 1 98.19 182 LEU B CA 1
ATOM 4147 C C . LEU B 1 182 ? 15.234 -16.891 -20.234 1 98.19 182 LEU B C 1
ATOM 4149 O O . LEU B 1 182 ? 16.359 -16.75 -19.766 1 98.19 182 LEU B O 1
ATOM 4153 N N . ASN B 1 183 ? 14.383 -15.938 -20.312 1 97.81 183 ASN B N 1
ATOM 4154 C CA . ASN B 1 183 ? 14.719 -14.562 -19.953 1 97.81 183 ASN B CA 1
ATOM 4155 C C . ASN B 1 183 ? 14.938 -14.422 -18.438 1 97.81 183 ASN B C 1
ATOM 4157 O O . ASN B 1 183 ? 15.781 -13.648 -18 1 97.81 183 ASN B O 1
ATOM 4161 N N . ALA B 1 184 ? 14.141 -15.141 -17.641 1 98.25 184 ALA B N 1
ATOM 4162 C CA . ALA B 1 184 ? 14.375 -15.148 -16.203 1 98.25 184 ALA B CA 1
ATOM 4163 C C . ALA B 1 184 ? 15.797 -15.594 -15.883 1 98.25 184 ALA B C 1
ATOM 4165 O O . ALA B 1 184 ? 16.5 -14.938 -15.102 1 98.25 184 ALA B O 1
ATOM 4166 N N . GLY B 1 185 ? 16.188 -16.656 -16.547 1 98.31 185 GLY B N 1
ATOM 4167 C CA . GLY B 1 185 ? 17.531 -17.156 -16.328 1 98.31 185 GLY B CA 1
ATOM 4168 C C . GLY B 1 185 ? 18.609 -16.172 -16.781 1 98.31 185 GLY B C 1
ATOM 4169 O O . GLY B 1 185 ? 19.562 -15.922 -16.047 1 98.31 185 GLY B O 1
ATOM 4170 N N . LYS B 1 186 ? 18.406 -15.633 -17.953 1 98.06 186 LYS B N 1
ATOM 4171 C CA . LYS B 1 186 ? 19.359 -14.695 -18.547 1 98.06 186 LYS B CA 1
ATOM 4172 C C . LYS B 1 186 ? 19.578 -13.492 -17.625 1 98.06 186 LYS B C 1
ATOM 4174 O O . LYS B 1 186 ? 20.703 -13.008 -17.484 1 98.06 186 LYS B O 1
ATOM 4179 N N . LEU B 1 187 ? 18.547 -13.078 -16.969 1 97.31 187 LEU B N 1
ATOM 4180 C CA . LEU B 1 187 ? 18.578 -11.852 -16.172 1 97.31 187 LEU B CA 1
ATOM 4181 C C . LEU B 1 187 ? 18.875 -12.156 -14.711 1 97.31 187 LEU B C 1
ATOM 4183 O O . LEU B 1 187 ? 19 -11.242 -13.891 1 97.31 187 LEU B O 1
ATOM 4187 N N . GLY B 1 188 ? 18.906 -13.375 -14.367 1 97.69 188 GLY B N 1
ATOM 4188 C CA . GLY B 1 188 ? 19.281 -13.789 -13.023 1 97.69 188 GLY B CA 1
ATOM 4189 C C . GLY B 1 188 ? 18.109 -13.797 -12.062 1 97.69 188 GLY B C 1
ATOM 4190 O O . GLY B 1 188 ? 18.297 -13.68 -10.844 1 97.69 188 GLY B O 1
ATOM 4191 N N . PHE B 1 189 ? 16.938 -13.836 -12.562 1 98.56 189 PHE B N 1
ATOM 4192 C CA . PHE B 1 189 ? 15.742 -13.828 -11.727 1 98.56 189 PHE B CA 1
ATOM 4193 C C . PHE B 1 189 ? 15.227 -15.25 -11.5 1 98.56 189 PHE B C 1
ATOM 4195 O O . PHE B 1 189 ? 15.648 -16.188 -12.188 1 98.56 189 PHE B O 1
ATOM 4202 N N . ASN B 1 190 ? 14.422 -15.445 -10.508 1 98.75 190 ASN B N 1
ATOM 4203 C CA . ASN B 1 190 ? 13.727 -16.703 -10.258 1 98.75 190 ASN B CA 1
ATOM 4204 C C . ASN B 1 190 ? 12.469 -16.828 -11.109 1 98.75 190 ASN B C 1
ATOM 4206 O O . ASN B 1 190 ? 12.109 -15.898 -11.828 1 98.75 190 ASN B O 1
ATOM 4210 N N . VAL B 1 191 ? 11.836 -18.031 -11.039 1 98.44 191 VAL B N 1
ATOM 4211 C CA . VAL B 1 191 ? 10.656 -18.266 -11.859 1 98.44 191 VAL B CA 1
ATOM 4212 C C . VAL B 1 191 ? 9.461 -18.578 -10.977 1 98.44 191 VAL B C 1
ATOM 4214 O O . VAL B 1 191 ? 9.562 -19.391 -10.055 1 98.44 191 VAL B O 1
ATOM 4217 N N . LEU B 1 192 ? 8.391 -17.891 -11.18 1 98.31 192 LEU B N 1
ATOM 4218 C CA . LEU B 1 192 ? 7.074 -18.234 -10.648 1 98.31 192 LEU B CA 1
ATOM 4219 C C . LEU B 1 192 ? 6.145 -18.703 -11.758 1 98.31 192 LEU B C 1
ATOM 4221 O O . LEU B 1 192 ? 5.871 -17.953 -12.695 1 98.31 192 LEU B O 1
ATOM 4225 N N . THR B 1 193 ? 5.641 -19.891 -11.711 1 95.38 193 THR B N 1
ATOM 4226 C CA . THR B 1 193 ? 4.707 -20.422 -12.695 1 95.38 193 THR B CA 1
ATOM 4227 C C . THR B 1 193 ? 3.568 -21.172 -12.016 1 95.38 193 THR B C 1
ATOM 4229 O O . THR B 1 193 ? 3.482 -21.203 -10.781 1 95.38 193 THR B O 1
ATOM 4232 N N . ALA B 1 194 ? 2.568 -21.594 -12.836 1 89.25 194 ALA B N 1
ATOM 4233 C CA . ALA B 1 194 ? 1.399 -22.281 -12.297 1 89.25 194 ALA B CA 1
ATOM 4234 C C . ALA B 1 194 ? 1.151 -23.594 -13.031 1 89.25 194 ALA B C 1
ATOM 4236 O O . ALA B 1 194 ? 1.36 -23.688 -14.242 1 89.25 194 ALA B O 1
ATOM 4237 N N . ASN B 1 195 ? 0.673 -24.531 -12.328 1 73.94 195 ASN B N 1
ATOM 4238 C CA . ASN B 1 195 ? 0.429 -25.844 -12.898 1 73.94 195 ASN B CA 1
ATOM 4239 C C . ASN B 1 195 ? -0.609 -25.797 -14.016 1 73.94 195 ASN B C 1
ATOM 4241 O O . ASN B 1 195 ? -0.424 -26.406 -15.07 1 73.94 195 ASN B O 1
ATOM 4245 N N . PHE B 1 196 ? -1.582 -25 -13.734 1 69 196 PHE B N 1
ATOM 4246 C CA . PHE B 1 196 ? -2.637 -24.922 -14.734 1 69 196 PHE B CA 1
ATOM 4247 C C . PHE B 1 196 ? -2.145 -24.203 -15.984 1 69 196 PHE B C 1
ATOM 4249 O O . PHE B 1 196 ? -2.596 -24.484 -17.094 1 69 196 PHE B O 1
ATOM 4256 N N . ALA B 1 197 ? -1.276 -23.391 -15.703 1 59.19 197 ALA B N 1
ATOM 4257 C CA . ALA B 1 197 ? -0.706 -22.641 -16.828 1 59.19 197 ALA B CA 1
ATOM 4258 C C . ALA B 1 197 ? 0.138 -23.547 -17.719 1 59.19 197 ALA B C 1
ATOM 4260 O O . ALA B 1 197 ? 0.294 -23.281 -18.906 1 59.19 197 ALA B O 1
ATOM 4261 N N . LEU B 1 198 ? 0.441 -24.594 -17.156 1 64.06 198 LEU B N 1
ATOM 4262 C CA . LEU B 1 198 ? 1.253 -25.578 -17.859 1 64.06 198 LEU B CA 1
ATOM 4263 C C . LEU B 1 198 ? 0.405 -26.766 -18.312 1 64.06 198 LEU B C 1
ATOM 4265 O O . LEU B 1 198 ? 0.94 -27.812 -18.688 1 64.06 198 LEU B O 1
ATOM 4269 N N . LYS B 1 199 ? -0.873 -26.562 -18.25 1 65.38 199 LYS B N 1
ATOM 4270 C CA . LYS B 1 199 ? -1.847 -27.578 -18.656 1 65.38 199 LYS B CA 1
ATOM 4271 C C . LYS B 1 199 ? -1.607 -28.891 -17.906 1 65.38 199 LYS B C 1
ATOM 4273 O O . LYS B 1 199 ? -1.792 -29.969 -18.469 1 65.38 199 LYS B O 1
ATOM 4278 N N . HIS B 1 200 ? -0.957 -28.734 -16.906 1 71.38 200 HIS B N 1
ATOM 4279 C CA . HIS B 1 200 ? -0.688 -29.875 -16.031 1 71.38 200 HIS B CA 1
ATOM 4280 C C . HIS B 1 200 ? 0.159 -30.922 -16.75 1 71.38 200 HIS B C 1
ATOM 4282 O O . HIS B 1 200 ? -0.053 -32.125 -16.562 1 71.38 200 HIS B O 1
ATOM 4288 N N . ASP B 1 201 ? 1.015 -30.391 -17.594 1 78.94 201 ASP B N 1
ATOM 4289 C CA . ASP B 1 201 ? 1.903 -31.25 -18.375 1 78.94 201 ASP B CA 1
ATOM 4290 C C . ASP B 1 201 ? 3.314 -31.25 -17.781 1 78.94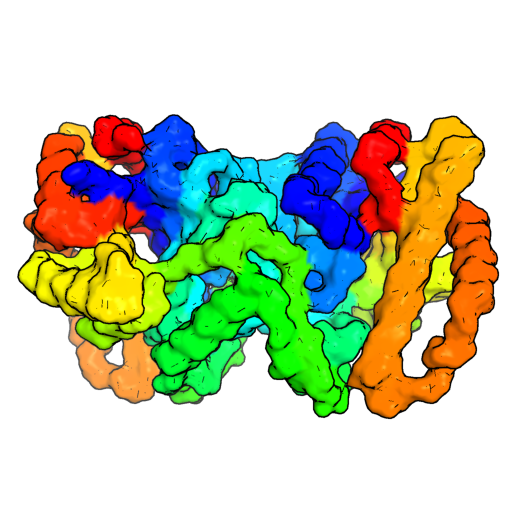 201 ASP B C 1
ATOM 4292 O O . ASP B 1 201 ? 4.086 -30.312 -18.016 1 78.94 201 ASP B O 1
ATOM 4296 N N . LEU B 1 202 ? 3.67 -32.406 -17.203 1 83.88 202 LEU B N 1
ATOM 4297 C CA . LEU B 1 202 ? 4.945 -32.5 -16.516 1 83.88 202 LEU B CA 1
ATOM 4298 C C . LEU B 1 202 ? 6.109 -32.406 -17.5 1 83.88 202 LEU B C 1
ATOM 4300 O O . LEU B 1 202 ? 7.137 -31.797 -17.188 1 83.88 202 LEU B O 1
ATOM 4304 N N . LYS B 1 203 ? 5.945 -33.031 -18.609 1 86.62 203 LYS B N 1
ATOM 4305 C CA . LYS B 1 203 ? 7.016 -33 -19.594 1 86.62 203 LYS B CA 1
ATOM 4306 C C . LYS B 1 203 ? 7.309 -31.594 -20.062 1 86.62 203 LYS B C 1
ATOM 4308 O O . LYS B 1 203 ? 8.469 -31.203 -20.188 1 86.62 203 LYS B O 1
ATOM 4313 N N . GLU B 1 204 ? 6.242 -30.906 -20.297 1 88 204 GLU B N 1
ATOM 4314 C CA . GLU B 1 204 ? 6.383 -29.516 -20.703 1 88 204 GLU B CA 1
ATOM 4315 C C . GLU B 1 204 ? 7.035 -28.672 -19.594 1 88 204 GLU B C 1
ATOM 4317 O O . GLU B 1 204 ? 7.887 -27.828 -19.875 1 88 204 GLU B O 1
ATOM 4322 N N . PHE B 1 205 ? 6.664 -28.922 -18.469 1 90.62 205 PHE B N 1
ATOM 4323 C CA . PHE B 1 205 ? 7.23 -28.203 -17.328 1 90.62 205 PHE B CA 1
ATOM 4324 C C . PHE B 1 205 ? 8.719 -28.5 -17.203 1 90.62 205 PHE B C 1
ATOM 4326 O O . PHE B 1 205 ? 9.523 -27.578 -17.047 1 90.62 205 PHE B O 1
ATOM 4333 N N . THR B 1 206 ? 9.062 -29.719 -17.266 1 91.12 206 THR B N 1
ATOM 4334 C CA . THR B 1 206 ? 10.453 -30.141 -17.094 1 91.12 206 THR B CA 1
ATOM 4335 C C . THR B 1 206 ? 11.336 -29.531 -18.188 1 91.12 206 THR B C 1
ATOM 4337 O O . THR B 1 206 ? 12.461 -29.109 -17.922 1 91.12 206 THR B O 1
ATOM 4340 N N . ARG B 1 207 ? 10.789 -29.516 -19.359 1 94.44 207 ARG B N 1
ATOM 4341 C CA . ARG B 1 207 ? 11.523 -28.922 -20.469 1 94.44 207 ARG B CA 1
ATOM 4342 C C . ARG B 1 207 ? 11.781 -27.438 -20.219 1 94.44 207 ARG B C 1
ATOM 4344 O O . ARG B 1 207 ? 12.906 -26.969 -20.391 1 94.44 207 ARG B O 1
ATOM 4351 N N . LYS B 1 208 ? 10.836 -26.734 -19.828 1 95.62 208 LYS B N 1
ATOM 4352 C CA . LYS B 1 208 ? 10.961 -25.312 -19.547 1 95.62 208 LYS B CA 1
ATOM 4353 C C . LYS B 1 208 ? 11.891 -25.062 -18.359 1 95.62 208 LYS B C 1
ATOM 4355 O O . LYS B 1 208 ? 12.672 -24.109 -18.375 1 95.62 208 LYS B O 1
ATOM 4360 N N . ALA B 1 209 ? 11.734 -25.922 -17.375 1 96.38 209 ALA B N 1
ATOM 4361 C CA . ALA B 1 209 ? 12.609 -25.812 -16.203 1 96.38 209 ALA B CA 1
ATOM 4362 C C . ALA B 1 209 ? 14.078 -25.953 -16.609 1 96.38 209 ALA B C 1
ATOM 4364 O O . ALA B 1 209 ? 14.938 -25.219 -16.094 1 96.38 209 ALA B O 1
ATOM 4365 N N . GLN B 1 210 ? 14.305 -26.844 -17.5 1 97.06 210 GLN B N 1
ATOM 4366 C CA . GLN B 1 210 ? 15.672 -27.047 -17.969 1 97.06 210 GLN B CA 1
ATOM 4367 C C . GLN B 1 210 ? 16.172 -25.828 -18.734 1 97.06 210 GLN B C 1
ATOM 4369 O O . GLN B 1 210 ? 17.344 -25.453 -18.625 1 97.06 210 GLN B O 1
ATOM 4374 N N . ILE B 1 211 ? 15.297 -25.234 -19.547 1 97.88 211 ILE B N 1
ATOM 4375 C CA . ILE B 1 211 ? 15.641 -24 -20.25 1 97.88 211 ILE B CA 1
ATOM 4376 C C . ILE B 1 211 ? 16.094 -22.938 -19.266 1 97.88 211 ILE B C 1
ATOM 4378 O O . ILE B 1 211 ? 17.141 -22.297 -19.453 1 97.88 211 ILE B O 1
ATOM 4382 N N . TYR B 1 212 ? 15.406 -22.781 -18.234 1 98.19 212 TYR B N 1
ATOM 4383 C CA . TYR B 1 212 ? 15.727 -21.812 -17.188 1 98.19 212 TYR B CA 1
ATOM 4384 C C . TYR B 1 212 ? 17.047 -22.172 -16.5 1 98.19 212 TYR B C 1
ATOM 4386 O O . TYR B 1 212 ? 17.922 -21.312 -16.344 1 98.19 212 TYR B O 1
ATOM 4394 N N . ARG B 1 213 ? 17.203 -23.438 -16.047 1 98.31 213 ARG B N 1
ATOM 4395 C CA . ARG B 1 213 ? 18.391 -23.891 -15.336 1 98.31 213 ARG B CA 1
ATOM 4396 C C . ARG B 1 213 ? 19.641 -23.688 -16.172 1 98.31 213 ARG B C 1
ATOM 4398 O O . ARG B 1 213 ? 20.656 -23.188 -15.672 1 98.31 213 ARG B O 1
ATOM 4405 N N . ASP B 1 214 ? 19.516 -24.016 -17.391 1 98.38 214 ASP B N 1
ATOM 4406 C CA . ASP B 1 214 ? 20.656 -23.844 -18.297 1 98.38 214 ASP B CA 1
ATOM 4407 C C . ASP B 1 214 ? 21 -22.359 -18.453 1 98.38 214 ASP B C 1
ATOM 4409 O O . ASP B 1 214 ? 22.172 -21.984 -18.422 1 98.38 214 ASP B O 1
ATOM 4413 N N . SER B 1 215 ? 19.984 -21.547 -18.625 1 98.5 215 SER B N 1
ATOM 4414 C CA . SER B 1 215 ? 20.188 -20.125 -18.859 1 98.5 215 SER B CA 1
ATOM 4415 C C . SER B 1 215 ? 20.812 -19.438 -17.656 1 98.5 215 SER B C 1
ATOM 4417 O O . SER B 1 215 ? 21.781 -18.703 -17.781 1 98.5 215 SER B O 1
ATOM 4419 N N . ILE B 1 216 ? 20.281 -19.703 -16.484 1 98.5 216 ILE B N 1
ATOM 4420 C CA . ILE B 1 216 ? 20.75 -19 -15.297 1 98.5 216 ILE B CA 1
ATOM 4421 C C . ILE B 1 216 ? 22.156 -19.484 -14.93 1 98.5 216 ILE B C 1
ATOM 4423 O O . ILE B 1 216 ? 22.984 -18.719 -14.453 1 98.5 216 ILE B O 1
ATOM 4427 N N . GLN B 1 217 ? 22.406 -20.766 -15.109 1 98.25 217 GLN B N 1
ATOM 4428 C CA . GLN B 1 217 ? 23.734 -21.297 -14.883 1 98.25 217 GLN B CA 1
ATOM 4429 C C . GLN B 1 217 ? 24.75 -20.656 -15.828 1 98.25 217 GLN B C 1
ATOM 4431 O O . GLN B 1 217 ? 25.844 -20.281 -15.406 1 98.25 217 GLN B O 1
ATOM 4436 N N . ALA B 1 218 ? 24.422 -20.594 -17 1 98.31 218 ALA B N 1
ATOM 4437 C CA . ALA B 1 218 ? 25.328 -20.062 -18.016 1 98.31 218 ALA B CA 1
ATOM 4438 C C . ALA B 1 218 ? 25.656 -18.594 -17.766 1 98.31 218 ALA B C 1
ATOM 4440 O O . ALA B 1 218 ? 26.781 -18.141 -18 1 98.31 218 ALA B O 1
ATOM 4441 N N . HIS B 1 219 ? 24.719 -17.828 -17.328 1 98.25 219 HIS B N 1
ATOM 4442 C CA . HIS B 1 219 ? 24.875 -16.391 -17.266 1 98.25 219 HIS B CA 1
ATOM 4443 C C . HIS B 1 219 ? 25.281 -15.945 -15.852 1 98.25 219 HIS B C 1
ATOM 4445 O O . HIS B 1 219 ? 25.922 -14.906 -15.688 1 98.25 219 HIS B O 1
ATOM 4451 N N . HIS B 1 220 ? 24.875 -16.719 -14.789 1 97.62 220 HIS B N 1
ATOM 4452 C CA . HIS B 1 220 ? 25.062 -16.219 -13.43 1 97.62 220 HIS B CA 1
ATOM 4453 C C . HIS B 1 220 ? 25.719 -17.266 -12.547 1 97.62 220 HIS B C 1
ATOM 4455 O O . HIS B 1 220 ? 26.016 -17 -11.375 1 97.62 220 HIS B O 1
ATOM 4461 N N . GLY B 1 221 ? 25.891 -18.453 -12.906 1 97.62 221 GLY B N 1
ATOM 4462 C CA . GLY B 1 221 ? 26.609 -19.484 -12.18 1 97.62 221 GLY B CA 1
ATOM 4463 C C . GLY B 1 221 ? 25.859 -20.016 -10.969 1 97.62 221 GLY B C 1
ATOM 4464 O O . GLY B 1 221 ? 26.469 -20.359 -9.961 1 97.62 221 GLY B O 1
ATOM 4465 N N . ARG B 1 222 ? 24.562 -19.938 -11.031 1 96.81 222 ARG B N 1
ATOM 4466 C CA . ARG B 1 222 ? 23.75 -20.453 -9.93 1 96.81 222 ARG B CA 1
ATOM 4467 C C . ARG B 1 222 ? 22.547 -21.234 -10.453 1 96.81 222 ARG B C 1
ATOM 4469 O O . ARG B 1 222 ? 22.25 -21.188 -11.641 1 96.81 222 ARG B O 1
ATOM 4476 N N . ARG B 1 223 ? 21.891 -21.953 -9.625 1 96.5 223 ARG B N 1
ATOM 4477 C CA . ARG B 1 223 ? 20.797 -22.859 -10.016 1 96.5 223 ARG B CA 1
ATOM 4478 C C . ARG B 1 223 ? 19.484 -22.094 -10.148 1 96.5 223 ARG B C 1
ATOM 4480 O O . ARG B 1 223 ? 18.625 -22.469 -10.961 1 96.5 223 ARG B O 1
ATOM 4487 N N . GLY B 1 224 ? 19.344 -20.969 -9.32 1 97.31 224 GLY B N 1
ATOM 4488 C CA . GLY B 1 224 ? 18.078 -20.234 -9.305 1 97.31 224 GLY B CA 1
ATOM 4489 C C . GLY B 1 224 ? 17 -20.938 -8.516 1 97.31 224 GLY B C 1
ATOM 4490 O O . GLY B 1 224 ? 17.266 -21.906 -7.793 1 97.31 224 GLY B O 1
ATOM 4491 N N . HIS B 1 225 ? 15.766 -20.406 -8.625 1 98.44 225 HIS B N 1
ATOM 4492 C CA . HIS B 1 225 ? 14.648 -20.875 -7.816 1 98.44 225 HIS B CA 1
ATOM 4493 C C . HIS B 1 225 ? 13.359 -20.938 -8.633 1 98.44 225 HIS B C 1
ATOM 4495 O O . HIS B 1 225 ? 12.961 -19.938 -9.234 1 98.44 225 HIS B O 1
ATOM 4501 N N . ILE B 1 226 ? 12.758 -22.125 -8.719 1 97.88 226 ILE B N 1
ATOM 4502 C CA . ILE B 1 226 ? 11.5 -22.297 -9.438 1 97.88 226 ILE B CA 1
ATOM 4503 C C . ILE B 1 226 ? 10.359 -22.516 -8.445 1 97.88 226 ILE B C 1
ATOM 4505 O O . ILE B 1 226 ? 10.391 -23.469 -7.664 1 97.88 226 ILE B O 1
ATOM 4509 N N . THR B 1 227 ? 9.398 -21.625 -8.43 1 98.06 227 THR B N 1
ATOM 4510 C CA . THR B 1 227 ? 8.195 -21.734 -7.621 1 98.06 227 THR B CA 1
ATOM 4511 C C . THR B 1 227 ? 7.004 -22.172 -8.477 1 98.06 227 THR B C 1
ATOM 4513 O O . THR B 1 227 ? 6.715 -21.547 -9.5 1 98.06 227 THR B O 1
ATOM 4516 N N . LEU B 1 228 ? 6.336 -23.25 -8.102 1 95.88 228 LEU B N 1
ATOM 4517 C CA . LEU B 1 228 ? 5.156 -23.75 -8.789 1 95.88 228 LEU B CA 1
ATOM 4518 C C . LEU B 1 228 ? 3.896 -23.5 -7.969 1 95.88 228 LEU B C 1
ATOM 4520 O O . LEU B 1 228 ? 3.752 -24.047 -6.871 1 95.88 228 LEU B O 1
ATOM 4524 N N . MET B 1 229 ? 3.072 -22.672 -8.469 1 94.75 229 MET B N 1
ATOM 4525 C CA . MET B 1 229 ? 1.762 -22.484 -7.844 1 94.75 229 MET B CA 1
ATOM 4526 C C . MET B 1 229 ? 0.856 -23.688 -8.141 1 94.75 229 MET B C 1
ATOM 4528 O O . MET B 1 229 ? 0.717 -24.094 -9.297 1 94.75 229 MET B O 1
ATOM 4532 N N . ALA B 1 230 ? 0.266 -24.234 -7.129 1 92.19 230 ALA B N 1
ATOM 4533 C CA . ALA B 1 230 ? -0.617 -25.391 -7.273 1 92.19 230 ALA B CA 1
ATOM 4534 C C . ALA B 1 230 ? -1.829 -25.281 -6.352 1 92.19 230 ALA B C 1
ATOM 4536 O O . ALA B 1 230 ? -1.698 -24.891 -5.191 1 92.19 230 ALA B O 1
ATOM 4537 N N . HIS B 1 231 ? -3.002 -25.578 -6.965 1 91.56 231 HIS B N 1
ATOM 4538 C CA . HIS B 1 231 ? -4.152 -25.734 -6.086 1 91.56 231 HIS B CA 1
ATOM 4539 C C . HIS B 1 231 ? -3.877 -26.75 -4.988 1 91.56 231 HIS B C 1
ATOM 4541 O O . HIS B 1 231 ? -3.355 -27.844 -5.266 1 91.56 231 HIS B O 1
ATOM 4547 N N . THR B 1 232 ? -4.242 -26.359 -3.715 1 94.94 232 THR B N 1
ATOM 4548 C CA . THR B 1 232 ? -3.822 -27.219 -2.619 1 94.94 232 THR B CA 1
ATOM 4549 C C . THR B 1 232 ? -4.969 -27.453 -1.643 1 94.94 232 THR B C 1
ATOM 4551 O O . THR B 1 232 ? -5.609 -26.5 -1.191 1 94.94 232 THR B O 1
ATOM 4554 N N . PHE B 1 233 ? -5.219 -28.703 -1.383 1 95.94 233 PHE B N 1
ATOM 4555 C CA . PHE B 1 233 ? -6.137 -29.141 -0.339 1 95.94 233 PHE B CA 1
ATOM 4556 C C . PHE B 1 233 ? -5.738 -30.516 0.177 1 95.94 233 PHE B C 1
ATOM 4558 O O . PHE B 1 233 ? -5.75 -31.5 -0.575 1 95.94 233 PHE B O 1
ATOM 4565 N N . VAL B 1 234 ? -5.391 -30.562 1.438 1 96.94 234 VAL B N 1
ATOM 4566 C CA . VAL B 1 234 ? -5.051 -31.828 2.082 1 96.94 234 VAL B CA 1
ATOM 4567 C C . VAL B 1 234 ? -6.242 -32.312 2.896 1 96.94 234 VAL B C 1
ATOM 4569 O O . VAL B 1 234 ? -6.484 -31.844 4.012 1 96.94 234 VAL B O 1
ATOM 4572 N N . GLY B 1 235 ? -6.914 -33.344 2.348 1 95.5 235 GLY B N 1
ATOM 4573 C CA . GLY B 1 235 ? -8.078 -33.906 3.01 1 95.5 235 GLY B CA 1
ATOM 4574 C C . GLY B 1 235 ? -7.758 -35.094 3.881 1 95.5 235 GLY B C 1
ATOM 4575 O O . GLY B 1 235 ? -6.656 -35.656 3.807 1 95.5 235 GLY B O 1
ATOM 4576 N N . GLU B 1 236 ? -8.734 -35.438 4.68 1 95 236 GLU B N 1
ATOM 4577 C CA . GLU B 1 236 ? -8.578 -36.594 5.574 1 95 236 GLU B CA 1
ATOM 4578 C C . GLU B 1 236 ? -8.641 -37.906 4.797 1 95 236 GLU B C 1
ATOM 4580 O O . GLU B 1 236 ? -7.973 -38.875 5.164 1 95 236 GLU B O 1
ATOM 4585 N N . ASN B 1 237 ? -9.523 -37.938 3.85 1 94.38 237 ASN B N 1
ATOM 4586 C CA . ASN B 1 237 ? -9.711 -39.125 3.008 1 94.38 237 ASN B CA 1
ATOM 4587 C C . ASN B 1 237 ? -10.266 -38.719 1.635 1 94.38 237 ASN B C 1
ATOM 4589 O O . ASN B 1 237 ? -10.57 -37.562 1.384 1 94.38 237 ASN B O 1
ATOM 4593 N N . ALA B 1 238 ? -10.312 -39.719 0.814 1 90.31 238 ALA B N 1
ATOM 4594 C CA . ALA B 1 238 ? -10.719 -39.531 -0.572 1 90.31 238 ALA B CA 1
ATOM 4595 C C . ALA B 1 238 ? -12.133 -38.938 -0.648 1 90.31 238 ALA B C 1
ATOM 4597 O O . ALA B 1 238 ? -12.422 -38.125 -1.525 1 90.31 238 ALA B O 1
ATOM 4598 N N . GLU B 1 239 ? -12.953 -39.312 0.242 1 93.75 239 GLU B N 1
ATOM 4599 C CA . GLU B 1 239 ? -14.336 -38.844 0.231 1 93.75 239 GLU B CA 1
ATOM 4600 C C . GLU B 1 239 ? -14.422 -37.375 0.558 1 93.75 239 GLU B C 1
ATOM 4602 O O . GLU B 1 239 ? -15.172 -36.625 -0.078 1 93.75 239 GLU B O 1
ATOM 4607 N N . GLU B 1 240 ? -13.695 -37 1.507 1 93.31 240 GLU B N 1
ATOM 4608 C CA . GLU B 1 240 ? -13.664 -35.562 1.877 1 93.31 240 GLU B CA 1
ATOM 4609 C C . GLU B 1 240 ? -13.125 -34.719 0.734 1 93.31 240 GLU B C 1
ATOM 4611 O O . GLU B 1 240 ? -13.648 -33.625 0.457 1 93.31 240 GLU B O 1
ATOM 4616 N N . ILE B 1 241 ? -12.109 -35.156 0.155 1 91.56 241 ILE B N 1
ATOM 4617 C CA . ILE B 1 241 ? -11.477 -34.438 -0.952 1 91.56 241 ILE B CA 1
ATOM 4618 C C . ILE B 1 241 ? -12.484 -34.281 -2.092 1 91.56 241 ILE B C 1
ATOM 4620 O O . ILE B 1 241 ? -12.625 -33.188 -2.643 1 91.56 241 ILE B O 1
ATOM 4624 N N . LYS B 1 242 ? -13.141 -35.344 -2.383 1 89.81 242 LYS B N 1
ATOM 4625 C CA . LYS B 1 242 ? -14.148 -35.344 -3.438 1 89.81 242 LYS B CA 1
ATOM 4626 C C . LYS B 1 242 ? -15.273 -34.375 -3.094 1 89.81 242 LYS B C 1
ATOM 4628 O O . LYS B 1 242 ? -15.75 -33.625 -3.955 1 89.81 242 LYS B O 1
ATOM 4633 N N . THR B 1 243 ? -15.648 -34.344 -1.87 1 93.12 243 THR B N 1
ATOM 4634 C CA . THR B 1 243 ? -16.812 -33.562 -1.444 1 93.12 243 THR B CA 1
ATOM 4635 C C . THR B 1 243 ? -16.469 -32.094 -1.312 1 93.12 243 THR B C 1
ATOM 4637 O O . THR B 1 243 ? -17.297 -31.219 -1.584 1 93.12 243 THR B O 1
ATOM 4640 N N . ILE B 1 244 ? -15.258 -31.828 -0.999 1 93.25 244 ILE B N 1
ATOM 4641 C CA . ILE B 1 244 ? -14.914 -30.453 -0.67 1 93.25 244 ILE B CA 1
ATOM 4642 C C . ILE B 1 244 ? -14.156 -29.812 -1.834 1 93.25 244 ILE B C 1
ATOM 4644 O O . ILE B 1 244 ? -14.547 -28.766 -2.344 1 93.25 244 ILE B O 1
ATOM 4648 N N . ALA B 1 245 ? -13.148 -30.422 -2.326 1 91 245 ALA B N 1
ATOM 4649 C CA . ALA B 1 245 ? -12.219 -29.812 -3.275 1 91 245 ALA B CA 1
ATOM 4650 C C . ALA B 1 245 ? -12.805 -29.797 -4.684 1 91 245 ALA B C 1
ATOM 4652 O O . ALA B 1 245 ? -12.602 -28.844 -5.434 1 91 245 ALA B O 1
ATOM 4653 N N . ARG B 1 246 ? -13.539 -30.797 -5.035 1 89.12 246 ARG B N 1
ATOM 4654 C CA . ARG B 1 246 ? -14.023 -30.906 -6.402 1 89.12 246 ARG B CA 1
ATOM 4655 C C . ARG B 1 246 ? -14.984 -29.781 -6.742 1 89.12 246 ARG B C 1
ATOM 4657 O O . ARG B 1 246 ? -14.82 -29.094 -7.758 1 89.12 246 ARG B O 1
ATOM 4664 N N . PRO B 1 247 ? -16.016 -29.609 -5.867 1 88.94 247 PRO B N 1
ATOM 4665 C CA . PRO B 1 247 ? -16.906 -28.5 -6.184 1 88.94 247 PRO B CA 1
ATOM 4666 C C . PRO B 1 247 ? -16.203 -27.141 -6.188 1 88.94 247 PRO B C 1
ATOM 4668 O O . PRO B 1 247 ? -16.531 -26.266 -6.984 1 88.94 247 PRO B O 1
ATOM 4671 N N . ALA B 1 248 ? -15.297 -27 -5.316 1 87.94 248 ALA B N 1
ATOM 4672 C CA . ALA B 1 248 ? -14.539 -25.75 -5.258 1 87.94 248 ALA B CA 1
ATOM 4673 C C . ALA B 1 248 ? -13.734 -25.531 -6.535 1 87.94 248 ALA B C 1
ATOM 4675 O O . ALA B 1 248 ? -13.719 -24.438 -7.09 1 87.94 248 ALA B O 1
ATOM 4676 N N . MET B 1 249 ? -13.133 -26.5 -7.02 1 86.88 249 MET B N 1
ATOM 4677 C CA . MET B 1 249 ? -12.336 -26.422 -8.242 1 86.88 249 MET B CA 1
ATOM 4678 C C . MET B 1 249 ? -13.227 -26.141 -9.453 1 86.88 249 MET B C 1
ATOM 4680 O O . MET B 1 249 ? -12.852 -25.359 -10.328 1 86.88 249 MET B O 1
ATOM 4684 N N . ALA B 1 250 ? -14.328 -26.766 -9.453 1 85.56 250 ALA B N 1
ATOM 4685 C CA . ALA B 1 250 ? -15.258 -26.531 -10.555 1 85.56 250 ALA B CA 1
ATOM 4686 C C . ALA B 1 250 ? -15.703 -25.078 -10.609 1 85.56 250 ALA B C 1
ATOM 4688 O O . ALA B 1 250 ? -15.766 -24.484 -11.68 1 85.56 250 ALA B O 1
ATOM 4689 N N . LYS B 1 251 ? -16 -24.609 -9.477 1 83.12 251 LYS B N 1
ATOM 4690 C CA . LYS B 1 251 ? -16.422 -23.219 -9.398 1 83.12 251 LYS B CA 1
ATOM 4691 C C . LYS B 1 251 ? -15.297 -22.281 -9.828 1 83.12 251 LYS B C 1
ATOM 4693 O O . LYS B 1 251 ? -15.531 -21.297 -10.531 1 83.12 251 LYS B O 1
ATOM 4698 N N . TYR B 1 252 ? -14.148 -22.562 -9.359 1 81.69 252 TYR B N 1
ATOM 4699 C CA . TYR B 1 252 ? -12.969 -21.797 -9.719 1 81.69 252 TYR B CA 1
ATOM 4700 C C . TYR B 1 252 ? -12.758 -21.781 -11.227 1 81.69 252 TYR B C 1
ATOM 4702 O O . TYR B 1 252 ? -12.5 -20.734 -11.82 1 81.69 252 TYR B O 1
ATOM 4710 N N . LEU B 1 253 ? -12.883 -22.906 -11.859 1 79.69 253 LEU B N 1
ATOM 4711 C CA . LEU B 1 253 ? -12.664 -23.031 -13.297 1 79.69 253 LEU B CA 1
ATOM 4712 C C . LEU B 1 253 ? -13.734 -22.281 -14.078 1 79.69 253 LEU B C 1
ATOM 4714 O O . LEU B 1 253 ? -13.445 -21.688 -15.125 1 79.69 253 LEU B O 1
ATOM 4718 N N . LYS B 1 254 ? -14.898 -22.281 -13.562 1 79.88 254 LYS B N 1
ATOM 4719 C CA . LYS B 1 254 ? -15.984 -21.547 -14.203 1 79.88 254 LYS B CA 1
ATOM 4720 C C . LYS B 1 254 ? -15.695 -20.047 -14.242 1 79.88 254 LYS B C 1
ATOM 4722 O O . LYS B 1 254 ? -15.898 -19.406 -15.273 1 79.88 254 LYS B O 1
ATOM 4727 N N . VAL B 1 255 ? -15.188 -19.625 -13.172 1 75.81 255 VAL B N 1
ATOM 4728 C CA . VAL B 1 255 ? -14.867 -18.203 -13.07 1 75.81 255 VAL B CA 1
ATOM 4729 C C . VAL B 1 255 ? -13.719 -17.875 -14.016 1 75.81 255 VAL B C 1
ATOM 4731 O O . VAL B 1 255 ? -13.742 -16.828 -14.688 1 75.81 255 VAL B O 1
ATOM 4734 N N . ASN B 1 256 ? -12.734 -18.672 -14.055 1 74.94 256 ASN B N 1
ATOM 4735 C CA . ASN B 1 256 ? -11.586 -18.469 -14.93 1 74.94 256 ASN B CA 1
ATOM 4736 C C . ASN B 1 256 ? -11.992 -18.422 -16.391 1 74.94 256 ASN B C 1
ATOM 4738 O O . ASN B 1 256 ? -11.469 -17.625 -17.172 1 74.94 256 ASN B O 1
ATOM 4742 N N . ILE B 1 257 ? -12.875 -19.266 -16.719 1 72.25 257 ILE B N 1
ATOM 4743 C CA . ILE B 1 257 ? -13.391 -19.281 -18.094 1 72.25 257 ILE B CA 1
ATOM 4744 C C . ILE B 1 257 ? -14.125 -17.969 -18.375 1 72.25 257 ILE B C 1
ATOM 4746 O O . ILE B 1 257 ? -13.984 -17.406 -19.469 1 72.25 257 ILE B O 1
ATOM 4750 N N . GLY B 1 258 ? -14.875 -17.531 -17.391 1 71.44 258 GLY B N 1
ATOM 4751 C CA . GLY B 1 258 ? -15.539 -16.25 -17.531 1 71.44 258 GLY B CA 1
ATOM 4752 C C . GLY B 1 258 ? -14.57 -15.102 -17.766 1 71.44 258 GLY B C 1
ATOM 4753 O O . GLY B 1 258 ? -14.836 -14.227 -18.594 1 71.44 258 GLY B O 1
ATOM 4754 N N . MET B 1 259 ? -13.516 -15.156 -17.109 1 72.31 259 MET B N 1
ATOM 4755 C CA . MET B 1 259 ? -12.5 -14.125 -17.266 1 72.31 259 MET B CA 1
ATOM 4756 C C . MET B 1 259 ? -11.906 -14.172 -18.672 1 72.31 259 MET B C 1
ATOM 4758 O O . MET B 1 259 ? -11.625 -13.125 -19.266 1 72.31 259 MET B O 1
ATOM 4762 N N . GLN B 1 260 ? -11.695 -15.328 -19.125 1 70.94 260 GLN B N 1
ATOM 4763 C CA . GLN B 1 260 ? -11.172 -15.492 -20.484 1 70.94 260 GLN B CA 1
ATOM 4764 C C . GLN B 1 260 ? -12.156 -14.945 -21.516 1 70.94 260 GLN B C 1
ATOM 4766 O O . GLN B 1 260 ? -11.742 -14.32 -22.5 1 70.94 260 GLN B O 1
ATOM 4771 N N . LYS B 1 261 ? -13.367 -15.172 -21.266 1 71.81 261 LYS B N 1
ATOM 4772 C CA . LYS B 1 261 ? -14.398 -14.625 -22.141 1 71.81 261 LYS B CA 1
ATOM 4773 C C . LYS B 1 261 ? -14.391 -13.102 -22.125 1 71.81 261 LYS B C 1
ATOM 4775 O O . LYS B 1 261 ? -14.453 -12.461 -23.172 1 71.81 261 LYS B O 1
ATOM 4780 N N . ASP B 1 262 ? -14.297 -12.57 -20.953 1 71.69 262 ASP B N 1
ATOM 4781 C CA . ASP B 1 262 ? -14.258 -11.125 -20.797 1 71.69 262 ASP B CA 1
ATOM 4782 C C . ASP B 1 262 ? -13.039 -10.531 -21.5 1 71.69 262 ASP B C 1
ATOM 4784 O O . ASP B 1 262 ? -13.125 -9.461 -22.109 1 71.69 262 ASP B O 1
ATOM 4788 N N . HIS B 1 263 ? -11.977 -11.164 -21.406 1 74.25 263 HIS B N 1
ATOM 4789 C CA . HIS B 1 263 ? -10.766 -10.742 -22.109 1 74.25 263 HIS B CA 1
ATOM 4790 C C . HIS B 1 263 ? -10.977 -10.711 -23.609 1 74.25 263 HIS B C 1
ATOM 4792 O O . HIS B 1 263 ? -10.578 -9.758 -24.281 1 74.25 263 HIS B O 1
ATOM 4798 N N . SER B 1 264 ? -11.602 -11.742 -24.047 1 66.44 264 SER B N 1
ATOM 4799 C CA . SER B 1 264 ? -11.852 -11.828 -25.484 1 66.44 264 SER B CA 1
ATOM 4800 C C . SER B 1 264 ? -12.766 -10.703 -25.953 1 66.44 264 SER B C 1
ATOM 4802 O O . SER B 1 264 ? -12.547 -10.125 -27.031 1 66.44 264 SER B O 1
ATOM 4804 N N . LEU B 1 265 ? -13.766 -10.391 -25.156 1 64.56 265 LEU B N 1
ATOM 4805 C CA . LEU B 1 265 ? -14.695 -9.32 -25.5 1 64.56 265 LEU B CA 1
ATOM 4806 C C . LEU B 1 265 ? -14.008 -7.961 -25.453 1 64.56 265 LEU B C 1
ATOM 4808 O O . LEU B 1 265 ? -14.352 -7.066 -26.234 1 64.56 265 LEU B O 1
ATOM 4812 N N . GLY B 1 266 ? -13.156 -7.934 -24.594 1 67.38 266 GLY B N 1
ATOM 4813 C CA . GLY B 1 266 ? -12.414 -6.688 -24.484 1 67.38 266 GLY B CA 1
ATOM 4814 C C . GLY B 1 266 ? -11.359 -6.535 -25.562 1 67.38 266 GLY B C 1
ATOM 4815 O O . GLY B 1 266 ? -10.875 -5.43 -25.812 1 67.38 266 GLY B O 1
ATOM 4816 N N . ALA B 1 267 ? -11.094 -7.828 -26.109 1 66.62 267 ALA B N 1
ATOM 4817 C CA . ALA B 1 267 ? -10.094 -7.82 -27.156 1 66.62 267 ALA B CA 1
ATOM 4818 C C . ALA B 1 267 ? -10.734 -7.613 -28.531 1 66.62 267 ALA B C 1
ATOM 4820 O O . ALA B 1 267 ? -11.898 -7.961 -28.734 1 66.62 267 ALA B O 1
ATOM 4821 N N . LYS B 1 268 ? -10.453 -6.84 -29.375 1 61.09 268 LYS B N 1
ATOM 4822 C CA . LYS B 1 268 ? -11.023 -6.59 -30.688 1 61.09 268 LYS B CA 1
ATOM 4823 C C . LYS B 1 268 ? -11.273 -7.895 -31.438 1 61.09 268 LYS B C 1
ATOM 4825 O O . LYS B 1 268 ? -12.18 -7.973 -32.281 1 61.09 268 LYS B O 1
ATOM 4830 N N . GLN B 1 269 ? -10.672 -9.086 -31.219 1 53.47 269 GLN B N 1
ATOM 4831 C CA . GLN B 1 269 ? -10.797 -10.273 -32.062 1 53.47 269 GLN B CA 1
ATOM 4832 C C . GLN B 1 269 ? -11.672 -11.328 -31.391 1 53.47 269 GLN B C 1
ATOM 4834 O O . GLN B 1 269 ? -11.219 -12.062 -30.516 1 53.47 269 GLN B O 1
ATOM 4839 N N . SER B 1 270 ? -12.914 -11.109 -31.297 1 47.94 270 SER B N 1
ATOM 4840 C CA . SER B 1 270 ? -13.938 -11.82 -30.516 1 47.94 270 SER B CA 1
ATOM 4841 C C . SER B 1 270 ? -14.18 -13.211 -31.094 1 47.94 270 SER B C 1
ATOM 4843 O O . SER B 1 270 ? -15.172 -13.867 -30.734 1 47.94 270 SER B O 1
ATOM 4845 N N . LYS B 1 271 ? -13.656 -13.844 -32.156 1 47.88 271 LYS B N 1
ATOM 4846 C CA . LYS B 1 271 ? -14.438 -14.844 -32.875 1 47.88 271 LYS B CA 1
ATOM 4847 C C . LYS B 1 271 ? -14.617 -16.109 -32.031 1 47.88 271 LYS B C 1
ATOM 4849 O O . LYS B 1 271 ? -15.461 -16.953 -32.344 1 47.88 271 LYS B O 1
ATOM 4854 N N . GLY B 1 272 ? -13.805 -16.5 -31.062 1 45.66 272 GLY B N 1
ATOM 4855 C CA . GLY B 1 272 ? -13.82 -17.938 -30.859 1 45.66 272 GLY B CA 1
ATOM 4856 C C . GLY B 1 272 ? -14.531 -18.359 -29.594 1 45.66 272 GLY B C 1
ATOM 4857 O O . GLY B 1 272 ? -15.078 -19.453 -29.516 1 45.66 272 GLY B O 1
ATOM 4858 N N . PHE B 1 273 ? -14.453 -17.891 -28.328 1 51.19 273 PHE B N 1
ATOM 4859 C CA . PHE B 1 273 ? -14.906 -18.5 -27.078 1 51.19 273 PHE B CA 1
ATOM 4860 C C . PHE B 1 273 ? -16.375 -18.203 -26.828 1 51.19 273 PHE B C 1
ATOM 4862 O O . PHE B 1 273 ? -17 -18.797 -25.953 1 51.19 273 PHE B O 1
ATOM 4869 N N . SER B 1 274 ? -16.969 -17.391 -27.562 1 52.28 274 SER B N 1
ATOM 4870 C CA . SER B 1 274 ? -18.312 -16.891 -27.312 1 52.28 274 SER B CA 1
ATOM 4871 C C . SER B 1 274 ? -19.359 -17.969 -27.578 1 52.28 274 SER B C 1
ATOM 4873 O O . SER B 1 274 ? -20.516 -17.844 -27.156 1 52.28 274 SER B O 1
ATOM 4875 N N . GLN B 1 275 ? -18.922 -19.094 -28.141 1 56.84 275 GLN B N 1
ATOM 4876 C CA . GLN B 1 275 ? -20.016 -19.906 -28.656 1 56.84 275 GLN B CA 1
ATOM 4877 C C . GLN B 1 275 ? -20.203 -21.172 -27.812 1 56.84 275 GLN B C 1
ATOM 4879 O O . GLN B 1 275 ? -20.984 -22.062 -28.188 1 56.84 275 GLN B O 1
ATOM 4884 N N . ILE B 1 276 ? -19.578 -21.234 -26.688 1 61.06 276 ILE B N 1
ATOM 4885 C CA . ILE B 1 276 ? -19.734 -22.5 -25.984 1 61.06 276 ILE B CA 1
ATOM 4886 C C . ILE B 1 276 ? -21 -22.438 -25.109 1 61.06 276 ILE B C 1
ATOM 4888 O O . ILE B 1 276 ? -21.172 -21.5 -24.328 1 61.06 276 ILE B O 1
ATOM 4892 N N . SER B 1 277 ? -21.969 -23.375 -25.281 1 67.31 277 SER B N 1
ATOM 4893 C CA . SER B 1 277 ? -23.203 -23.484 -24.484 1 67.31 277 SER B CA 1
ATOM 4894 C C . SER B 1 277 ? -22.875 -23.719 -23 1 67.31 277 SER B C 1
ATOM 4896 O O . SER B 1 277 ? -21.781 -24.156 -22.672 1 67.31 277 SER B O 1
ATOM 4898 N N . GLU B 1 278 ? -23.797 -23.375 -22.125 1 71.5 278 GLU B N 1
ATOM 4899 C CA . GLU B 1 278 ? -23.656 -23.578 -20.688 1 71.5 278 GLU B CA 1
ATOM 4900 C C . GLU B 1 278 ? -23.406 -25.047 -20.359 1 71.5 278 GLU B C 1
ATOM 4902 O O . GLU B 1 278 ? -22.594 -25.359 -19.484 1 71.5 278 GLU B O 1
ATOM 4907 N N . ARG B 1 279 ? -24.109 -25.922 -21.125 1 75.56 279 ARG B N 1
ATOM 4908 C CA . ARG B 1 279 ? -23.969 -27.359 -20.875 1 75.56 279 ARG B CA 1
ATOM 4909 C C . ARG B 1 279 ? -22.578 -27.844 -21.281 1 75.56 279 ARG B C 1
ATOM 4911 O O . ARG B 1 279 ? -21.953 -28.641 -20.578 1 75.56 279 ARG B O 1
ATOM 4918 N N . GLU B 1 280 ? -22.156 -27.422 -22.391 1 74.62 280 GLU B N 1
ATOM 4919 C CA . GLU B 1 280 ? -20.828 -27.781 -22.859 1 74.62 280 GLU B CA 1
ATOM 4920 C C . GLU B 1 280 ? -19.75 -27.234 -21.922 1 74.62 280 GLU B C 1
ATOM 4922 O O . GLU B 1 280 ? -18.766 -27.922 -21.656 1 74.62 280 GLU B O 1
ATOM 4927 N N . SER B 1 281 ? -20.047 -26.141 -21.453 1 77.44 281 SER B N 1
ATOM 4928 C CA . SER B 1 281 ? -19.109 -25.531 -20.516 1 77.44 281 SER B CA 1
ATOM 4929 C C . SER B 1 281 ? -18.984 -26.375 -19.234 1 77.44 281 SER B C 1
ATOM 4931 O O . SER B 1 281 ? -17.891 -26.578 -18.734 1 77.44 281 SER B O 1
ATOM 4933 N N . GLU B 1 282 ? -20.109 -26.844 -18.875 1 81.31 282 GLU B N 1
ATOM 4934 C CA . GLU B 1 282 ? -20.125 -27.656 -17.641 1 81.31 282 GLU B CA 1
ATOM 4935 C C . GLU B 1 282 ? -19.359 -28.953 -17.828 1 81.31 282 GLU B C 1
ATOM 4937 O O . GLU B 1 282 ? -18.641 -29.391 -16.938 1 81.31 282 GLU B O 1
ATOM 4942 N N . ILE B 1 283 ? -19.562 -29.578 -18.922 1 80.19 283 ILE B N 1
ATOM 4943 C CA . ILE B 1 283 ? -18.891 -30.828 -19.219 1 80.19 283 ILE B CA 1
ATOM 4944 C C . ILE B 1 283 ? -17.375 -30.594 -19.297 1 80.19 283 ILE B C 1
ATOM 4946 O O . ILE B 1 283 ? -16.594 -31.344 -18.719 1 80.19 283 ILE B O 1
ATOM 4950 N N . MET B 1 284 ? -17 -29.578 -19.891 1 79.75 284 MET B N 1
ATOM 4951 C CA . MET B 1 284 ? -15.594 -29.234 -20.031 1 79.75 284 MET B CA 1
ATOM 4952 C C . MET B 1 284 ? -14.961 -28.969 -18.672 1 79.75 284 MET B C 1
ATOM 4954 O O . MET B 1 284 ? -13.836 -29.406 -18.406 1 79.75 284 MET B O 1
ATOM 4958 N N . ILE B 1 285 ? -15.734 -28.328 -17.875 1 84.62 285 ILE B N 1
ATOM 4959 C CA . ILE B 1 285 ? -15.25 -28 -16.547 1 84.62 285 ILE B CA 1
ATOM 4960 C C . ILE B 1 285 ? -15.055 -29.281 -15.734 1 84.62 285 ILE B C 1
ATOM 4962 O O . ILE B 1 285 ? -14.031 -29.453 -15.07 1 84.62 285 ILE B O 1
ATOM 4966 N N . ASN B 1 286 ? -15.984 -30.188 -15.891 1 83.56 286 ASN B N 1
ATOM 4967 C CA . ASN B 1 286 ? -15.906 -31.422 -15.125 1 83.56 286 ASN B CA 1
ATOM 4968 C C . ASN B 1 286 ? -14.711 -32.281 -15.562 1 83.56 286 ASN B C 1
ATOM 4970 O O . ASN B 1 286 ? -14.047 -32.906 -14.734 1 83.56 286 ASN B O 1
ATOM 4974 N N . ILE B 1 287 ? -14.469 -32.25 -16.75 1 81.19 287 ILE B N 1
ATOM 4975 C CA . ILE B 1 287 ? -13.328 -33 -17.281 1 81.19 287 ILE B CA 1
ATOM 4976 C C . ILE B 1 287 ? -12.031 -32.375 -16.781 1 81.19 287 ILE B C 1
ATOM 4978 O O . ILE B 1 287 ? -11.125 -33.062 -16.328 1 81.19 287 ILE B O 1
ATOM 4982 N N . GLN B 1 288 ? -12.031 -31.141 -16.844 1 80 288 GLN B N 1
ATOM 4983 C CA . GLN B 1 288 ? -10.828 -30.422 -16.422 1 80 288 GLN B CA 1
ATOM 4984 C C . GLN B 1 288 ? -10.57 -30.609 -14.938 1 80 288 GLN B C 1
ATOM 4986 O O . GLN B 1 288 ? -9.422 -30.781 -14.516 1 80 288 GLN B O 1
ATOM 4991 N N . VAL B 1 289 ? -11.609 -30.594 -14.211 1 83.5 289 VAL B N 1
ATOM 4992 C CA . VAL B 1 289 ? -11.484 -30.797 -12.773 1 83.5 289 VAL B CA 1
ATOM 4993 C C . VAL B 1 289 ? -10.891 -32.188 -12.492 1 83.5 289 VAL B C 1
ATOM 4995 O O . VAL B 1 289 ? -9.992 -32.312 -11.664 1 83.5 289 VAL B O 1
ATOM 4998 N N . ASN B 1 290 ? -11.398 -33.094 -13.18 1 81.62 290 ASN B N 1
ATOM 4999 C CA . ASN B 1 290 ? -10.914 -34.438 -13 1 81.62 290 ASN B CA 1
ATOM 5000 C C . ASN B 1 290 ? -9.438 -34.562 -13.383 1 81.62 290 ASN B C 1
ATOM 5002 O O . ASN B 1 290 ? -8.664 -35.219 -12.68 1 81.62 290 ASN B O 1
ATOM 5006 N N . ASN B 1 291 ? -9.133 -33.938 -14.398 1 76.88 291 ASN B N 1
ATOM 5007 C CA . ASN B 1 291 ? -7.742 -33.969 -14.844 1 76.88 291 ASN B CA 1
ATOM 5008 C C . ASN B 1 291 ? -6.828 -33.25 -13.852 1 76.88 291 ASN B C 1
ATOM 5010 O O . ASN B 1 291 ? -5.738 -33.75 -13.547 1 76.88 291 ASN B O 1
ATOM 5014 N N . ASP B 1 292 ? -7.344 -32.219 -13.367 1 76.81 292 ASP B N 1
ATOM 5015 C CA . ASP B 1 292 ? -6.539 -31.438 -12.445 1 76.81 292 ASP B CA 1
ATOM 5016 C C . ASP B 1 292 ? -6.32 -32.156 -11.125 1 76.81 292 ASP B C 1
ATOM 5018 O O . ASP B 1 292 ? -5.223 -32.125 -10.57 1 76.81 292 ASP B O 1
ATOM 5022 N N . LEU B 1 293 ? -7.344 -32.812 -10.719 1 78.69 293 LEU B N 1
ATOM 5023 C CA . LEU B 1 293 ? -7.277 -33.531 -9.445 1 78.69 293 LEU B CA 1
ATOM 5024 C C . LEU B 1 293 ? -6.344 -34.75 -9.539 1 78.69 293 LEU B C 1
ATOM 5026 O O . LEU B 1 293 ? -5.746 -35.156 -8.539 1 78.69 293 LEU B O 1
ATOM 5030 N N . HIS B 1 294 ? -6.148 -35.219 -10.734 1 79.06 294 HIS B N 1
ATOM 5031 C CA . HIS B 1 294 ? -5.371 -36.438 -10.891 1 79.06 294 HIS B CA 1
ATOM 5032 C C . HIS B 1 294 ? -4.008 -36.156 -11.508 1 79.06 294 HIS B C 1
ATOM 5034 O O . HIS B 1 294 ? -3.199 -37.062 -11.695 1 79.06 294 HIS B O 1
ATOM 5040 N N . SER B 1 295 ? -3.816 -34.906 -11.797 1 78 295 SER B N 1
ATOM 5041 C CA . SER B 1 295 ? -2.531 -34.5 -12.367 1 78 295 SER B CA 1
ATOM 5042 C C . SER B 1 295 ? -1.395 -34.719 -11.375 1 78 295 SER B C 1
ATOM 5044 O O . SER B 1 295 ? -1.59 -34.625 -10.164 1 78 295 SER B O 1
ATOM 5046 N N . GLU B 1 296 ? -0.225 -35.031 -11.93 1 76.69 296 GLU B N 1
ATOM 5047 C CA . GLU B 1 296 ? 0.984 -35.156 -11.125 1 76.69 296 GLU B CA 1
ATOM 5048 C C . GLU B 1 296 ? 1.392 -33.812 -10.531 1 76.69 296 GLU B C 1
ATOM 5050 O O . GLU B 1 296 ? 2.188 -33.75 -9.586 1 76.69 296 GLU B O 1
ATOM 5055 N N . LEU B 1 297 ? 0.775 -32.844 -11.117 1 76.19 297 LEU B N 1
ATOM 5056 C CA . LEU B 1 297 ? 1.128 -31.5 -10.656 1 76.19 297 LEU B CA 1
ATOM 5057 C C . LEU B 1 297 ? 0.128 -31.016 -9.617 1 76.19 297 LEU B C 1
ATOM 5059 O O . LEU B 1 297 ? 0.286 -29.922 -9.07 1 76.19 297 LEU B O 1
ATOM 5063 N N . SER B 1 298 ? -0.785 -31.938 -9.359 1 79.5 298 SER B N 1
ATOM 5064 C CA . SER B 1 298 ? -1.81 -31.562 -8.391 1 79.5 298 SER B CA 1
ATOM 5065 C C . SER B 1 298 ? -1.281 -31.656 -6.961 1 79.5 298 SER B C 1
ATOM 5067 O O . SER B 1 298 ? -0.441 -32.5 -6.66 1 79.5 298 SER B O 1
ATOM 5069 N N . PHE B 1 299 ? -1.691 -30.781 -6.109 1 91.06 299 PHE B N 1
ATOM 5070 C CA . PHE B 1 299 ? -1.354 -30.844 -4.691 1 91.06 299 PHE B CA 1
ATOM 5071 C C . PHE B 1 299 ? -2.613 -30.906 -3.836 1 91.06 299 PHE B C 1
ATOM 5073 O O . PHE B 1 299 ? -2.736 -30.188 -2.842 1 91.06 299 PHE B O 1
ATOM 5080 N N . ILE B 1 300 ? -3.631 -31.641 -4.383 1 93.31 300 ILE B N 1
ATOM 5081 C CA . ILE B 1 300 ? -4.883 -31.969 -3.709 1 93.31 300 ILE B CA 1
ATOM 5082 C C . ILE B 1 300 ? -4.938 -33.469 -3.416 1 93.31 300 ILE B C 1
ATOM 5084 O O . ILE B 1 300 ? -4.828 -34.281 -4.328 1 93.31 300 ILE B O 1
ATOM 5088 N N . GLY B 1 301 ? -5.059 -33.844 -2.203 1 94 301 GLY B N 1
ATOM 5089 C CA . GLY B 1 301 ? -5.062 -35.25 -1.827 1 94 301 GLY B CA 1
ATOM 5090 C C . GLY B 1 301 ? -4.895 -35.469 -0.335 1 94 301 GLY B C 1
ATOM 5091 O O . GLY B 1 301 ? -4.988 -34.531 0.45 1 94 301 GLY B O 1
ATOM 5092 N N . THR B 1 302 ? -4.715 -36.719 -0.013 1 94.44 302 THR B N 1
ATOM 5093 C CA . THR B 1 302 ? -4.391 -37.062 1.372 1 94.44 302 THR B CA 1
ATOM 5094 C C . THR B 1 302 ? -2.971 -36.594 1.713 1 94.44 302 THR B C 1
ATOM 5096 O O . THR B 1 302 ? -2.197 -36.25 0.824 1 94.44 302 THR B O 1
ATOM 5099 N N . LEU B 1 303 ? -2.684 -36.625 2.984 1 95.94 303 LEU B N 1
ATOM 5100 C CA . LEU B 1 303 ? -1.355 -36.219 3.43 1 95.94 303 LEU B CA 1
ATOM 5101 C C . LEU B 1 303 ? -0.274 -37.062 2.76 1 95.94 303 LEU B C 1
ATOM 5103 O O . LEU B 1 303 ? 0.735 -36.531 2.295 1 95.94 303 LEU B O 1
ATOM 5107 N N . ASP B 1 304 ? -0.496 -38.344 2.705 1 94.94 304 ASP B N 1
ATOM 5108 C CA . ASP B 1 304 ? 0.474 -39.25 2.09 1 94.94 304 ASP B CA 1
ATOM 5109 C C . ASP B 1 304 ? 0.654 -38.938 0.606 1 94.94 304 ASP B C 1
ATOM 5111 O O . ASP B 1 304 ? 1.776 -38.938 0.096 1 94.94 304 ASP B O 1
ATOM 5115 N N . GLN B 1 305 ? -0.397 -38.719 -0.039 1 92.81 305 GLN B N 1
ATOM 5116 C CA . GLN B 1 305 ? -0.347 -38.375 -1.458 1 92.81 305 GLN B CA 1
ATOM 5117 C C . GLN B 1 305 ? 0.409 -37.062 -1.69 1 92.81 305 GLN B C 1
ATOM 5119 O O . GLN B 1 305 ? 1.237 -36.969 -2.6 1 92.81 305 GLN B O 1
ATOM 5124 N N . CYS B 1 306 ? 0.105 -36.062 -0.914 1 94.56 306 CYS B N 1
ATOM 5125 C CA . CYS B 1 306 ? 0.753 -34.781 -1.062 1 94.56 306 CYS B CA 1
ATOM 5126 C C . CYS B 1 306 ? 2.24 -34.875 -0.74 1 94.56 306 CYS B C 1
ATOM 5128 O O . CYS B 1 306 ? 3.059 -34.188 -1.368 1 94.56 306 CYS B O 1
ATOM 5130 N N . ALA B 1 307 ? 2.582 -35.656 0.229 1 94.88 307 ALA B N 1
ATOM 5131 C CA . ALA B 1 307 ? 3.992 -35.875 0.542 1 94.88 307 ALA B CA 1
ATOM 5132 C C . ALA B 1 307 ? 4.734 -36.5 -0.651 1 94.88 307 ALA B C 1
ATOM 5134 O O . ALA B 1 307 ? 5.84 -36.062 -0.98 1 94.88 307 ALA B O 1
ATOM 5135 N N . HIS B 1 308 ? 4.102 -37.469 -1.215 1 93.12 308 HIS B N 1
ATOM 5136 C CA . HIS B 1 308 ? 4.68 -38.094 -2.398 1 93.12 308 HIS B CA 1
ATOM 5137 C C . HIS B 1 308 ? 4.809 -37.094 -3.543 1 93.12 308 HIS B C 1
ATOM 5139 O O . HIS B 1 308 ? 5.82 -37.062 -4.246 1 93.12 308 HIS B O 1
ATOM 5145 N N . GLN B 1 309 ? 3.77 -36.344 -3.721 1 91.94 309 GLN B N 1
ATOM 5146 C CA . GLN B 1 309 ? 3.773 -35.344 -4.781 1 91.94 309 GLN B CA 1
ATOM 5147 C C . GLN B 1 309 ? 4.863 -34.281 -4.551 1 91.94 309 GLN B C 1
ATOM 5149 O O . GLN B 1 309 ? 5.5 -33.844 -5.5 1 91.94 309 GLN B O 1
ATOM 5154 N N . ALA B 1 310 ? 5.016 -33.875 -3.361 1 93.81 310 ALA B N 1
ATOM 5155 C CA . ALA B 1 310 ? 6.055 -32.906 -3.035 1 93.81 310 ALA B CA 1
ATOM 5156 C C . ALA B 1 310 ? 7.438 -33.438 -3.414 1 93.81 310 ALA B C 1
ATOM 5158 O O . ALA B 1 310 ? 8.242 -32.688 -4.008 1 93.81 310 ALA B O 1
ATOM 5159 N N . GLU B 1 311 ? 7.707 -34.656 -3.064 1 93 311 GLU B N 1
ATOM 5160 C CA . GLU B 1 311 ? 8.977 -35.281 -3.416 1 93 311 GLU B CA 1
ATOM 5161 C C . GLU B 1 311 ? 9.141 -35.375 -4.93 1 93 311 GLU B C 1
ATOM 5163 O O . GLU B 1 311 ? 10.219 -35.094 -5.461 1 93 311 GLU B O 1
ATOM 5168 N N . PHE B 1 312 ? 8.062 -35.781 -5.527 1 91.62 312 PHE B N 1
ATOM 5169 C CA . PHE B 1 312 ? 8.07 -35.938 -6.977 1 91.62 312 PHE B CA 1
ATOM 5170 C C . PHE B 1 312 ? 8.352 -34.625 -7.668 1 91.62 312 PHE B C 1
ATOM 5172 O O . PHE B 1 312 ? 9.18 -34.562 -8.578 1 91.62 312 PHE B O 1
ATOM 5179 N N . LEU B 1 313 ? 7.703 -33.594 -7.234 1 91.75 313 LEU B N 1
ATOM 5180 C CA . LEU B 1 313 ? 7.879 -32.25 -7.812 1 91.75 313 LEU B CA 1
ATOM 5181 C C . LEU B 1 313 ? 9.297 -31.734 -7.57 1 91.75 313 LEU B C 1
ATOM 5183 O O . LEU B 1 313 ? 9.883 -31.094 -8.445 1 91.75 313 LEU B O 1
ATOM 5187 N N . SER B 1 314 ? 9.766 -32 -6.441 1 93 314 SER B N 1
ATOM 5188 C CA . SER B 1 314 ? 11.141 -31.609 -6.133 1 93 314 SER B CA 1
ATOM 5189 C C . SER B 1 314 ? 12.125 -32.281 -7.082 1 93 314 SER B C 1
ATOM 5191 O O . SER B 1 314 ? 13.078 -31.656 -7.539 1 93 314 SER B O 1
ATOM 5193 N N . GLU B 1 315 ? 11.891 -33.531 -7.367 1 93.06 315 GLU B N 1
ATOM 5194 C CA . GLU B 1 315 ? 12.742 -34.281 -8.281 1 93.06 315 GLU B CA 1
ATOM 5195 C C . GLU B 1 315 ? 12.641 -33.75 -9.703 1 93.06 315 GLU B C 1
ATOM 5197 O O . GLU B 1 315 ? 13.523 -34 -10.531 1 93.06 315 GLU B O 1
ATOM 5202 N N . HIS B 1 316 ? 11.57 -33.062 -9.898 1 91.62 316 HIS B N 1
ATOM 5203 C CA . HIS B 1 316 ? 11.352 -32.5 -11.227 1 91.62 316 HIS B CA 1
ATOM 5204 C C . HIS B 1 316 ? 11.523 -30.969 -11.219 1 91.62 316 HIS B C 1
ATOM 5206 O O . HIS B 1 316 ? 10.711 -30.25 -11.797 1 91.62 316 HIS B O 1
ATOM 5212 N N . GLU B 1 317 ? 12.438 -30.5 -10.445 1 93.69 317 GLU B N 1
ATOM 5213 C CA . GLU B 1 317 ? 13.039 -29.172 -10.562 1 93.69 317 GLU B CA 1
ATOM 5214 C C . GLU B 1 317 ? 12.227 -28.125 -9.805 1 93.69 317 GLU B C 1
ATOM 5216 O O . GLU B 1 317 ? 12.539 -26.938 -9.844 1 93.69 317 GLU B O 1
ATOM 5221 N N . VAL B 1 318 ? 11.18 -28.516 -9.094 1 95.19 318 VAL B N 1
ATOM 5222 C CA . VAL B 1 318 ? 10.422 -27.562 -8.297 1 95.19 318 VAL B CA 1
ATOM 5223 C C . VAL B 1 318 ? 11.133 -27.297 -6.969 1 95.19 318 VAL B C 1
ATOM 5225 O O . VAL B 1 318 ? 11.391 -28.234 -6.211 1 95.19 318 VAL B O 1
ATOM 5228 N N . ASP B 1 319 ? 11.445 -26.047 -6.723 1 97.44 319 ASP B N 1
ATOM 5229 C CA . ASP B 1 319 ? 12.125 -25.688 -5.48 1 97.44 319 ASP B CA 1
ATOM 5230 C C . ASP B 1 319 ? 11.117 -25.312 -4.395 1 97.44 319 ASP B C 1
ATOM 5232 O O . ASP B 1 319 ? 11.414 -25.406 -3.203 1 97.44 319 ASP B O 1
ATOM 5236 N N . GLU B 1 320 ? 9.961 -24.828 -4.805 1 97.56 320 GLU B N 1
ATOM 5237 C CA . GLU B 1 320 ? 8.93 -24.312 -3.91 1 97.56 320 GLU B CA 1
ATOM 5238 C C . GLU B 1 320 ? 7.531 -24.562 -4.469 1 97.56 320 GLU B C 1
ATOM 5240 O O . GLU B 1 320 ? 7.27 -24.281 -5.641 1 97.56 320 GLU B O 1
ATOM 5245 N N . ILE B 1 321 ? 6.707 -25.172 -3.654 1 96.81 321 ILE B N 1
ATOM 5246 C CA . ILE B 1 321 ? 5.289 -25.297 -3.977 1 96.81 321 ILE B CA 1
ATOM 5247 C C . ILE B 1 321 ? 4.512 -24.156 -3.316 1 96.81 321 ILE B C 1
ATOM 5249 O O . ILE B 1 321 ? 4.434 -24.078 -2.088 1 96.81 321 ILE B O 1
ATOM 5253 N N . ALA B 1 322 ? 4.039 -23.25 -4.105 1 97.44 322 ALA B N 1
ATOM 5254 C CA . ALA B 1 322 ? 3.162 -22.188 -3.629 1 97.44 322 ALA B CA 1
ATOM 5255 C C . ALA B 1 322 ? 1.706 -22.641 -3.609 1 97.44 322 ALA B C 1
ATOM 5257 O O . ALA B 1 322 ? 1.057 -22.719 -4.656 1 97.44 322 ALA B O 1
ATOM 5258 N N . CYS B 1 323 ? 1.178 -22.875 -2.469 1 96.81 323 CYS B N 1
ATOM 5259 C CA . CYS B 1 323 ? -0.113 -23.531 -2.273 1 96.81 323 CYS B CA 1
ATOM 5260 C C . CYS B 1 323 ? -1.255 -22.531 -2.412 1 96.81 323 CYS B C 1
ATOM 5262 O O . CYS B 1 323 ? -1.511 -21.734 -1.5 1 96.81 323 CYS B O 1
ATOM 5264 N N . LEU B 1 324 ? -1.919 -22.594 -3.508 1 94.81 324 LEU B N 1
ATOM 5265 C CA . LEU B 1 324 ? -3.137 -21.812 -3.689 1 94.81 324 LEU B CA 1
ATOM 5266 C C . LEU B 1 324 ? -4.281 -22.391 -2.865 1 94.81 324 LEU B C 1
ATOM 5268 O O . LEU B 1 324 ? -4.832 -23.438 -3.207 1 94.81 324 LEU B O 1
ATOM 5272 N N . ILE B 1 325 ? -4.73 -21.656 -1.834 1 93.75 325 ILE B N 1
ATOM 5273 C CA . ILE B 1 325 ? -5.617 -22.297 -0.867 1 93.75 325 ILE B CA 1
ATOM 5274 C C . ILE B 1 325 ? -6.996 -21.641 -0.923 1 93.75 325 ILE B C 1
ATOM 5276 O O . ILE B 1 325 ? -7.961 -22.156 -0.354 1 93.75 325 ILE B O 1
ATOM 5280 N N . ASP B 1 326 ? -7.105 -20.453 -1.606 1 90.81 326 ASP B N 1
ATOM 5281 C CA . ASP B 1 326 ? -8.375 -19.734 -1.587 1 90.81 326 ASP B CA 1
ATOM 5282 C C . ASP B 1 326 ? -9.102 -19.859 -2.924 1 90.81 326 ASP B C 1
ATOM 5284 O O . ASP B 1 326 ? -9.539 -18.859 -3.498 1 90.81 326 ASP B O 1
ATOM 5288 N N . PHE B 1 327 ? -9.305 -21.125 -3.348 1 87 327 PHE B N 1
ATOM 5289 C CA . PHE B 1 327 ? -9.945 -21.328 -4.641 1 87 327 PHE B CA 1
ATOM 5290 C C . PHE B 1 327 ? -11.391 -21.781 -4.461 1 87 327 PHE B C 1
ATOM 5292 O O . PHE B 1 327 ? -11.945 -22.469 -5.324 1 87 327 PHE B O 1
ATOM 5299 N N . GLY B 1 328 ? -11.977 -21.453 -3.268 1 85.56 328 GLY B N 1
ATOM 5300 C CA . GLY B 1 328 ? -13.398 -21.703 -3.117 1 85.56 328 GLY B CA 1
ATOM 5301 C C . GLY B 1 328 ? -13.719 -22.609 -1.938 1 85.56 328 GLY B C 1
ATOM 5302 O O . GLY B 1 328 ? -14.891 -22.891 -1.671 1 85.56 328 GLY B O 1
ATOM 5303 N N . ILE B 1 329 ? -12.773 -23.047 -1.25 1 89.69 329 ILE B N 1
ATOM 5304 C CA . ILE B 1 329 ? -12.969 -23.891 -0.072 1 89.69 329 ILE B CA 1
ATOM 5305 C C . ILE B 1 329 ? -13.211 -23.016 1.153 1 89.69 329 ILE B C 1
ATOM 5307 O O . ILE B 1 329 ? -12.594 -21.953 1.299 1 89.69 329 ILE B O 1
ATOM 5311 N N . GLY B 1 330 ? -14.141 -23.438 2.033 1 90.06 330 GLY B N 1
ATOM 5312 C CA . GLY B 1 330 ? -14.438 -22.703 3.252 1 90.06 330 GLY B CA 1
ATOM 5313 C C . GLY B 1 330 ? -13.25 -22.578 4.18 1 90.06 330 GLY B C 1
ATOM 5314 O O . GLY B 1 330 ? -12.383 -23.453 4.211 1 90.06 330 GLY B O 1
ATOM 5315 N N . MET B 1 331 ? -13.227 -21.578 4.926 1 91.94 331 MET B N 1
ATOM 5316 C CA . MET B 1 331 ? -12.078 -21.234 5.766 1 91.94 331 MET B CA 1
ATOM 5317 C C . MET B 1 331 ? -11.758 -22.359 6.73 1 91.94 331 MET B C 1
ATOM 5319 O O . MET B 1 331 ? -10.586 -22.719 6.906 1 91.94 331 MET B O 1
ATOM 5323 N N . GLU B 1 332 ? -12.766 -22.953 7.352 1 95.06 332 GLU B N 1
ATOM 5324 C CA . GLU B 1 332 ? -12.531 -24.016 8.32 1 95.06 332 GLU B CA 1
ATOM 5325 C C . GLU B 1 332 ? -11.82 -25.203 7.668 1 95.06 332 GLU B C 1
ATOM 5327 O O . GLU B 1 332 ? -10.883 -25.75 8.242 1 95.06 332 GLU B O 1
ATOM 5332 N N . ASP B 1 333 ? -12.281 -25.547 6.52 1 95.81 333 ASP B N 1
ATOM 5333 C CA . ASP B 1 333 ? -11.688 -26.672 5.797 1 95.81 333 ASP B CA 1
ATOM 5334 C C . ASP B 1 333 ? -10.266 -26.328 5.336 1 95.81 333 ASP B C 1
ATOM 5336 O O . ASP B 1 333 ? -9.383 -27.188 5.352 1 95.81 333 ASP B O 1
ATOM 5340 N N . VAL B 1 334 ? -10.047 -25.094 4.91 1 96 334 VAL B N 1
ATOM 5341 C CA . VAL B 1 334 ? -8.727 -24.656 4.488 1 96 334 VAL B CA 1
ATOM 5342 C C . VAL B 1 334 ? -7.754 -24.734 5.668 1 96 334 VAL B C 1
ATOM 5344 O O . VAL B 1 334 ? -6.645 -25.266 5.527 1 96 334 VAL B O 1
ATOM 5347 N N . MET B 1 335 ? -8.203 -24.281 6.812 1 97.56 335 MET B N 1
ATOM 5348 C CA . MET B 1 335 ? -7.34 -24.281 7.988 1 97.56 335 MET B CA 1
ATOM 5349 C C . MET B 1 335 ? -7.031 -25.719 8.43 1 97.56 335 MET B C 1
ATOM 5351 O O . MET B 1 335 ? -5.91 -26.016 8.844 1 97.56 335 MET B O 1
ATOM 5355 N N . ALA B 1 336 ? -8.016 -26.578 8.359 1 97.44 336 ALA B N 1
ATOM 5356 C CA . ALA B 1 336 ? -7.781 -27.984 8.672 1 97.44 336 ALA B CA 1
ATOM 5357 C C . ALA B 1 336 ? -6.766 -28.594 7.711 1 97.44 336 ALA B C 1
ATOM 5359 O O . ALA B 1 336 ? -5.883 -29.359 8.133 1 97.44 336 ALA B O 1
ATOM 5360 N N . SER B 1 337 ? -6.934 -28.266 6.453 1 97.75 337 SER B N 1
ATOM 5361 C CA . SER B 1 337 ? -5.988 -28.688 5.43 1 97.75 337 SER B CA 1
ATOM 5362 C C . SER B 1 337 ? -4.574 -28.219 5.742 1 97.75 337 SER B C 1
ATOM 5364 O O . SER B 1 337 ? -3.613 -28.969 5.613 1 97.75 337 SER B O 1
ATOM 5366 N N . LEU B 1 338 ? -4.438 -27 6.148 1 98.06 338 LEU B N 1
ATOM 5367 C CA . LEU B 1 338 ? -3.135 -26.422 6.453 1 98.06 338 LEU B CA 1
ATOM 5368 C C . LEU B 1 338 ? -2.498 -27.109 7.652 1 98.06 338 LEU B C 1
ATOM 5370 O O . LEU B 1 338 ? -1.28 -27.312 7.691 1 98.06 338 LEU B O 1
ATOM 5374 N N . ARG B 1 339 ? -3.283 -27.453 8.633 1 97.88 339 ARG B N 1
ATOM 5375 C CA . ARG B 1 339 ? -2.764 -28.172 9.789 1 97.88 339 ARG B CA 1
ATOM 5376 C C . ARG B 1 339 ? -2.152 -29.5 9.375 1 97.88 339 ARG B C 1
ATOM 5378 O O . ARG B 1 339 ? -1.086 -29.891 9.859 1 97.88 339 ARG B O 1
ATOM 5385 N N . ARG B 1 340 ? -2.812 -30.172 8.477 1 97.5 340 ARG B N 1
ATOM 5386 C CA . ARG B 1 340 ? -2.273 -31.438 7.969 1 97.5 340 ARG B CA 1
ATOM 5387 C C . ARG B 1 340 ? -1.019 -31.203 7.137 1 97.5 340 ARG B C 1
ATOM 5389 O O . ARG B 1 340 ? -0.004 -31.875 7.328 1 97.5 340 ARG B O 1
ATOM 5396 N N . LEU B 1 341 ? -1.093 -30.172 6.277 1 97.19 341 LEU B N 1
ATOM 5397 C CA . LEU B 1 341 ? 0.007 -29.859 5.375 1 97.19 341 LEU B CA 1
ATOM 5398 C C . LEU B 1 341 ? 1.259 -29.484 6.152 1 97.19 341 LEU B C 1
ATOM 5400 O O . LEU B 1 341 ? 2.377 -29.766 5.727 1 97.19 341 LEU B O 1
ATOM 5404 N N . SER B 1 342 ? 1.027 -28.812 7.273 1 96.94 342 SER B N 1
ATOM 5405 C CA . SER B 1 342 ? 2.137 -28.266 8.055 1 96.94 342 SER B CA 1
ATOM 5406 C C . SER B 1 342 ? 3.076 -29.375 8.523 1 96.94 342 SER B C 1
ATOM 5408 O O . SER B 1 342 ? 4.242 -29.109 8.828 1 96.94 342 SER B O 1
ATOM 5410 N N . THR B 1 343 ? 2.629 -30.578 8.539 1 94.44 343 THR B N 1
ATOM 5411 C CA . THR B 1 343 ? 3.451 -31.703 8.977 1 94.44 343 THR B CA 1
ATOM 5412 C C . THR B 1 343 ? 4.516 -32.031 7.93 1 94.44 343 THR B C 1
ATOM 5414 O O . THR B 1 343 ? 5.492 -32.719 8.227 1 94.44 343 THR B O 1
ATOM 5417 N N . LEU B 1 344 ? 4.32 -31.531 6.727 1 92.12 344 LEU B N 1
ATOM 5418 C CA . LEU B 1 344 ? 5.281 -31.734 5.652 1 92.12 344 LEU B CA 1
ATOM 5419 C C . LEU B 1 344 ? 6.348 -30.641 5.656 1 92.12 344 LEU B C 1
ATOM 5421 O O . LEU B 1 344 ? 7.344 -30.734 4.934 1 92.12 344 LEU B O 1
ATOM 5425 N N . VAL B 1 345 ? 6.109 -29.578 6.445 1 87.75 345 VAL B N 1
ATOM 5426 C CA . VAL B 1 345 ? 6.992 -28.422 6.449 1 87.75 345 VAL B CA 1
ATOM 5427 C C . VAL B 1 345 ? 8.07 -28.594 7.512 1 87.75 345 VAL B C 1
ATOM 5429 O O . VAL B 1 345 ? 7.777 -28.938 8.656 1 87.75 345 VAL B O 1
ATOM 5432 N N . THR B 1 346 ? 9.328 -28.703 7.219 1 75.19 346 THR B N 1
ATOM 5433 C CA . THR B 1 346 ? 10.43 -28.891 8.148 1 75.19 346 THR B CA 1
ATOM 5434 C C . THR B 1 346 ? 11.023 -27.547 8.562 1 75.19 346 THR B C 1
ATOM 5436 O O . THR B 1 346 ? 11.008 -26.578 7.789 1 75.19 346 THR B O 1
#